Protein AF-A0A813JKU1-F1 (afdb_monomer_lite)

Radius of gyration: 27.36 Å; chains: 1; bounding box: 77×95×71 Å

Structure (mmCIF, N/CA/C/O backbone):
data_AF-A0A813JKU1-F1
#
_entry.id   AF-A0A813JKU1-F1
#
loop_
_atom_site.group_PDB
_atom_site.id
_atom_site.type_symbol
_atom_site.label_atom_id
_atom_site.label_alt_id
_atom_site.label_comp_id
_atom_site.label_asym_id
_atom_site.label_entity_id
_atom_site.label_seq_id
_atom_site.pdbx_PDB_ins_code
_atom_site.Cartn_x
_atom_site.Cartn_y
_atom_site.Cartn_z
_atom_site.occupancy
_atom_site.B_iso_or_equiv
_atom_site.auth_seq_id
_atom_site.auth_comp_id
_atom_site.auth_asym_id
_atom_site.auth_atom_id
_atom_site.pdbx_PDB_model_num
ATOM 1 N N . ALA A 1 1 ? -20.578 58.265 -21.418 1.00 43.88 1 ALA A N 1
ATOM 2 C CA . ALA A 1 1 ? -19.715 58.706 -20.304 1.00 43.88 1 ALA A CA 1
ATOM 3 C C . ALA A 1 1 ? -19.410 57.478 -19.463 1.00 43.88 1 ALA A C 1
ATOM 5 O O . ALA A 1 1 ? -20.355 56.798 -19.110 1.00 43.88 1 ALA A O 1
ATOM 6 N N . ALA A 1 2 ? -18.188 57.074 -19.158 1.00 38.03 2 ALA A N 1
ATOM 7 C CA . ALA A 1 2 ? -16.850 57.430 -19.606 1.00 38.03 2 ALA A CA 1
ATOM 8 C C . ALA A 1 2 ? -15.962 56.232 -19.198 1.00 38.03 2 ALA A C 1
ATOM 10 O O . ALA A 1 2 ? -16.196 55.652 -18.138 1.00 38.03 2 ALA A O 1
ATOM 11 N N . SER A 1 3 ? -14.979 55.861 -20.021 1.00 44.31 3 SER A N 1
ATOM 12 C CA . SER A 1 3 ? -13.839 55.025 -19.595 1.00 44.31 3 SER A CA 1
ATOM 13 C C . SER A 1 3 ? -12.990 55.774 -18.544 1.00 44.31 3 SER A C 1
ATOM 15 O O . SER A 1 3 ? -13.204 56.978 -18.364 1.00 44.31 3 SER A O 1
ATOM 17 N N . PRO A 1 4 ? -12.032 55.119 -17.855 1.00 57.03 4 PRO A N 1
ATOM 18 C CA . PRO A 1 4 ? -10.702 54.827 -18.444 1.00 57.03 4 PRO A CA 1
ATOM 19 C C . PRO A 1 4 ? -10.166 53.421 -18.052 1.00 57.03 4 PRO A C 1
ATOM 21 O O . PRO A 1 4 ? -10.586 52.866 -17.047 1.00 57.03 4 PRO A O 1
ATOM 24 N N . LEU A 1 5 ? -9.387 52.662 -18.837 1.00 42.03 5 LEU A N 1
ATOM 25 C CA . LEU A 1 5 ? -8.078 52.854 -19.502 1.00 42.03 5 LEU A CA 1
ATOM 26 C C . LEU A 1 5 ? -6.871 53.141 -18.575 1.00 42.03 5 LEU A C 1
ATOM 28 O O . LEU A 1 5 ? -6.616 54.295 -18.262 1.00 42.03 5 LEU A O 1
ATOM 32 N N . ALA A 1 6 ? -6.116 52.056 -18.303 1.00 40.31 6 ALA A N 1
ATOM 33 C CA . ALA A 1 6 ? -4.645 51.886 -18.190 1.00 40.31 6 ALA A CA 1
ATOM 34 C C . ALA A 1 6 ? -3.855 52.692 -17.113 1.00 40.31 6 ALA A C 1
ATOM 36 O O . ALA A 1 6 ? -4.310 53.747 -16.681 1.00 40.31 6 ALA A O 1
ATOM 37 N N . PRO A 1 7 ? -2.669 52.214 -16.654 1.00 50.66 7 PRO A N 1
ATOM 38 C CA . PRO A 1 7 ? -1.471 52.234 -17.501 1.00 50.66 7 PRO A CA 1
ATOM 39 C C . PRO A 1 7 ? -0.498 51.038 -17.386 1.00 50.66 7 PRO A C 1
ATOM 41 O O . PRO A 1 7 ? -0.574 50.168 -16.526 1.00 50.66 7 PRO A O 1
ATOM 44 N N . SER A 1 8 ? 0.419 51.080 -18.347 1.00 38.19 8 SER A N 1
ATOM 45 C CA . SER A 1 8 ? 1.563 50.248 -18.721 1.00 38.19 8 SER A CA 1
ATOM 46 C C . SER A 1 8 ? 2.855 50.458 -17.906 1.00 38.19 8 SER A C 1
ATOM 48 O O . SER A 1 8 ? 2.988 51.457 -17.203 1.00 38.19 8 SER A O 1
ATOM 50 N N . SER A 1 9 ? 3.865 49.630 -18.241 1.00 33.66 9 SER A N 1
ATOM 51 C CA . SER A 1 9 ? 5.334 49.755 -18.039 1.00 33.66 9 SER A CA 1
ATOM 52 C C . SER A 1 9 ? 5.868 49.211 -16.696 1.00 33.66 9 SER A C 1
ATOM 54 O O . SER A 1 9 ? 5.161 49.263 -15.704 1.00 33.66 9 SER A O 1
ATOM 56 N N . SER A 1 10 ? 7.055 48.605 -16.569 1.00 32.72 10 SER A N 1
ATOM 57 C CA . SER A 1 10 ? 8.307 48.726 -17.330 1.00 32.72 10 SER A CA 1
ATOM 58 C C . SER A 1 10 ? 9.285 47.561 -17.054 1.00 32.72 10 SER A C 1
ATOM 60 O O . SER A 1 10 ? 9.220 46.894 -16.028 1.00 32.72 10 SER A O 1
ATOM 62 N N . SER A 1 11 ? 10.233 47.416 -17.977 1.00 35.69 11 SER A N 1
ATOM 63 C CA . SER A 1 11 ? 11.456 46.600 -18.036 1.00 35.69 11 SER A CA 1
ATOM 64 C C . SER A 1 11 ? 12.460 46.674 -16.866 1.00 35.69 11 SER A C 1
ATOM 66 O O . SER A 1 11 ? 12.702 47.760 -16.343 1.00 35.69 11 SER A O 1
ATOM 68 N N . SER A 1 12 ? 13.212 45.585 -16.648 1.00 34.47 12 SER A N 1
ATOM 69 C CA . SER A 1 12 ? 14.643 45.563 -16.253 1.00 34.47 12 SER A CA 1
ATOM 70 C C . SER A 1 12 ? 15.233 44.173 -16.599 1.00 34.47 12 SER A C 1
ATOM 72 O O . SER A 1 12 ? 14.646 43.151 -16.276 1.00 34.47 12 SER A O 1
ATOM 74 N N . ALA A 1 13 ? 16.169 44.064 -17.547 1.00 32.50 13 ALA A N 1
ATOM 75 C CA . ALA A 1 13 ? 17.629 44.171 -17.405 1.00 32.50 13 ALA A CA 1
ATOM 76 C C . ALA A 1 13 ? 18.297 42.969 -16.695 1.00 32.50 13 ALA A C 1
ATOM 78 O O . ALA A 1 13 ? 18.271 42.882 -15.473 1.00 32.50 13 ALA A O 1
ATOM 79 N N . ALA A 1 14 ? 18.982 42.111 -17.466 1.00 34.31 14 ALA A N 1
ATOM 80 C CA . ALA A 1 14 ? 20.126 41.322 -16.996 1.00 34.31 14 ALA A CA 1
ATOM 81 C C . ALA A 1 14 ? 21.080 40.986 -18.163 1.00 34.31 14 ALA A C 1
ATOM 83 O O . ALA A 1 14 ? 20.822 40.130 -19.005 1.00 34.31 14 ALA A O 1
ATOM 84 N N . SER A 1 15 ? 22.179 41.732 -18.199 1.00 32.94 15 SER A N 1
ATOM 85 C CA . SER A 1 15 ? 23.469 41.485 -18.855 1.00 32.94 15 SER A CA 1
ATOM 86 C C . SER A 1 15 ? 24.185 40.298 -18.172 1.00 32.94 15 SER A C 1
ATOM 88 O O . SER A 1 15 ? 24.124 40.188 -16.955 1.00 32.94 15 SER A O 1
ATOM 90 N N . SER A 1 16 ? 24.742 39.311 -18.884 1.00 31.53 16 SER A N 1
ATOM 91 C CA . SER A 1 16 ? 26.099 39.247 -19.474 1.00 31.53 16 SER A CA 1
ATOM 92 C C . SER A 1 16 ? 27.037 38.270 -18.742 1.00 31.53 16 SER A C 1
ATOM 94 O O . SER A 1 16 ? 27.193 38.374 -17.532 1.00 31.53 16 SER A O 1
ATOM 96 N N . LEU A 1 17 ? 27.773 37.498 -19.555 1.00 32.31 17 LEU A N 1
ATOM 97 C CA . LEU A 1 17 ? 29.141 36.981 -19.361 1.00 32.31 17 LEU A CA 1
ATOM 98 C C . LEU A 1 17 ? 29.380 35.754 -18.464 1.00 32.31 17 LEU A C 1
ATOM 100 O O . LEU A 1 17 ? 29.077 35.740 -17.278 1.00 32.31 17 LEU A O 1
ATOM 104 N N . GLY A 1 18 ? 30.078 34.773 -19.053 1.00 32.09 18 GLY A N 1
ATOM 105 C CA . GLY A 1 18 ? 30.718 33.667 -18.341 1.00 32.09 18 GLY A CA 1
ATOM 106 C C . GLY A 1 18 ? 31.267 32.561 -19.246 1.00 32.09 18 GLY A C 1
ATOM 107 O O . GLY A 1 18 ? 30.902 31.408 -19.073 1.00 32.09 18 GLY A O 1
ATOM 108 N N . GLN A 1 19 ? 32.111 32.905 -20.227 1.00 36.31 19 GLN A N 1
ATOM 109 C CA . GLN A 1 19 ? 32.976 31.945 -20.928 1.00 36.31 19 GLN A CA 1
ATOM 110 C C . GLN A 1 19 ? 34.104 31.455 -20.007 1.00 36.31 19 GLN A C 1
ATOM 112 O O . GLN A 1 19 ? 34.711 32.252 -19.295 1.00 36.31 19 GLN A O 1
ATOM 117 N N . GLY A 1 20 ? 34.456 30.178 -20.132 1.00 33.41 20 GLY A N 1
ATOM 118 C CA . GLY A 1 20 ? 35.702 29.579 -19.644 1.00 33.41 20 GLY A CA 1
ATOM 119 C C . GLY A 1 20 ? 35.485 28.081 -19.441 1.00 33.41 20 GLY A C 1
ATOM 120 O O . GLY A 1 20 ? 34.502 27.693 -18.833 1.00 33.41 20 GLY A O 1
ATOM 121 N N . GLY A 1 21 ? 36.291 27.156 -19.934 1.00 32.03 21 GLY A N 1
ATOM 122 C CA . GLY A 1 21 ? 37.581 27.212 -20.602 1.00 32.03 21 GLY A CA 1
ATOM 123 C C . GLY A 1 21 ? 38.152 25.800 -20.478 1.00 32.03 21 GLY A C 1
ATOM 124 O O . GLY A 1 21 ? 38.241 25.273 -19.373 1.00 32.03 21 GLY A O 1
ATOM 125 N N . TYR A 1 22 ? 38.472 25.175 -21.607 1.00 32.84 22 TYR A N 1
ATOM 126 C CA . TYR A 1 22 ? 39.131 23.873 -21.674 1.00 32.84 22 TYR A CA 1
ATOM 127 C C . TYR A 1 22 ? 40.507 23.921 -20.996 1.00 32.84 22 TYR A C 1
ATOM 129 O O . TYR A 1 22 ? 41.295 24.827 -21.273 1.00 32.84 22 TYR A O 1
ATOM 137 N N . SER A 1 23 ? 40.853 22.899 -20.212 1.00 34.66 23 SER A N 1
ATOM 138 C CA . SER A 1 23 ? 42.245 22.464 -20.107 1.00 34.66 23 SER A CA 1
ATOM 139 C C . SER A 1 23 ? 42.349 20.959 -19.850 1.00 34.66 23 SER A C 1
ATOM 141 O O . SER A 1 23 ? 41.529 20.337 -19.182 1.00 34.66 23 SER A O 1
ATOM 143 N N . SER A 1 24 ? 43.354 20.401 -20.505 1.00 35.78 24 SER A N 1
ATOM 144 C CA . SER A 1 24 ? 43.693 19.002 -20.708 1.00 35.78 24 SER A CA 1
ATOM 145 C C . SER A 1 24 ? 44.855 18.560 -19.816 1.00 35.78 24 SER A C 1
ATOM 147 O O . SER A 1 24 ? 45.753 19.357 -19.547 1.00 35.78 24 SER A O 1
ATOM 149 N N . GLY A 1 25 ? 44.929 17.258 -19.541 1.00 31.95 25 GLY A N 1
ATOM 150 C CA . GLY A 1 25 ? 46.140 16.538 -19.120 1.00 31.95 25 GLY A CA 1
ATOM 151 C C . GLY A 1 25 ? 45.792 15.466 -18.083 1.00 31.95 25 GLY A C 1
ATOM 152 O O . GLY A 1 25 ? 45.092 15.766 -17.131 1.00 31.95 25 GLY A O 1
ATOM 153 N N . GLY A 1 26 ? 46.189 14.199 -18.170 1.00 30.92 26 GLY A N 1
ATOM 154 C CA . GLY A 1 26 ? 47.168 13.529 -19.021 1.00 30.92 26 GLY A CA 1
ATOM 155 C C . GLY A 1 26 ? 47.955 12.518 -18.172 1.00 30.92 26 GLY A C 1
ATOM 156 O O . GLY A 1 26 ? 48.670 12.936 -17.269 1.00 30.92 26 GLY A O 1
ATOM 157 N N . GLY A 1 27 ? 47.854 11.224 -18.514 1.00 29.70 27 GLY A N 1
ATOM 158 C CA . GLY A 1 27 ? 48.766 10.125 -18.133 1.00 29.70 27 GLY A CA 1
ATOM 159 C C . GLY A 1 27 ? 48.567 9.491 -16.744 1.00 29.70 27 GLY A C 1
ATOM 160 O O . GLY A 1 27 ? 48.146 10.165 -15.818 1.00 29.70 27 GLY A O 1
ATOM 161 N N . ALA A 1 28 ? 48.932 8.240 -16.449 1.00 31.11 28 ALA A N 1
ATOM 162 C CA . ALA A 1 28 ? 49.235 6.994 -17.171 1.00 31.11 28 ALA A CA 1
ATOM 163 C C . ALA A 1 28 ? 49.734 5.972 -16.107 1.00 31.11 28 ALA A C 1
ATOM 165 O O . ALA A 1 28 ? 50.276 6.393 -15.088 1.00 31.11 28 ALA A O 1
ATOM 166 N N . ALA A 1 29 ? 49.663 4.669 -16.433 1.00 30.69 29 ALA A N 1
ATOM 167 C CA . ALA A 1 29 ? 50.284 3.488 -15.783 1.00 30.69 29 ALA A CA 1
ATOM 168 C C . ALA A 1 29 ? 49.507 2.862 -14.595 1.00 30.69 29 ALA A C 1
ATOM 170 O O . ALA A 1 29 ? 49.226 3.557 -13.630 1.00 30.69 29 ALA A O 1
ATOM 171 N N . ALA A 1 30 ? 49.046 1.599 -14.569 1.00 30.17 30 ALA A N 1
ATOM 172 C CA . ALA A 1 30 ? 49.457 0.266 -15.073 1.00 30.17 30 ALA A CA 1
ATOM 173 C C . ALA A 1 30 ? 49.959 -0.672 -13.945 1.00 30.17 30 ALA A C 1
ATOM 175 O O . ALA A 1 30 ? 50.674 -0.235 -13.050 1.00 30.17 30 ALA A O 1
ATOM 176 N N . ALA A 1 31 ? 49.645 -1.971 -14.116 1.00 30.30 31 ALA A N 1
ATOM 177 C CA . ALA A 1 31 ? 50.051 -3.194 -13.386 1.00 30.30 31 ALA A CA 1
ATOM 178 C C . ALA A 1 31 ? 49.042 -3.703 -12.324 1.00 30.30 31 ALA A C 1
ATOM 180 O O . ALA A 1 31 ? 48.851 -3.074 -11.293 1.00 30.30 31 ALA A O 1
ATOM 181 N N . ALA A 1 32 ? 48.237 -4.741 -12.599 1.00 28.75 32 ALA A N 1
ATOM 182 C CA . ALA A 1 32 ? 48.532 -6.180 -12.791 1.00 28.75 32 ALA A CA 1
ATOM 183 C C . ALA A 1 32 ? 48.592 -6.978 -11.468 1.00 28.75 32 ALA A C 1
ATOM 185 O O . ALA A 1 32 ? 49.443 -6.726 -10.622 1.00 28.75 32 ALA A O 1
ATOM 186 N N . GLY A 1 33 ? 47.729 -7.996 -11.331 1.00 29.22 33 GLY A N 1
ATOM 187 C CA . GLY A 1 33 ? 47.760 -8.957 -10.221 1.00 29.22 33 GLY A CA 1
ATOM 188 C C . GLY A 1 33 ? 46.598 -9.955 -10.237 1.00 29.22 33 GLY A C 1
ATOM 189 O O . GLY A 1 33 ? 45.496 -9.642 -9.814 1.00 29.22 33 GLY A O 1
ATOM 190 N N . VAL A 1 34 ? 46.876 -11.150 -10.751 1.00 29.03 34 VAL A N 1
ATOM 191 C CA . VAL A 1 34 ? 45.981 -12.253 -11.138 1.00 29.03 34 VAL A CA 1
ATOM 192 C C . VAL A 1 34 ? 45.562 -13.178 -9.971 1.00 29.03 34 VAL A C 1
ATOM 194 O O . VAL A 1 34 ? 46.394 -13.549 -9.152 1.00 29.03 34 VAL A O 1
ATOM 197 N N . ALA A 1 35 ? 44.278 -13.568 -10.002 1.00 28.94 35 ALA A N 1
ATOM 198 C CA . ALA A 1 35 ? 43.594 -14.848 -9.703 1.00 28.94 35 ALA A CA 1
ATOM 199 C C . ALA A 1 35 ? 43.874 -15.744 -8.466 1.00 28.94 35 ALA A C 1
ATOM 201 O O . ALA A 1 35 ? 45.001 -16.126 -8.166 1.00 28.94 35 ALA A O 1
ATOM 202 N N . SER A 1 36 ? 42.747 -16.229 -7.907 1.00 29.64 36 SER A N 1
ATOM 203 C CA . SER A 1 36 ? 42.287 -17.644 -7.767 1.00 29.64 36 SER A CA 1
ATOM 204 C C . SER A 1 36 ? 41.766 -17.956 -6.356 1.00 29.64 36 SER A C 1
ATOM 206 O O . SER A 1 36 ? 42.502 -17.845 -5.385 1.00 29.64 36 SER A O 1
ATOM 208 N N . ILE A 1 37 ? 40.454 -18.136 -6.149 1.00 28.03 37 ILE A N 1
ATOM 209 C CA . ILE A 1 37 ? 39.567 -19.297 -6.419 1.00 28.03 37 ILE A CA 1
ATOM 210 C C . ILE A 1 37 ? 39.654 -20.431 -5.369 1.00 28.03 37 ILE A C 1
ATOM 212 O O . ILE A 1 37 ? 40.641 -21.148 -5.268 1.00 28.03 37 ILE A O 1
ATOM 216 N N . ALA A 1 38 ? 38.493 -20.607 -4.719 1.00 26.42 38 ALA A N 1
ATOM 217 C CA . ALA A 1 38 ? 37.835 -21.815 -4.198 1.00 26.42 38 ALA A CA 1
ATOM 218 C C . ALA A 1 38 ? 38.379 -22.587 -2.981 1.00 26.42 38 ALA A C 1
ATOM 220 O O . ALA A 1 38 ? 39.446 -23.187 -3.007 1.00 26.42 38 ALA A O 1
ATOM 221 N N . ALA A 1 39 ? 37.472 -22.792 -2.015 1.00 27.00 39 ALA A N 1
ATOM 222 C CA . ALA A 1 39 ? 37.118 -24.138 -1.559 1.00 27.00 39 ALA A CA 1
ATOM 223 C C . ALA A 1 39 ? 35.670 -24.187 -1.027 1.00 27.00 39 ALA A C 1
ATOM 225 O O . ALA A 1 39 ? 35.248 -23.369 -0.212 1.00 27.00 39 ALA A O 1
ATOM 226 N N . LEU A 1 40 ? 34.928 -25.170 -1.539 1.00 27.81 40 LEU A N 1
ATOM 227 C CA . LEU A 1 40 ? 33.524 -25.503 -1.301 1.00 27.81 40 LEU A CA 1
ATOM 228 C C . LEU A 1 40 ? 33.293 -26.301 -0.003 1.00 27.81 40 LEU A C 1
ATOM 230 O O . LEU A 1 40 ? 34.072 -27.180 0.347 1.00 27.81 40 LEU A O 1
ATOM 234 N N . LEU A 1 41 ? 32.141 -26.008 0.614 1.00 26.45 41 LEU A N 1
ATOM 235 C CA . LEU A 1 41 ? 31.121 -26.887 1.216 1.00 26.45 41 LEU A CA 1
ATOM 236 C C . LEU A 1 41 ? 31.515 -28.266 1.781 1.00 26.45 41 LEU A C 1
ATOM 238 O O . LEU A 1 41 ? 31.995 -29.134 1.058 1.00 26.45 41 LEU A O 1
ATOM 242 N N . SER A 1 42 ? 30.999 -28.567 2.983 1.00 27.34 42 SER A N 1
ATOM 243 C CA . SER A 1 42 ? 30.005 -29.649 3.148 1.00 27.34 42 SER A CA 1
ATOM 244 C C . SER A 1 42 ? 29.386 -29.744 4.552 1.00 27.34 42 SER A C 1
ATOM 246 O O . SER A 1 42 ? 30.074 -29.971 5.538 1.00 27.34 42 SER A O 1
ATOM 248 N N . SER A 1 43 ? 28.047 -29.709 4.554 1.00 26.03 43 SER A N 1
ATOM 249 C CA . SER A 1 43 ? 27.122 -30.639 5.225 1.00 26.03 43 SER A CA 1
ATOM 250 C C . SER A 1 43 ? 27.147 -30.806 6.752 1.00 26.03 43 SER A C 1
ATOM 252 O O . SER A 1 43 ? 28.095 -31.339 7.322 1.00 26.03 43 SER A O 1
ATOM 254 N N . ARG A 1 44 ? 25.983 -30.564 7.381 1.00 27.94 44 ARG A N 1
ATOM 255 C CA . ARG A 1 44 ? 25.314 -31.564 8.241 1.00 27.94 44 ARG A CA 1
ATOM 256 C C . ARG A 1 44 ? 23.856 -31.194 8.539 1.00 27.94 44 ARG A C 1
ATOM 258 O O . ARG A 1 44 ? 23.561 -30.176 9.153 1.00 27.94 44 ARG A O 1
ATOM 265 N N . ARG A 1 45 ? 22.948 -32.082 8.124 1.00 29.59 45 ARG A N 1
ATOM 266 C CA . ARG A 1 45 ? 21.524 -32.152 8.495 1.00 29.59 45 ARG A CA 1
ATOM 267 C C . ARG A 1 45 ? 21.335 -33.359 9.419 1.00 29.59 45 ARG A C 1
ATOM 269 O O . ARG A 1 45 ? 21.906 -34.406 9.135 1.00 29.59 45 ARG A O 1
ATOM 276 N N . THR A 1 46 ? 20.535 -33.206 10.475 1.00 28.34 46 THR A N 1
ATOM 277 C CA . THR A 1 46 ? 19.747 -34.195 11.269 1.00 28.34 46 THR A CA 1
ATOM 278 C C . THR A 1 46 ? 19.440 -33.485 12.601 1.00 28.34 46 THR A C 1
ATOM 280 O O . THR A 1 46 ? 20.312 -32.837 13.154 1.00 28.34 46 THR A O 1
ATOM 283 N N . HIS A 1 47 ? 18.221 -33.391 13.127 1.00 29.33 47 HIS A N 1
ATOM 284 C CA . HIS A 1 47 ? 17.259 -34.435 13.456 1.00 29.33 47 HIS A CA 1
ATOM 285 C C . HIS A 1 47 ? 15.850 -33.826 13.575 1.00 29.33 47 HIS A C 1
ATOM 287 O O . HIS A 1 47 ? 15.674 -32.761 14.163 1.00 29.33 47 HIS A O 1
ATOM 293 N N . ARG A 1 48 ? 14.830 -34.541 13.085 1.00 28.72 48 ARG A N 1
ATOM 294 C CA . ARG A 1 48 ? 13.412 -34.257 13.350 1.00 28.72 48 ARG A CA 1
ATOM 295 C C . ARG A 1 48 ? 12.973 -35.131 14.529 1.00 28.72 48 ARG A C 1
ATOM 297 O O . ARG A 1 48 ? 13.110 -36.349 14.459 1.00 28.72 48 ARG A O 1
ATOM 304 N N . SER A 1 49 ? 12.475 -34.511 15.596 1.00 28.88 49 SER A N 1
ATOM 305 C CA . SER A 1 49 ? 11.897 -35.186 16.763 1.00 28.88 49 SER A CA 1
ATOM 306 C C . SER A 1 49 ? 10.394 -34.927 16.796 1.00 28.88 49 SER A C 1
ATOM 308 O O . SER A 1 49 ? 9.949 -33.781 16.794 1.00 28.88 49 SER A O 1
ATOM 310 N N . SER A 1 50 ? 9.619 -36.006 16.773 1.00 31.98 50 SER A N 1
ATOM 311 C CA . SER A 1 50 ? 8.164 -36.028 16.883 1.00 31.98 50 SER A CA 1
ATOM 312 C C . SER A 1 50 ? 7.726 -35.853 18.337 1.00 31.98 50 SER A C 1
ATOM 314 O O . SER A 1 50 ? 8.171 -36.610 19.204 1.00 31.98 50 SER A O 1
ATOM 316 N N . ARG A 1 51 ? 6.786 -34.941 18.608 1.00 31.38 51 ARG A N 1
ATOM 317 C CA . ARG A 1 51 ? 6.028 -34.936 19.866 1.00 31.38 51 ARG A CA 1
ATOM 318 C C . ARG A 1 51 ? 4.528 -34.838 19.614 1.00 31.38 51 ARG A C 1
ATOM 320 O O . ARG A 1 51 ? 4.048 -33.928 18.952 1.00 31.38 51 ARG A O 1
ATOM 327 N N . ASN A 1 52 ? 3.830 -35.813 20.190 1.00 32.81 52 ASN A N 1
ATOM 328 C CA . ASN A 1 52 ? 2.386 -35.877 20.367 1.00 32.81 52 ASN A CA 1
ATOM 329 C C . ASN A 1 52 ? 1.895 -34.722 21.247 1.00 32.81 52 ASN A C 1
ATOM 331 O O . ASN A 1 52 ? 2.451 -34.507 22.326 1.00 32.81 52 ASN A O 1
ATOM 335 N N . VAL A 1 53 ? 0.795 -34.074 20.859 1.00 31.20 53 VAL A N 1
ATOM 336 C CA . VAL A 1 53 ? 0.022 -33.197 21.749 1.00 31.20 53 VAL A CA 1
ATOM 337 C C . VAL A 1 53 ? -1.454 -33.589 21.694 1.00 31.20 53 VAL A C 1
ATOM 339 O O . VAL A 1 53 ? -2.033 -33.812 20.633 1.00 31.20 53 VAL A O 1
ATOM 342 N N . ARG A 1 54 ? -2.031 -33.745 22.889 1.00 28.03 54 ARG A N 1
ATOM 343 C CA . ARG A 1 54 ? -3.421 -34.122 23.156 1.00 28.03 54 ARG A CA 1
ATOM 344 C C . ARG A 1 54 ? -4.374 -32.974 22.805 1.00 28.03 54 ARG A C 1
ATOM 346 O O . ARG A 1 54 ? -4.114 -31.830 23.160 1.00 28.03 54 ARG A O 1
ATOM 353 N N . ARG A 1 55 ? -5.509 -33.319 22.186 1.00 27.39 55 ARG A N 1
ATOM 354 C CA . ARG A 1 55 ? -6.664 -32.436 21.951 1.00 27.39 55 ARG A CA 1
ATOM 355 C C . ARG A 1 55 ? -7.292 -31.981 23.271 1.00 27.39 55 ARG A C 1
ATOM 357 O O . ARG A 1 55 ? -7.652 -32.819 24.095 1.00 27.39 55 ARG A O 1
ATOM 364 N N . VAL A 1 56 ? -7.516 -30.676 23.399 1.00 28.03 56 VAL A N 1
ATOM 365 C CA . VAL A 1 56 ? -8.498 -30.083 24.315 1.00 28.03 56 VAL A CA 1
ATOM 366 C C . VAL A 1 56 ? -9.638 -29.546 23.448 1.00 28.03 56 VAL A C 1
ATOM 368 O O . VAL A 1 56 ? -9.400 -28.790 22.512 1.00 28.03 56 VAL A O 1
ATOM 371 N N . GLN A 1 57 ? -10.866 -29.995 23.713 1.00 25.12 57 GLN A N 1
ATOM 372 C CA . GLN A 1 57 ? -12.073 -29.512 23.042 1.00 25.12 57 GLN A CA 1
ATOM 373 C C . GLN A 1 57 ? -12.546 -28.209 23.691 1.00 25.12 57 GLN A C 1
ATOM 375 O O . GLN A 1 57 ? -12.805 -28.186 24.892 1.00 25.12 57 GLN A O 1
ATOM 380 N N . VAL A 1 58 ? -12.758 -27.171 22.884 1.00 27.03 58 VAL A N 1
ATOM 381 C CA . VAL A 1 58 ? -13.606 -26.024 23.233 1.00 27.03 58 VAL A CA 1
ATOM 382 C C . VAL A 1 58 ? -14.602 -25.824 22.090 1.00 27.03 58 VAL A C 1
ATOM 384 O O . VAL A 1 58 ? -14.219 -25.767 20.926 1.00 27.03 58 VAL A O 1
ATOM 387 N N . ARG A 1 59 ? -15.898 -25.806 22.423 1.00 26.94 59 ARG A N 1
ATOM 388 C CA . ARG A 1 59 ? -17.021 -25.589 21.494 1.00 26.94 59 ARG A CA 1
ATOM 389 C C . ARG A 1 59 ? -17.292 -24.094 21.330 1.00 26.94 59 ARG A C 1
ATOM 391 O O . ARG A 1 59 ? -17.630 -23.487 22.339 1.00 26.94 59 ARG A O 1
ATOM 398 N N . VAL A 1 60 ? -17.305 -23.577 20.094 1.00 29.88 60 VAL A N 1
ATOM 399 C CA . VAL A 1 60 ? -18.146 -22.440 19.641 1.00 29.88 60 VAL A CA 1
ATOM 400 C C . VAL A 1 60 ? -18.416 -22.579 18.120 1.00 29.88 60 VAL A C 1
ATOM 402 O O . VAL A 1 60 ? -17.567 -23.098 17.404 1.00 29.88 60 VAL A O 1
ATOM 405 N N . ALA A 1 61 ? -19.593 -22.160 17.636 1.00 31.62 61 ALA A N 1
ATOM 406 C CA . ALA A 1 61 ? -20.090 -22.208 16.241 1.00 31.62 61 ALA A CA 1
ATOM 407 C C . ALA A 1 61 ? -20.673 -20.826 15.824 1.00 31.62 61 ALA A C 1
ATOM 409 O O . ALA A 1 61 ? -20.891 -20.024 16.732 1.00 31.62 61 ALA A O 1
ATOM 410 N N . PRO A 1 62 ? -21.128 -20.581 14.568 1.00 42.59 62 PRO A N 1
ATOM 411 C CA . PRO A 1 62 ? -20.483 -20.805 13.261 1.00 42.59 62 PRO A CA 1
ATOM 412 C C . PRO A 1 62 ? -20.522 -19.566 12.318 1.00 42.59 62 PRO A C 1
ATOM 414 O O . PRO A 1 62 ? -21.450 -18.764 12.380 1.00 42.59 62 PRO A O 1
ATOM 417 N N . GLY A 1 63 ? -19.585 -19.489 11.358 1.00 35.88 63 GLY A N 1
ATOM 418 C CA . GLY A 1 63 ? -19.718 -18.645 10.158 1.00 35.88 63 GLY A CA 1
ATOM 419 C C . GLY A 1 63 ? -18.389 -18.205 9.533 1.00 35.88 63 GLY A C 1
ATOM 420 O O . GLY A 1 63 ? -17.903 -17.133 9.852 1.00 35.88 63 GLY A O 1
ATOM 421 N N . PHE A 1 64 ? -17.830 -19.026 8.637 1.00 41.75 64 PHE A N 1
ATOM 422 C CA . PHE A 1 64 ? -16.649 -18.742 7.798 1.00 41.75 64 PHE A CA 1
ATOM 423 C C . PHE A 1 64 ? -15.278 -18.644 8.509 1.00 41.75 64 PHE A C 1
ATOM 425 O O . PHE A 1 64 ? -14.628 -17.607 8.571 1.00 41.75 64 PHE A O 1
ATOM 432 N N . ARG A 1 65 ? -14.763 -19.792 8.967 1.00 43.75 65 ARG A N 1
ATOM 433 C CA . ARG A 1 65 ? -13.317 -20.073 8.905 1.00 43.75 65 ARG A CA 1
ATOM 434 C C . ARG A 1 65 ? -13.143 -21.392 8.165 1.00 43.75 65 ARG A C 1
ATOM 436 O O . ARG A 1 65 ? -13.762 -22.384 8.543 1.00 43.75 65 ARG A O 1
ATOM 443 N N . GLY A 1 66 ? -12.384 -21.351 7.072 1.00 40.53 66 GLY A N 1
ATOM 444 C CA . GLY A 1 66 ? -12.172 -22.479 6.170 1.00 40.53 66 GLY A CA 1
ATOM 445 C C . GLY A 1 66 ? -11.620 -23.721 6.871 1.00 40.53 66 GLY A C 1
ATOM 446 O O . GLY A 1 66 ? -11.050 -23.648 7.959 1.00 40.53 66 GLY A O 1
ATOM 447 N N . ASN A 1 67 ? -11.814 -24.868 6.220 1.00 35.84 67 ASN A N 1
ATOM 448 C CA . ASN A 1 67 ? -11.298 -26.174 6.624 1.00 35.84 67 ASN A CA 1
ATOM 449 C C . ASN A 1 67 ? -9.829 -26.106 7.091 1.00 35.84 67 ASN A C 1
ATOM 451 O O . ASN A 1 67 ? -8.933 -25.797 6.306 1.00 35.84 67 ASN A O 1
ATOM 455 N N . GLU A 1 68 ? -9.565 -26.491 8.344 1.00 41.34 68 GLU A N 1
ATOM 456 C CA . GLU A 1 68 ? -8.219 -26.785 8.861 1.00 41.34 68 GLU A CA 1
ATOM 457 C C . GLU A 1 68 ? -7.683 -28.106 8.265 1.00 41.34 68 GLU A C 1
ATOM 459 O O . GLU A 1 68 ? -7.465 -29.096 8.967 1.00 41.34 68 GLU A O 1
ATOM 464 N N . SER A 1 69 ? -7.487 -28.173 6.947 1.00 38.97 69 SER A N 1
ATOM 465 C CA . SER A 1 69 ? -6.806 -29.302 6.308 1.00 38.97 69 SER A CA 1
ATOM 466 C C . SER A 1 69 ? -5.315 -29.004 6.142 1.00 38.97 69 SER A C 1
ATOM 468 O O . SER A 1 69 ? -4.944 -28.180 5.316 1.00 38.97 69 SER A O 1
ATOM 470 N N . ASN A 1 70 ? -4.471 -29.692 6.922 1.00 32.03 70 ASN A N 1
ATOM 471 C CA . ASN A 1 70 ? -3.062 -30.043 6.654 1.00 32.03 70 ASN A CA 1
ATOM 472 C C . ASN A 1 70 ? -2.169 -29.035 5.891 1.00 32.03 70 ASN A C 1
ATOM 474 O O . ASN A 1 70 ? -1.327 -29.447 5.093 1.00 32.03 70 ASN A O 1
ATOM 478 N N . HIS A 1 71 ? -2.273 -27.736 6.160 1.00 39.44 71 HIS A N 1
ATOM 479 C CA . HIS A 1 71 ? -1.313 -26.752 5.660 1.00 39.44 71 HIS A CA 1
ATOM 480 C C . HIS A 1 71 ? -0.354 -26.324 6.774 1.00 39.44 71 HIS A C 1
ATOM 482 O O . HIS A 1 71 ? -0.768 -26.255 7.932 1.00 39.44 71 HIS A O 1
ATOM 488 N N . PRO A 1 72 ? 0.935 -26.073 6.462 1.00 36.38 72 PRO A N 1
ATOM 489 C CA . PRO A 1 72 ? 1.905 -25.637 7.455 1.00 36.38 72 PRO A CA 1
ATOM 490 C C . PRO A 1 72 ? 1.378 -24.377 8.136 1.00 36.38 72 PRO A C 1
ATOM 492 O O . PRO A 1 72 ? 0.985 -23.401 7.485 1.00 36.38 72 PRO A O 1
ATOM 495 N N . ASP A 1 73 ? 1.320 -24.455 9.457 1.00 43.50 73 ASP A N 1
ATOM 496 C CA . ASP A 1 73 ? 0.878 -23.377 10.311 1.00 43.50 73 ASP A CA 1
ATOM 497 C C . ASP A 1 73 ? 1.904 -22.238 10.239 1.00 43.50 73 ASP A C 1
ATOM 499 O O . ASP A 1 73 ? 2.871 -22.204 10.998 1.00 43.50 73 ASP A O 1
ATOM 503 N N . LEU A 1 74 ? 1.704 -21.314 9.294 1.00 42.16 74 LEU A N 1
ATOM 504 C CA . LEU A 1 74 ? 2.515 -20.101 9.167 1.00 42.16 74 LEU A CA 1
ATOM 505 C C . LEU A 1 74 ? 2.382 -19.201 10.405 1.00 42.16 74 LEU A C 1
ATOM 507 O O . LEU A 1 74 ? 3.158 -18.260 10.548 1.00 42.16 74 LEU A O 1
ATOM 511 N N . THR A 1 75 ? 1.427 -19.453 11.312 1.00 46.66 75 THR A N 1
ATOM 512 C CA . THR A 1 75 ? 1.354 -18.741 12.596 1.00 46.66 75 THR A CA 1
ATOM 513 C C . THR A 1 75 ? 2.366 -19.275 13.613 1.00 46.66 75 THR A C 1
ATOM 515 O O . THR A 1 75 ? 2.802 -18.508 14.466 1.00 46.66 75 THR A O 1
ATOM 518 N N . ASN A 1 76 ? 2.837 -20.519 13.447 1.00 46.50 76 ASN A N 1
ATOM 519 C CA . ASN A 1 76 ? 3.874 -21.145 14.280 1.00 46.50 76 ASN A CA 1
ATOM 520 C C . ASN A 1 76 ? 5.307 -20.929 13.777 1.00 46.50 76 ASN A C 1
ATOM 522 O O . ASN A 1 76 ? 6.254 -21.407 14.408 1.00 46.50 76 ASN A O 1
ATOM 526 N N . GLU A 1 77 ? 5.500 -20.248 12.648 1.00 53.12 77 GLU A N 1
ATOM 527 C CA . GLU A 1 77 ? 6.839 -19.824 12.250 1.00 53.12 77 GLU A CA 1
ATOM 528 C C . GLU A 1 77 ? 7.351 -18.788 13.250 1.00 53.12 77 GLU A C 1
ATOM 530 O O . GLU A 1 77 ? 6.656 -17.814 13.560 1.00 53.12 77 GLU A O 1
ATOM 535 N N . VAL A 1 78 ? 8.555 -19.044 13.775 1.00 55.91 78 VAL A N 1
ATOM 536 C CA . VAL A 1 78 ? 9.279 -18.121 14.652 1.00 55.91 78 VAL A CA 1
ATOM 537 C C . VAL A 1 78 ? 9.265 -16.749 13.973 1.00 55.91 78 VAL A C 1
ATOM 539 O O . VAL A 1 78 ? 9.624 -16.681 12.795 1.00 55.91 78 VAL A O 1
ATOM 542 N N . PRO A 1 79 ? 8.805 -15.681 14.653 1.00 60.41 79 PRO A N 1
ATOM 543 C CA . PRO A 1 79 ? 8.791 -14.353 14.058 1.00 60.41 79 PRO A CA 1
ATOM 544 C C . PRO A 1 79 ? 10.199 -14.022 13.569 1.00 60.41 79 PRO A C 1
ATOM 546 O O . PRO A 1 79 ? 11.171 -14.277 14.288 1.00 60.41 79 PRO A O 1
ATOM 549 N N . ALA A 1 80 ? 10.296 -13.505 12.342 1.00 57.97 80 ALA A N 1
ATOM 550 C CA . ALA A 1 80 ? 11.574 -13.100 11.776 1.00 57.97 80 ALA A CA 1
ATOM 551 C C . ALA A 1 80 ? 12.271 -12.150 12.755 1.00 57.97 80 ALA A C 1
ATOM 553 O O . ALA A 1 80 ? 11.637 -11.273 13.355 1.00 57.97 80 ALA A O 1
ATOM 554 N N . THR A 1 81 ? 13.574 -12.338 12.938 1.00 73.25 81 THR A N 1
ATOM 555 C CA . THR A 1 81 ? 14.373 -11.384 13.703 1.00 73.25 81 THR A CA 1
ATOM 556 C C . THR A 1 81 ? 14.316 -10.015 13.028 1.00 73.25 81 THR A C 1
ATOM 558 O O . THR A 1 81 ? 14.050 -9.900 11.833 1.00 73.25 81 THR A O 1
ATOM 561 N N . GLU A 1 82 ? 14.549 -8.944 13.782 1.00 63.53 82 GLU A N 1
ATOM 562 C CA . GLU A 1 82 ? 14.514 -7.591 13.217 1.00 63.53 82 GLU A CA 1
ATOM 563 C C . GLU A 1 82 ? 15.558 -7.397 12.102 1.00 63.53 82 GLU A C 1
ATOM 565 O O . GLU A 1 82 ? 15.311 -6.662 11.149 1.00 63.53 82 GLU A O 1
ATOM 570 N N . ASP A 1 83 ? 16.686 -8.102 12.187 1.00 65.19 83 ASP A N 1
ATOM 571 C CA . ASP A 1 83 ? 17.732 -8.084 11.165 1.00 65.19 83 ASP A CA 1
ATOM 572 C C . ASP A 1 83 ? 17.299 -8.826 9.894 1.00 65.19 83 ASP A C 1
ATOM 574 O O . ASP A 1 83 ? 17.417 -8.271 8.802 1.00 65.19 83 ASP A O 1
ATOM 578 N N . GLU A 1 84 ? 16.683 -10.007 10.023 1.00 61.47 84 GLU A N 1
ATOM 579 C CA . GLU A 1 84 ? 16.052 -10.702 8.889 1.00 61.47 84 GLU A CA 1
ATOM 580 C C . GLU A 1 84 ? 14.930 -9.851 8.284 1.00 61.47 84 GLU A C 1
ATOM 582 O O . GLU A 1 84 ? 14.780 -9.778 7.069 1.00 61.47 84 GLU A O 1
ATOM 587 N N . ALA A 1 85 ? 14.157 -9.154 9.117 1.00 59.88 85 ALA A N 1
ATOM 588 C CA . ALA A 1 85 ? 13.096 -8.270 8.667 1.00 59.88 85 ALA A CA 1
ATOM 589 C C . ALA A 1 85 ? 13.617 -7.067 7.869 1.00 59.88 85 ALA A C 1
ATOM 591 O O . ALA A 1 85 ? 12.990 -6.644 6.895 1.00 59.88 85 ALA A O 1
ATOM 592 N N . MET A 1 86 ? 14.768 -6.520 8.259 1.00 56.97 86 MET A N 1
ATOM 593 C CA . MET A 1 86 ? 15.443 -5.461 7.512 1.00 56.97 86 MET A CA 1
ATOM 594 C C . MET A 1 86 ? 15.993 -5.962 6.180 1.00 56.97 86 MET A C 1
ATOM 596 O O . MET A 1 86 ? 15.772 -5.313 5.161 1.00 56.97 86 MET A O 1
ATOM 600 N N . GLU A 1 87 ? 16.676 -7.107 6.184 1.00 55.69 87 GLU A N 1
ATOM 601 C CA . GLU A 1 87 ? 17.228 -7.717 4.971 1.00 55.69 87 GLU A CA 1
ATOM 602 C C . GLU A 1 87 ? 16.116 -8.050 3.969 1.00 55.69 87 GLU A C 1
ATOM 604 O O . GLU A 1 87 ? 16.225 -7.753 2.783 1.00 55.69 87 GLU A O 1
ATOM 609 N N . ILE A 1 88 ? 15.001 -8.587 4.466 1.00 50.28 88 ILE A N 1
ATOM 610 C CA . ILE A 1 88 ? 13.850 -8.978 3.655 1.00 50.28 88 ILE A CA 1
ATOM 611 C C . ILE A 1 88 ? 13.059 -7.774 3.139 1.00 50.28 88 ILE A C 1
ATOM 613 O O . ILE A 1 88 ? 12.557 -7.816 2.016 1.00 50.28 88 ILE A O 1
ATOM 617 N N . SER A 1 89 ? 12.861 -6.743 3.965 1.00 54.34 89 SER A N 1
ATOM 618 C CA . SER A 1 89 ? 12.031 -5.608 3.559 1.00 54.34 89 SER A CA 1
ATOM 619 C C . SER A 1 89 ? 12.744 -4.712 2.558 1.00 54.34 89 SER A C 1
ATOM 621 O O . SER A 1 89 ? 12.054 -4.097 1.751 1.00 54.34 89 SER A O 1
ATOM 623 N N . GLY A 1 90 ? 14.079 -4.579 2.633 1.00 54.28 90 GLY A N 1
ATOM 624 C CA . GLY A 1 90 ? 14.897 -3.749 1.732 1.00 54.28 90 GLY A CA 1
ATOM 625 C C . GLY A 1 90 ? 14.439 -2.286 1.608 1.00 54.28 90 GLY A C 1
ATOM 626 O O . GLY A 1 90 ? 14.946 -1.529 0.783 1.00 54.28 90 GLY A O 1
ATOM 627 N N . THR A 1 91 ? 13.452 -1.884 2.407 1.00 55.50 91 THR A N 1
ATOM 628 C CA . THR A 1 91 ? 12.621 -0.712 2.179 1.00 55.50 91 THR A CA 1
ATOM 629 C C . THR A 1 91 ? 13.301 0.472 2.813 1.00 55.50 91 THR A C 1
ATOM 631 O O . THR A 1 91 ? 13.606 0.454 4.007 1.00 55.50 91 THR A O 1
ATOM 634 N N . ARG A 1 92 ? 13.537 1.513 2.018 1.00 57.16 92 ARG A N 1
ATOM 635 C CA . ARG A 1 92 ? 14.255 2.701 2.462 1.00 57.16 92 ARG A CA 1
ATOM 636 C C . ARG A 1 92 ? 13.343 3.913 2.420 1.00 57.16 92 ARG A C 1
ATOM 638 O O . ARG A 1 92 ? 12.709 4.204 1.415 1.00 57.16 92 ARG A O 1
ATOM 645 N N . LEU A 1 93 ? 13.351 4.646 3.518 1.00 53.94 93 LEU A N 1
ATOM 646 C CA . LEU A 1 93 ? 12.688 5.916 3.714 1.00 53.94 93 LEU A CA 1
ATOM 647 C C . LEU A 1 93 ? 13.734 7.028 3.617 1.00 53.94 93 LEU A C 1
ATOM 649 O O . LEU A 1 93 ? 14.562 7.171 4.515 1.00 53.94 93 LEU A O 1
ATOM 653 N N . GLY A 1 94 ? 13.779 7.753 2.494 1.00 51.62 94 GLY A N 1
ATOM 654 C CA . GLY A 1 94 ? 14.841 8.741 2.246 1.00 51.62 94 GLY A CA 1
ATOM 655 C C . GLY A 1 94 ? 16.254 8.141 2.347 1.00 51.62 94 GLY A C 1
ATOM 656 O O . GLY A 1 94 ? 17.159 8.770 2.889 1.00 51.62 94 GLY A O 1
ATOM 657 N N . GLY A 1 95 ? 16.427 6.886 1.912 1.00 55.88 95 GLY A N 1
ATOM 658 C CA . GLY A 1 95 ? 17.690 6.144 2.028 1.00 55.88 95 GLY A CA 1
ATOM 659 C C . GLY A 1 95 ? 17.898 5.397 3.356 1.00 55.88 95 GLY A C 1
ATOM 660 O O . GLY A 1 95 ? 18.904 4.696 3.499 1.00 55.88 95 GLY A O 1
ATOM 661 N N . ILE A 1 96 ? 16.957 5.462 4.303 1.00 57.12 96 ILE A N 1
ATOM 662 C CA . ILE A 1 96 ? 17.072 4.818 5.624 1.00 57.12 96 ILE A CA 1
ATOM 663 C C . ILE A 1 96 ? 16.207 3.563 5.691 1.00 57.12 96 ILE A C 1
ATOM 665 O O . ILE A 1 96 ? 15.002 3.672 5.488 1.00 57.12 96 ILE A O 1
ATOM 669 N N . PRO A 1 97 ? 16.767 2.388 6.021 1.00 66.75 97 PRO A N 1
ATOM 670 C CA . PRO A 1 97 ? 15.981 1.170 6.188 1.00 66.75 97 PRO A CA 1
ATOM 671 C C . PRO A 1 97 ? 14.840 1.361 7.198 1.00 66.75 97 PRO A C 1
ATOM 673 O O . PRO A 1 97 ? 15.080 1.756 8.343 1.00 66.75 97 PRO A O 1
ATOM 676 N N . MET A 1 98 ? 13.602 1.083 6.790 1.00 72.38 98 MET A N 1
ATOM 677 C CA . MET A 1 98 ? 12.456 1.106 7.695 1.00 72.38 98 MET A CA 1
ATOM 678 C C . MET A 1 98 ? 12.493 -0.126 8.600 1.00 72.38 98 MET A C 1
ATOM 680 O O . MET A 1 98 ? 12.528 -1.257 8.125 1.00 72.38 98 MET A O 1
ATOM 684 N N . LYS A 1 99 ? 12.444 0.087 9.918 1.00 75.00 99 LYS A N 1
ATOM 685 C CA . LYS A 1 99 ? 12.357 -0.996 10.907 1.00 75.00 99 LYS A CA 1
ATOM 686 C C . LYS A 1 99 ? 11.004 -0.983 11.586 1.00 75.00 99 LYS A C 1
ATOM 688 O O . LYS A 1 99 ? 10.575 0.067 12.058 1.00 75.00 99 LYS A O 1
ATOM 693 N N . LEU A 1 100 ? 10.354 -2.135 11.720 1.00 75.81 100 LEU A N 1
ATOM 694 C CA . LEU A 1 100 ? 9.057 -2.221 12.401 1.00 75.81 100 LEU A CA 1
ATOM 695 C C . LEU A 1 100 ? 9.102 -1.702 13.853 1.00 75.81 100 LEU A C 1
ATOM 697 O O . LEU A 1 100 ? 8.129 -1.151 14.357 1.00 75.81 100 LEU A O 1
ATOM 701 N N . SER A 1 101 ? 10.228 -1.902 14.537 1.00 77.12 101 SER A N 1
ATOM 702 C CA . SER A 1 101 ? 10.450 -1.502 15.933 1.00 77.12 101 SER A CA 1
ATOM 703 C C . SER A 1 101 ? 10.553 0.013 16.139 1.00 77.12 101 SER A C 1
ATOM 705 O O . SER A 1 101 ? 10.474 0.480 17.274 1.00 77.12 101 SER A O 1
ATOM 707 N N . THR A 1 102 ? 10.786 0.771 15.065 1.00 79.81 102 THR A N 1
ATOM 708 C CA . THR A 1 102 ? 11.173 2.178 15.129 1.00 79.81 102 THR A CA 1
ATOM 709 C C . THR A 1 102 ? 10.006 3.043 14.677 1.00 79.81 102 THR A C 1
ATOM 711 O O . THR A 1 102 ? 9.876 3.365 13.498 1.00 79.81 102 THR A O 1
ATOM 714 N N . TRP A 1 103 ? 9.164 3.418 15.639 1.00 84.88 103 TRP A N 1
ATOM 715 C CA . TRP A 1 103 ? 8.095 4.392 15.453 1.00 84.88 103 TRP A CA 1
ATOM 716 C C . TRP A 1 103 ? 8.119 5.436 16.585 1.00 84.88 103 TRP A C 1
ATOM 718 O O . TRP A 1 103 ? 8.284 5.043 17.744 1.00 84.88 103 TRP A O 1
ATOM 728 N N . PRO A 1 104 ? 7.948 6.736 16.284 1.00 82.88 104 PRO A N 1
ATOM 729 C CA . PRO A 1 104 ? 7.858 7.317 14.943 1.00 82.88 104 PRO A CA 1
ATOM 730 C C . PRO A 1 104 ? 9.187 7.160 14.174 1.00 82.88 104 PRO A C 1
ATOM 732 O O . PRO A 1 104 ? 10.252 7.048 14.793 1.00 82.88 104 PRO A O 1
ATOM 735 N N . PRO A 1 105 ? 9.165 7.139 12.829 1.00 72.69 105 PRO A N 1
ATOM 736 C CA . PRO A 1 105 ? 10.385 7.225 12.036 1.00 72.69 105 PRO A CA 1
ATOM 737 C C . PRO A 1 105 ? 11.215 8.440 12.475 1.00 72.69 105 PRO A C 1
ATOM 739 O O . PRO A 1 105 ? 10.715 9.564 12.517 1.00 72.69 105 PRO A O 1
ATOM 742 N N . LYS A 1 106 ? 12.482 8.223 12.855 1.00 69.81 106 LYS A N 1
ATOM 743 C CA . LYS A 1 106 ? 13.333 9.291 13.398 1.00 69.81 106 LYS A CA 1
ATOM 744 C C . LYS A 1 106 ? 13.611 10.346 12.345 1.00 69.81 106 LYS A C 1
ATOM 746 O O . LYS A 1 106 ? 14.386 10.070 11.440 1.00 69.81 106 LYS A O 1
ATOM 751 N N . ALA A 1 107 ? 13.065 11.543 12.538 1.00 63.22 107 ALA A N 1
ATOM 752 C CA . ALA A 1 107 ? 13.392 12.767 11.818 1.00 63.22 107 ALA A CA 1
ATOM 753 C C . ALA A 1 107 ? 14.871 12.860 11.396 1.00 63.22 107 ALA A C 1
ATOM 755 O O . ALA A 1 107 ? 15.766 12.899 12.240 1.00 63.22 107 ALA A O 1
ATOM 756 N N . VAL A 1 108 ? 15.126 12.956 10.091 1.00 59.22 108 VAL A N 1
ATOM 757 C CA . VAL A 1 108 ? 16.460 13.248 9.560 1.00 59.22 108 VAL A CA 1
ATOM 758 C C . VAL A 1 108 ? 16.505 14.720 9.235 1.00 59.22 108 VAL A C 1
ATOM 760 O O . VAL A 1 108 ? 15.668 15.242 8.496 1.00 59.22 108 VAL A O 1
ATOM 763 N N . VAL A 1 109 ? 17.475 15.391 9.839 1.00 58.47 109 VAL A N 1
ATOM 764 C CA . VAL A 1 109 ? 17.742 16.798 9.587 1.00 58.47 109 VAL A CA 1
ATOM 765 C C . VAL A 1 109 ? 18.421 16.886 8.225 1.00 58.47 109 VAL A C 1
ATOM 767 O O . VAL A 1 109 ? 19.573 16.482 8.075 1.00 58.47 109 VAL A O 1
ATOM 770 N N . GLY A 1 110 ? 17.692 17.370 7.220 1.00 60.09 110 GLY A N 1
ATOM 771 C CA . GLY A 1 110 ? 18.276 17.629 5.908 1.00 60.09 110 GLY A CA 1
ATOM 772 C C . GLY A 1 110 ? 19.288 18.786 5.956 1.00 60.09 110 GLY A C 1
ATOM 773 O O . GLY A 1 110 ? 19.269 19.586 6.901 1.00 60.09 110 GLY A O 1
ATOM 774 N N . PRO A 1 111 ? 20.154 18.927 4.935 1.00 47.66 111 PRO A N 1
ATOM 775 C CA . PRO A 1 111 ? 20.992 20.113 4.773 1.00 47.66 111 PRO A CA 1
ATOM 776 C C . PRO A 1 111 ? 20.084 21.351 4.683 1.00 47.66 111 PRO A C 1
ATOM 778 O O . PRO A 1 111 ? 19.364 21.542 3.707 1.00 47.66 111 PRO A O 1
ATOM 781 N N . GLY A 1 112 ? 20.045 22.141 5.760 1.00 63.16 112 GLY A N 1
ATOM 782 C CA . GLY A 1 112 ? 19.097 23.249 5.946 1.00 63.16 112 GLY A CA 1
ATOM 783 C C . GLY A 1 112 ? 18.269 23.194 7.236 1.00 63.16 112 GLY A C 1
ATOM 784 O O . GLY A 1 112 ? 17.457 24.084 7.459 1.00 63.16 112 GLY A O 1
ATOM 785 N N . GLY A 1 113 ? 18.445 22.180 8.092 1.00 55.28 113 GLY A N 1
ATOM 786 C CA . GLY A 1 113 ? 17.858 22.160 9.442 1.00 55.28 113 GLY A CA 1
ATOM 787 C C . GLY A 1 113 ? 16.384 21.747 9.510 1.00 55.28 113 GLY A C 1
ATOM 788 O O . GLY A 1 113 ? 15.860 21.530 10.599 1.00 55.28 113 GLY A O 1
ATOM 789 N N . ASN A 1 114 ? 15.715 21.599 8.366 1.00 52.78 114 ASN A N 1
ATOM 790 C CA . ASN A 1 114 ? 14.315 21.196 8.320 1.00 52.78 114 ASN A CA 1
ATOM 791 C C . ASN A 1 114 ? 14.190 19.675 8.465 1.00 52.78 114 ASN A C 1
ATOM 793 O O . ASN A 1 114 ? 14.734 18.908 7.668 1.00 52.78 114 ASN A O 1
ATOM 797 N N . VAL A 1 115 ? 13.440 19.256 9.482 1.00 51.50 115 VAL A N 1
ATOM 798 C CA . VAL A 1 115 ? 12.972 17.882 9.675 1.00 51.50 115 VAL A CA 1
ATOM 799 C C . VAL A 1 115 ? 11.864 17.614 8.657 1.00 51.50 115 VAL A C 1
ATOM 801 O O . VAL A 1 115 ? 10.855 18.311 8.665 1.00 51.50 115 VAL A O 1
ATOM 804 N N . ARG A 1 116 ? 12.066 16.655 7.744 1.00 57.69 116 ARG A N 1
ATOM 805 C CA . ARG A 1 116 ? 11.186 16.484 6.569 1.00 57.69 116 ARG A CA 1
ATOM 806 C C . ARG A 1 116 ? 10.796 15.048 6.234 1.00 57.69 116 ARG A C 1
ATOM 808 O O . ARG A 1 116 ? 10.422 14.806 5.100 1.00 57.69 116 ARG A O 1
ATOM 815 N N . ILE A 1 117 ? 10.882 14.076 7.138 1.00 54.22 117 ILE A N 1
ATOM 816 C CA . ILE A 1 117 ? 10.701 12.666 6.729 1.00 54.22 117 ILE A CA 1
ATOM 817 C C . ILE A 1 117 ? 9.370 12.418 6.013 1.00 54.22 117 ILE A C 1
ATOM 819 O O . ILE A 1 117 ? 9.383 11.918 4.894 1.00 54.22 117 ILE A O 1
ATOM 823 N N . ALA A 1 118 ? 8.263 12.900 6.571 1.00 50.09 118 ALA A N 1
ATOM 824 C CA . ALA A 1 118 ? 6.954 12.836 5.928 1.00 50.09 118 ALA A CA 1
ATOM 825 C C . ALA A 1 118 ? 6.870 13.585 4.580 1.00 50.09 118 ALA A C 1
ATOM 827 O O . ALA A 1 118 ? 6.189 13.156 3.656 1.00 50.09 118 ALA A O 1
ATOM 828 N N . GLN A 1 119 ? 7.587 14.706 4.443 1.00 52.97 119 GLN A N 1
ATOM 829 C CA . GLN A 1 119 ? 7.628 15.498 3.204 1.00 52.97 119 GLN A CA 1
ATOM 830 C C . GLN A 1 119 ? 8.580 14.913 2.146 1.00 52.97 119 GLN A C 1
ATOM 832 O O . GLN A 1 119 ? 8.472 15.248 0.968 1.00 52.97 119 GLN A O 1
ATOM 837 N N . LEU A 1 120 ? 9.535 14.073 2.554 1.00 49.25 120 LEU A N 1
ATOM 838 C CA . LEU A 1 120 ? 10.481 13.387 1.672 1.00 49.25 120 LEU A CA 1
ATOM 839 C C . LEU A 1 120 ? 9.894 12.092 1.099 1.00 49.25 120 LEU A C 1
ATOM 841 O O . LEU A 1 120 ? 10.334 11.656 0.046 1.00 49.25 120 LEU A O 1
ATOM 845 N N . GLU A 1 121 ? 8.889 11.500 1.743 1.00 54.19 121 GLU A N 1
ATOM 846 C CA . GLU A 1 121 ? 8.199 10.284 1.276 1.00 54.19 121 GLU A CA 1
ATOM 847 C C . GLU A 1 121 ? 7.392 10.495 0.002 1.00 54.19 121 GLU A C 1
ATOM 849 O O . GLU A 1 121 ? 7.314 9.595 -0.826 1.00 54.19 121 GLU A O 1
ATOM 854 N N . GLY A 1 122 ? 6.848 11.700 -0.184 1.00 48.44 122 GLY A N 1
ATOM 855 C CA . GLY A 1 122 ? 6.272 12.104 -1.463 1.00 48.44 122 GLY A CA 1
ATOM 856 C C . GLY A 1 122 ? 7.324 12.357 -2.545 1.00 48.44 122 GLY A C 1
ATOM 857 O O . GLY A 1 122 ? 6.960 12.519 -3.701 1.00 48.44 122 GLY A O 1
ATOM 858 N N . ARG A 1 123 ? 8.622 12.400 -2.197 1.00 50.66 123 ARG A N 1
ATOM 859 C CA . ARG A 1 123 ? 9.717 12.738 -3.113 1.00 50.66 123 ARG A CA 1
ATOM 860 C C . ARG A 1 123 ? 10.572 11.528 -3.493 1.00 50.66 123 ARG A C 1
ATOM 862 O O . ARG A 1 123 ? 11.693 11.390 -3.009 1.00 50.66 123 ARG A O 1
ATOM 869 N N . ILE A 1 124 ? 10.081 10.681 -4.396 1.00 45.03 124 ILE A N 1
ATOM 870 C CA . ILE A 1 124 ? 10.874 9.599 -5.011 1.00 45.03 124 ILE A CA 1
ATOM 871 C C . ILE A 1 124 ? 11.261 9.985 -6.444 1.00 45.03 124 ILE A C 1
ATOM 873 O O . ILE A 1 124 ? 10.675 9.533 -7.419 1.00 45.03 124 ILE A O 1
ATOM 877 N N . GLY A 1 125 ? 12.258 10.859 -6.576 1.00 49.41 125 GLY A N 1
ATOM 878 C CA . GLY A 1 125 ? 12.725 11.338 -7.878 1.00 49.41 125 GLY A CA 1
ATOM 879 C C . GLY A 1 125 ? 12.997 12.838 -7.896 1.00 49.41 125 GLY A C 1
ATOM 880 O O . GLY A 1 125 ? 12.680 13.562 -6.951 1.00 49.41 125 GLY A O 1
ATOM 881 N N . LYS A 1 126 ? 13.627 13.302 -8.980 1.00 47.47 126 LYS A N 1
ATOM 882 C CA . LYS A 1 126 ? 14.038 14.704 -9.162 1.00 47.47 126 LYS A CA 1
ATOM 883 C C . LYS A 1 126 ? 12.839 15.659 -9.298 1.00 47.47 126 LYS A C 1
ATOM 885 O O . LYS A 1 126 ? 12.950 16.809 -8.881 1.00 47.47 126 LYS A O 1
ATOM 890 N N . ASP A 1 127 ? 11.699 15.146 -9.770 1.00 55.94 127 ASP A N 1
ATOM 891 C CA . ASP A 1 127 ? 10.509 15.926 -10.153 1.00 55.94 127 ASP A CA 1
ATOM 892 C C . ASP A 1 127 ? 9.262 15.633 -9.299 1.00 55.94 127 ASP A C 1
ATOM 894 O O . ASP A 1 127 ? 8.133 15.921 -9.693 1.00 55.94 127 ASP A O 1
ATOM 898 N N . CYS A 1 128 ? 9.432 15.041 -8.118 1.00 57.31 128 CYS A N 1
ATOM 899 C CA . CYS A 1 128 ? 8.290 14.646 -7.302 1.00 57.31 128 CYS A CA 1
ATOM 900 C C . CYS A 1 128 ? 7.612 15.806 -6.568 1.00 57.31 128 CYS A C 1
ATOM 902 O O . CYS A 1 128 ? 8.263 16.674 -5.974 1.00 57.31 128 CYS A O 1
ATOM 904 N N . VAL A 1 129 ? 6.280 15.753 -6.552 1.00 69.00 129 VAL A N 1
ATOM 905 C CA . VAL A 1 129 ? 5.413 16.729 -5.893 1.00 69.00 129 VAL A CA 1
ATOM 906 C C . VAL A 1 129 ? 5.262 16.364 -4.415 1.00 69.00 129 VAL A C 1
ATOM 908 O O . VAL A 1 129 ? 5.251 15.197 -4.033 1.00 69.00 129 VAL A O 1
ATOM 911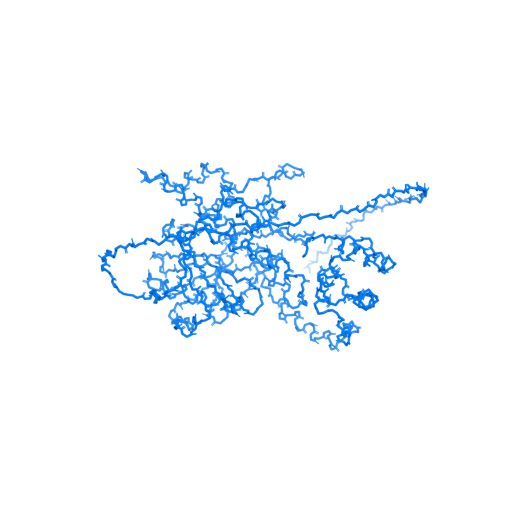 N N . GLU A 1 130 ? 5.157 17.369 -3.546 1.00 77.06 130 GLU A N 1
ATOM 912 C CA . GLU A 1 130 ? 4.797 17.125 -2.149 1.00 77.06 130 GLU A CA 1
ATOM 913 C C . GLU A 1 130 ? 3.357 16.604 -2.080 1.00 77.06 130 GLU A C 1
ATOM 915 O O . GLU A 1 130 ? 2.418 17.298 -2.473 1.00 77.06 130 GLU A O 1
ATOM 920 N N . LEU A 1 131 ? 3.185 15.371 -1.599 1.00 81.50 131 LEU A N 1
ATOM 921 C CA . LEU A 1 131 ? 1.863 14.766 -1.489 1.00 81.50 131 LEU A CA 1
ATOM 922 C C . LEU A 1 131 ? 1.030 15.467 -0.402 1.00 81.50 131 LEU A C 1
ATOM 924 O O . LEU A 1 131 ? 1.547 15.767 0.679 1.00 81.50 131 LEU A O 1
ATOM 928 N N . PRO A 1 132 ? -0.277 15.676 -0.639 1.00 86.12 132 PRO A N 1
ATOM 929 C CA . PRO A 1 132 ? -1.219 16.074 0.398 1.00 86.12 132 PRO A CA 1
ATOM 930 C C . PRO A 1 132 ? -1.194 15.114 1.588 1.00 86.12 132 PRO A C 1
ATOM 932 O O . PRO A 1 132 ? -0.922 13.918 1.444 1.00 86.12 132 PRO A O 1
ATOM 935 N N . LYS A 1 133 ? -1.529 15.630 2.773 1.00 89.00 133 LYS A N 1
ATOM 936 C CA . LYS A 1 133 ? -1.553 14.831 4.003 1.00 89.00 133 LYS A CA 1
ATOM 937 C C . LYS A 1 133 ? -2.541 13.666 3.860 1.00 89.00 133 LYS A C 1
ATOM 939 O O . LYS A 1 133 ? -3.651 13.866 3.376 1.00 89.00 133 LYS A O 1
ATOM 944 N N . PHE A 1 134 ? -2.171 12.474 4.321 1.00 90.94 134 PHE A N 1
ATOM 945 C CA . PHE A 1 134 ? -2.967 11.250 4.147 1.00 90.94 134 PHE A CA 1
ATOM 946 C C . PHE A 1 134 ? -4.439 11.397 4.574 1.00 90.94 134 PHE A C 1
ATOM 948 O O . PHE A 1 134 ? -5.353 10.977 3.869 1.00 90.94 134 PHE A O 1
ATOM 955 N N . GLN A 1 135 ? -4.688 12.063 5.701 1.00 91.31 135 GLN A N 1
ATOM 956 C CA . GLN A 1 135 ? -6.030 12.269 6.241 1.00 91.31 135 GLN A CA 1
ATOM 957 C C . GLN A 1 135 ? -6.952 13.091 5.332 1.00 91.31 135 GLN A C 1
ATOM 959 O O . GLN A 1 135 ? -8.169 12.987 5.460 1.00 91.31 135 GLN A O 1
ATOM 964 N N . THR A 1 136 ? -6.395 13.898 4.423 1.00 92.44 136 THR A N 1
ATOM 965 C CA . THR A 1 136 ? -7.181 14.698 3.475 1.00 92.44 136 THR A CA 1
ATOM 966 C C . THR A 1 136 ? -7.468 13.947 2.183 1.00 92.44 136 THR A C 1
ATOM 968 O O . THR A 1 136 ? -8.125 14.498 1.308 1.00 92.44 136 THR A O 1
ATOM 971 N N . TRP A 1 137 ? -6.944 12.731 2.007 1.00 93.31 137 TRP A N 1
ATOM 972 C CA . TRP A 1 137 ? -7.176 11.959 0.791 1.00 93.31 137 TRP A CA 1
ATOM 973 C C . TRP A 1 137 ? -8.655 11.583 0.686 1.00 93.31 137 TRP A C 1
ATOM 975 O O . TRP A 1 137 ? -9.263 11.221 1.700 1.00 93.31 137 TRP A O 1
ATOM 985 N N . PRO A 1 138 ? -9.238 11.644 -0.519 1.00 94.69 138 PRO A N 1
ATOM 986 C CA . PRO A 1 138 ? -10.668 11.466 -0.695 1.00 94.69 138 PRO A CA 1
ATOM 987 C C . PRO A 1 138 ? -11.087 10.029 -0.383 1.00 94.69 138 PRO A C 1
ATOM 989 O O . PRO A 1 138 ? -10.336 9.076 -0.599 1.00 94.69 138 PRO A O 1
ATOM 992 N N . LEU A 1 139 ? -12.314 9.886 0.106 1.00 95.38 139 LEU A N 1
ATOM 993 C CA . LEU A 1 139 ? -12.966 8.600 0.325 1.00 95.38 139 LEU A CA 1
ATOM 994 C C . LEU A 1 139 ? -13.913 8.306 -0.840 1.00 95.38 139 LEU A C 1
ATOM 996 O O . LEU A 1 139 ? -14.507 9.215 -1.420 1.00 95.38 139 LEU A O 1
ATOM 1000 N N . TYR A 1 140 ? -14.083 7.029 -1.144 1.00 96.50 140 TYR A N 1
ATOM 1001 C CA . TYR A 1 140 ? -15.144 6.507 -1.991 1.00 96.50 140 TYR A CA 1
ATOM 1002 C C . TYR A 1 140 ? -16.077 5.659 -1.139 1.00 96.50 140 TYR A C 1
ATOM 1004 O O . TYR A 1 140 ? -15.597 4.951 -0.263 1.00 96.50 140 TYR A O 1
ATOM 1012 N N . GLU A 1 141 ? -17.381 5.696 -1.378 1.00 97.50 141 GLU A N 1
ATOM 1013 C CA . GLU A 1 141 ? -18.369 4.989 -0.571 1.00 97.50 141 GLU A CA 1
ATOM 1014 C C . GLU A 1 141 ? -19.373 4.186 -1.396 1.00 97.50 141 GLU A C 1
ATOM 1016 O O . GLU A 1 141 ? -19.722 4.561 -2.517 1.00 97.50 141 GLU A O 1
ATOM 1021 N N . ALA A 1 142 ? -19.843 3.084 -0.814 1.00 97.81 142 ALA A N 1
ATOM 1022 C CA . ALA A 1 142 ? -20.932 2.264 -1.333 1.00 97.81 142 ALA A CA 1
ATOM 1023 C C . ALA A 1 142 ? -21.766 1.682 -0.184 1.00 97.81 142 ALA A C 1
ATOM 1025 O O . ALA A 1 142 ? -21.258 1.404 0.908 1.00 97.81 142 ALA A O 1
ATOM 1026 N N . GLU A 1 143 ? -23.051 1.444 -0.447 1.00 98.25 143 GLU A N 1
ATOM 1027 C CA . GLU A 1 143 ? -23.890 0.618 0.424 1.00 98.25 143 GLU A CA 1
ATOM 1028 C C . GLU A 1 143 ? -23.514 -0.854 0.226 1.00 98.25 143 GLU A C 1
ATOM 1030 O O . GLU A 1 143 ? -23.548 -1.363 -0.899 1.00 98.25 143 GLU A O 1
ATOM 1035 N N . LEU A 1 144 ? -23.227 -1.571 1.316 1.00 97.50 144 LEU A N 1
ATOM 1036 C CA . LEU A 1 144 ? -22.846 -2.988 1.262 1.00 97.50 144 LEU A CA 1
ATOM 1037 C C . LEU A 1 144 ? -23.946 -3.839 0.617 1.00 97.50 144 LEU A C 1
ATOM 1039 O O . LEU A 1 144 ? -23.656 -4.746 -0.154 1.00 97.50 144 LEU A O 1
ATOM 1043 N N . SER A 1 145 ? -25.214 -3.493 0.859 1.00 97.06 145 SER A N 1
ATOM 1044 C CA . SER A 1 145 ? -26.372 -4.170 0.254 1.00 97.06 145 SER A CA 1
ATOM 1045 C C . SER A 1 145 ? -26.452 -4.040 -1.274 1.00 97.06 145 SER A C 1
ATOM 1047 O O . SER A 1 145 ? -27.090 -4.870 -1.919 1.00 97.06 145 SER A O 1
ATOM 1049 N N . SER A 1 146 ? -25.807 -3.022 -1.851 1.00 96.31 146 SER A N 1
ATOM 1050 C CA . SER A 1 146 ? -25.742 -2.799 -3.301 1.00 96.31 146 SER A CA 1
ATOM 1051 C C . SER A 1 146 ? -24.439 -3.276 -3.940 1.00 96.31 146 SER A C 1
ATOM 1053 O O . SER A 1 146 ? -24.339 -3.279 -5.166 1.00 96.31 146 SER A O 1
ATOM 1055 N N . MET A 1 147 ? -23.445 -3.673 -3.137 1.00 96.19 147 MET A N 1
ATOM 1056 C CA . MET A 1 147 ? -22.120 -4.005 -3.647 1.00 96.19 147 MET A CA 1
ATOM 1057 C C . MET A 1 147 ? -22.148 -5.360 -4.379 1.00 96.19 147 MET A C 1
ATOM 1059 O O . MET A 1 147 ? -22.516 -6.382 -3.785 1.00 96.19 147 MET A O 1
ATOM 1063 N N . PRO A 1 148 ? -21.760 -5.416 -5.665 1.00 93.50 148 PRO A N 1
ATOM 1064 C CA . PRO A 1 148 ? -21.797 -6.649 -6.436 1.00 93.50 148 PRO A CA 1
ATOM 1065 C C . PRO A 1 148 ? -20.757 -7.649 -5.925 1.00 93.50 148 PRO A C 1
ATOM 1067 O O . PRO A 1 148 ? -19.604 -7.304 -5.658 1.00 93.50 148 PRO A O 1
ATOM 1070 N N . GLY A 1 149 ? -21.167 -8.915 -5.818 1.00 88.81 149 GLY A N 1
ATOM 1071 C CA . GLY A 1 149 ? -20.273 -10.000 -5.412 1.00 88.81 149 GLY A CA 1
ATOM 1072 C C . GLY A 1 149 ? -19.807 -9.922 -3.956 1.00 88.81 149 GLY A C 1
ATOM 1073 O O . GLY A 1 149 ? -18.770 -10.490 -3.636 1.00 88.81 149 GLY A O 1
ATOM 1074 N N . LEU A 1 150 ? -20.547 -9.239 -3.070 1.00 91.25 150 LEU A N 1
ATOM 1075 C CA . LEU A 1 150 ? -20.223 -9.185 -1.636 1.00 91.25 150 LEU A CA 1
ATOM 1076 C C . LEU A 1 150 ? -20.063 -10.587 -1.021 1.00 91.25 150 LEU A C 1
ATOM 1078 O O . LEU A 1 150 ? -19.208 -10.813 -0.168 1.00 91.25 150 LEU A O 1
ATOM 1082 N N . VAL A 1 151 ? -20.894 -11.534 -1.463 1.00 89.81 151 VAL A N 1
ATOM 1083 C CA . VAL A 1 151 ? -20.774 -12.942 -1.081 1.00 89.81 151 VAL A CA 1
ATOM 1084 C C . VAL A 1 151 ? -19.686 -13.581 -1.934 1.00 89.81 151 VAL A C 1
ATOM 1086 O O . VAL A 1 151 ? -19.937 -13.982 -3.069 1.00 89.81 151 VAL A O 1
ATOM 1089 N N . VAL A 1 152 ? -18.486 -13.674 -1.369 1.00 91.06 152 VAL A N 1
ATOM 1090 C CA . VAL A 1 152 ? -17.354 -14.371 -1.982 1.00 91.06 152 VAL A CA 1
ATOM 1091 C C . VAL A 1 152 ? -17.474 -15.869 -1.702 1.00 91.06 152 VAL A C 1
ATOM 1093 O O . VAL A 1 152 ? -17.608 -16.290 -0.551 1.00 91.06 152 VAL A O 1
ATOM 1096 N N . THR A 1 153 ? -17.458 -16.684 -2.753 1.00 94.06 153 THR A N 1
ATOM 1097 C CA . THR A 1 153 ? -17.583 -18.142 -2.650 1.00 94.06 153 THR A CA 1
ATOM 1098 C C . THR A 1 153 ? -16.224 -18.816 -2.450 1.00 94.06 153 THR A C 1
ATOM 1100 O O . THR A 1 153 ? -15.172 -18.225 -2.686 1.00 94.06 153 THR A O 1
ATOM 1103 N N . GLU A 1 154 ? -16.217 -20.088 -2.037 1.00 92.31 154 GLU A N 1
ATOM 1104 C CA . GLU A 1 154 ? -14.970 -20.871 -1.974 1.00 92.31 154 GLU A CA 1
ATOM 1105 C C . GLU A 1 154 ? -14.297 -21.002 -3.350 1.00 92.31 154 GLU A C 1
ATOM 1107 O O . GLU A 1 154 ? -13.072 -21.027 -3.432 1.00 92.31 154 GLU A O 1
ATOM 1112 N N . GLU A 1 155 ? -15.082 -21.032 -4.432 1.00 93.88 155 GLU A N 1
ATOM 1113 C CA . GLU A 1 155 ? -14.566 -21.105 -5.803 1.00 93.88 155 GLU A CA 1
ATOM 1114 C C . GLU A 1 155 ? -13.835 -19.815 -6.202 1.00 93.88 155 GLU A C 1
ATOM 1116 O O . GLU A 1 155 ? -12.787 -19.878 -6.844 1.00 93.88 155 GLU A O 1
ATOM 1121 N N . ASP A 1 156 ? -14.332 -18.654 -5.762 1.00 90.69 156 ASP A N 1
ATOM 1122 C CA . ASP A 1 156 ? -13.665 -17.362 -5.970 1.00 90.69 156 ASP A CA 1
ATOM 1123 C C . ASP A 1 156 ? -12.316 -17.293 -5.235 1.00 90.69 156 ASP A C 1
ATOM 1125 O O . ASP A 1 156 ? -11.386 -16.621 -5.680 1.00 90.69 156 ASP A O 1
ATOM 1129 N N . LEU A 1 157 ? -12.197 -18.023 -4.119 1.00 93.38 157 LEU A N 1
ATOM 1130 C CA . LEU A 1 157 ? -11.005 -18.077 -3.272 1.00 93.38 157 LEU A CA 1
ATOM 1131 C C . LEU A 1 157 ? -10.070 -19.244 -3.583 1.00 93.38 157 LEU A C 1
ATOM 1133 O O . LEU A 1 157 ? -9.037 -19.356 -2.930 1.00 93.38 157 LEU A O 1
ATOM 1137 N N . LYS A 1 158 ? -10.370 -20.102 -4.565 1.00 93.31 158 LYS A N 1
ATOM 1138 C CA . LYS A 1 158 ? -9.580 -21.323 -4.818 1.00 93.31 158 LYS A CA 1
ATOM 1139 C C . LYS A 1 158 ? -8.088 -21.063 -5.059 1.00 93.31 158 LYS A C 1
ATOM 1141 O O . LYS A 1 158 ? -7.253 -21.892 -4.711 1.00 93.31 158 LYS A O 1
ATOM 1146 N N . ASP A 1 159 ? -7.770 -19.905 -5.637 1.00 89.69 159 ASP A N 1
ATOM 1147 C CA . ASP A 1 159 ? -6.408 -19.489 -5.985 1.00 89.69 159 ASP A CA 1
ATOM 1148 C C . ASP A 1 159 ? -5.785 -18.558 -4.928 1.00 89.69 159 ASP A C 1
ATOM 1150 O O . ASP A 1 159 ? -4.638 -18.121 -5.077 1.00 89.69 159 ASP A O 1
ATOM 1154 N N . TYR A 1 160 ? -6.526 -18.265 -3.856 1.00 93.56 160 TYR A N 1
ATOM 1155 C CA . TYR A 1 160 ? -6.175 -17.297 -2.831 1.00 93.56 160 TYR A CA 1
ATOM 1156 C C . TYR A 1 160 ? -6.100 -17.917 -1.438 1.00 93.56 160 TYR A C 1
ATOM 1158 O O . TYR A 1 160 ? -6.844 -18.817 -1.060 1.00 93.56 160 TYR A O 1
ATOM 1166 N N . ARG A 1 161 ? -5.230 -17.346 -0.610 1.00 93.00 161 ARG A N 1
ATOM 1167 C CA . ARG A 1 161 ? -5.200 -17.585 0.829 1.00 93.00 161 ARG A CA 1
ATOM 1168 C C . ARG A 1 161 ? -5.530 -16.295 1.560 1.00 93.00 161 ARG A C 1
ATOM 1170 O O . ARG A 1 161 ? -4.764 -15.337 1.497 1.00 93.00 161 ARG A O 1
ATOM 1177 N N . LEU A 1 162 ? -6.647 -16.292 2.280 1.00 94.81 162 LEU A N 1
ATOM 1178 C CA . LEU A 1 162 ? -6.994 -15.205 3.189 1.00 94.81 162 LEU A CA 1
ATOM 1179 C C . LEU A 1 162 ? -6.130 -15.289 4.453 1.00 94.81 162 LEU A C 1
ATOM 1181 O O . LEU A 1 162 ? -5.968 -16.359 5.046 1.00 94.81 162 LEU A O 1
ATOM 1185 N N . MET A 1 163 ? -5.569 -14.156 4.855 1.00 95.50 163 MET A N 1
ATOM 1186 C CA . MET A 1 163 ? -4.754 -14.004 6.051 1.00 95.50 163 MET A CA 1
ATOM 1187 C C . MET A 1 163 ? -5.266 -12.839 6.893 1.00 95.50 163 MET A C 1
ATOM 1189 O O . MET A 1 163 ? -5.524 -11.758 6.373 1.00 95.50 163 MET A O 1
ATOM 1193 N N . ASP A 1 164 ? -5.365 -13.064 8.199 1.00 95.12 164 ASP A N 1
ATOM 1194 C CA . ASP A 1 164 ? -5.616 -12.025 9.195 1.00 95.12 164 ASP A CA 1
ATOM 1195 C C . ASP A 1 164 ? -4.298 -11.715 9.914 1.00 95.12 164 ASP A C 1
ATOM 1197 O O . ASP A 1 164 ? -3.726 -12.562 10.607 1.00 95.12 164 ASP A O 1
ATOM 1201 N N . PHE A 1 165 ? -3.795 -10.502 9.705 1.00 95.06 165 PHE A N 1
ATOM 1202 C CA . PHE A 1 165 ? -2.570 -9.989 10.299 1.00 95.06 165 PHE A CA 1
ATOM 1203 C C . PHE A 1 165 ? -2.812 -9.095 11.519 1.00 95.06 165 PHE A C 1
ATOM 1205 O O . PHE A 1 165 ? -1.849 -8.578 12.085 1.00 95.06 165 PHE A O 1
ATOM 1212 N N . SER A 1 166 ? -4.054 -8.944 11.984 1.00 91.88 166 SER A N 1
ATOM 1213 C CA . SER A 1 166 ? -4.402 -8.036 13.090 1.00 91.88 166 SER A CA 1
ATOM 1214 C C . SER A 1 166 ? -3.646 -8.359 14.390 1.00 91.88 166 SER A C 1
ATOM 1216 O O . SER A 1 166 ? -3.359 -7.471 15.190 1.00 91.88 166 SER A O 1
ATOM 1218 N N . ALA A 1 167 ? -3.260 -9.626 14.589 1.00 89.31 167 ALA A N 1
ATOM 1219 C CA . ALA A 1 167 ? -2.456 -10.078 15.731 1.00 89.31 167 ALA A CA 1
ATOM 1220 C C . ALA A 1 167 ? -0.942 -10.200 15.447 1.00 89.31 167 ALA A C 1
ATOM 1222 O O . ALA A 1 167 ? -0.163 -10.407 16.377 1.00 89.31 167 ALA A O 1
ATOM 1223 N N . VAL A 1 168 ? -0.518 -10.100 14.185 1.00 90.50 168 VAL A N 1
ATOM 1224 C CA . VAL A 1 168 ? 0.858 -10.356 13.710 1.00 90.50 168 VAL A CA 1
ATOM 1225 C C . VAL A 1 168 ? 1.256 -9.312 12.659 1.00 90.50 168 VAL A C 1
ATOM 1227 O O . VAL A 1 168 ? 1.572 -9.613 11.506 1.00 90.50 168 VAL A O 1
ATOM 1230 N N . LEU A 1 169 ? 1.198 -8.044 13.069 1.00 91.12 169 LEU A N 1
ATOM 1231 C CA . LEU A 1 169 ? 1.461 -6.874 12.220 1.00 91.12 169 LEU A CA 1
ATOM 1232 C C . LEU A 1 169 ? 2.886 -6.842 11.651 1.00 91.12 169 LEU A C 1
ATOM 1234 O O . LEU A 1 169 ? 3.135 -6.202 10.632 1.00 91.12 169 LEU A O 1
ATOM 1238 N N . ASP A 1 170 ? 3.817 -7.558 12.279 1.00 86.00 170 ASP A N 1
ATOM 1239 C CA . ASP A 1 170 ? 5.163 -7.777 11.762 1.00 86.00 170 ASP A CA 1
ATOM 1240 C C . ASP A 1 170 ? 5.158 -8.492 10.414 1.00 86.00 170 ASP A C 1
ATOM 1242 O O . ASP A 1 170 ? 5.866 -8.080 9.497 1.00 86.00 170 ASP A O 1
ATOM 1246 N N . LYS A 1 171 ? 4.295 -9.494 10.245 1.00 87.75 171 LYS A N 1
ATOM 1247 C CA . LYS A 1 171 ? 4.168 -10.220 8.979 1.00 87.75 171 LYS A CA 1
ATOM 1248 C C . LYS A 1 171 ? 3.550 -9.353 7.884 1.00 87.75 171 LYS A C 1
ATOM 1250 O O . LYS A 1 171 ? 4.022 -9.404 6.751 1.00 87.75 171 LYS A O 1
ATOM 1255 N N . ALA A 1 172 ? 2.566 -8.514 8.219 1.00 91.62 172 ALA A N 1
ATOM 1256 C CA . ALA A 1 172 ? 2.009 -7.537 7.279 1.00 91.62 172 ALA A CA 1
ATOM 1257 C C . ALA A 1 172 ? 3.063 -6.516 6.823 1.00 91.62 172 ALA A C 1
ATOM 1259 O O . ALA A 1 172 ? 3.163 -6.223 5.635 1.00 91.62 172 ALA A O 1
ATOM 1260 N N . PHE A 1 173 ? 3.885 -6.016 7.750 1.00 89.50 173 PHE A N 1
ATOM 1261 C CA . PHE A 1 173 ? 4.971 -5.086 7.436 1.00 89.50 173 PHE A CA 1
ATOM 1262 C C . PHE A 1 173 ? 6.026 -5.721 6.524 1.00 89.50 173 PHE A C 1
ATOM 1264 O O . PHE A 1 173 ? 6.433 -5.127 5.531 1.00 89.50 173 PHE A O 1
ATOM 1271 N N . LEU A 1 174 ? 6.438 -6.959 6.809 1.00 84.62 174 LEU A N 1
ATOM 1272 C CA . LEU A 1 174 ? 7.360 -7.701 5.943 1.00 84.62 174 LEU A CA 1
ATOM 1273 C C . LEU A 1 174 ? 6.794 -7.915 4.542 1.00 84.62 174 LEU A C 1
ATOM 1275 O O . LEU A 1 174 ? 7.520 -7.793 3.556 1.00 84.62 174 LEU A O 1
ATOM 1279 N N . LEU A 1 175 ? 5.506 -8.243 4.461 1.00 86.31 175 LEU A N 1
ATOM 1280 C CA . LEU A 1 175 ? 4.812 -8.448 3.201 1.00 86.31 175 LEU A CA 1
ATOM 1281 C C . LEU A 1 175 ? 4.796 -7.162 2.364 1.00 86.31 175 LEU A C 1
ATOM 1283 O O . LEU A 1 175 ? 5.230 -7.188 1.215 1.00 86.31 175 LEU A O 1
ATOM 1287 N N . ALA A 1 176 ? 4.379 -6.040 2.955 1.00 87.81 176 ALA A N 1
ATOM 1288 C CA . ALA A 1 176 ? 4.371 -4.740 2.289 1.00 87.81 176 ALA A CA 1
ATOM 1289 C C . ALA A 1 176 ? 5.783 -4.299 1.856 1.00 87.81 176 ALA A C 1
ATOM 1291 O O . ALA A 1 176 ? 5.957 -3.836 0.730 1.00 87.81 176 ALA A O 1
ATOM 1292 N N . GLY A 1 177 ? 6.804 -4.528 2.690 1.00 81.56 177 GLY A N 1
ATOM 1293 C CA . GLY A 1 177 ? 8.198 -4.242 2.338 1.00 81.56 177 GLY A CA 1
ATOM 1294 C C . GLY A 1 177 ? 8.693 -5.059 1.140 1.00 81.56 177 GLY A C 1
ATOM 1295 O O . GLY A 1 177 ? 9.246 -4.502 0.196 1.00 81.56 177 GLY A O 1
ATOM 1296 N N . ARG A 1 178 ? 8.409 -6.370 1.107 1.00 80.31 178 ARG A N 1
ATOM 1297 C CA . ARG A 1 178 ? 8.732 -7.223 -0.055 1.00 80.31 178 ARG A CA 1
ATOM 1298 C C . ARG A 1 178 ? 8.062 -6.739 -1.332 1.00 80.31 178 ARG A C 1
ATOM 1300 O O . ARG A 1 178 ? 8.661 -6.814 -2.406 1.00 80.31 178 ARG A O 1
ATOM 1307 N N . TRP A 1 179 ? 6.818 -6.280 -1.230 1.00 80.50 179 TRP A N 1
ATOM 1308 C CA . TRP A 1 179 ? 6.107 -5.740 -2.381 1.00 80.50 179 TRP A CA 1
ATOM 1309 C C . TRP A 1 179 ? 6.738 -4.442 -2.858 1.00 80.50 179 TRP A C 1
ATOM 1311 O O . TRP A 1 179 ? 6.880 -4.266 -4.059 1.00 80.50 179 TRP A O 1
ATOM 1321 N N . GLN A 1 180 ? 7.206 -3.578 -1.954 1.00 77.19 180 GLN A N 1
ATOM 1322 C CA . GLN A 1 180 ? 7.989 -2.410 -2.347 1.00 77.19 180 GLN A CA 1
ATOM 1323 C C . GLN A 1 180 ? 9.219 -2.807 -3.158 1.00 77.19 180 GLN A C 1
ATOM 1325 O O . GLN A 1 180 ? 9.400 -2.292 -4.254 1.00 77.19 180 GLN A O 1
ATOM 1330 N N . THR A 1 181 ? 10.030 -3.749 -2.674 1.00 72.00 181 THR A N 1
ATOM 1331 C CA . THR A 1 181 ? 11.229 -4.201 -3.398 1.00 72.00 181 THR A CA 1
ATOM 1332 C C . THR A 1 181 ? 10.877 -4.811 -4.753 1.00 72.00 181 THR A C 1
ATOM 1334 O O . THR A 1 181 ? 11.476 -4.462 -5.768 1.00 72.00 181 THR A O 1
ATOM 1337 N N . THR A 1 182 ? 9.866 -5.682 -4.784 1.00 70.00 182 THR A N 1
ATOM 1338 C CA . THR A 1 182 ? 9.447 -6.379 -6.008 1.00 70.00 182 THR A CA 1
ATOM 1339 C C . THR A 1 182 ? 8.873 -5.406 -7.034 1.00 70.00 182 THR A C 1
ATOM 1341 O O . THR A 1 182 ? 9.193 -5.496 -8.216 1.00 70.00 182 THR A O 1
ATOM 1344 N N . THR A 1 183 ? 8.052 -4.452 -6.601 1.00 66.69 183 THR A N 1
ATOM 1345 C CA . THR A 1 183 ? 7.420 -3.475 -7.488 1.00 66.69 183 THR A CA 1
ATOM 1346 C C . THR A 1 183 ? 8.380 -2.372 -7.893 1.00 66.69 183 THR A C 1
ATOM 1348 O O . THR A 1 183 ? 8.289 -1.921 -9.024 1.00 66.69 183 THR A O 1
ATOM 1351 N N . VAL A 1 184 ? 9.343 -1.975 -7.054 1.00 63.31 184 VAL A N 1
ATOM 1352 C CA . VAL A 1 184 ? 10.435 -1.089 -7.485 1.00 63.31 184 VAL A CA 1
ATOM 1353 C C . VAL A 1 184 ? 11.237 -1.773 -8.591 1.00 63.31 184 VAL A C 1
ATOM 1355 O O . VAL A 1 184 ? 11.357 -1.179 -9.655 1.00 63.31 184 VAL A O 1
ATOM 1358 N N . GLY A 1 185 ? 11.646 -3.036 -8.420 1.00 55.50 185 GLY A N 1
ATOM 1359 C CA . GLY A 1 185 ? 12.363 -3.790 -9.460 1.00 55.50 185 GLY A CA 1
ATOM 1360 C C . GLY A 1 185 ? 11.538 -4.033 -10.733 1.00 55.50 185 GLY A C 1
ATOM 1361 O O . GLY A 1 185 ? 12.054 -3.966 -11.843 1.00 55.50 185 GLY A O 1
ATOM 1362 N N . ARG A 1 186 ? 10.221 -4.251 -10.608 1.00 53.34 186 ARG A N 1
ATOM 1363 C CA . ARG A 1 186 ? 9.324 -4.429 -11.765 1.00 53.34 186 ARG A CA 1
ATOM 1364 C C . ARG A 1 186 ? 8.924 -3.122 -12.437 1.00 53.34 186 ARG A C 1
ATOM 1366 O O . ARG A 1 186 ? 8.721 -3.135 -13.645 1.00 53.34 186 ARG A O 1
ATOM 1373 N N . SER A 1 187 ? 8.834 -2.009 -11.694 1.00 45.31 187 SER A N 1
ATOM 1374 C CA . SER A 1 187 ? 8.411 -0.680 -12.188 1.00 45.31 187 SER A CA 1
ATOM 1375 C C . SER A 1 187 ? 9.238 -0.177 -13.360 1.00 45.31 187 SER A C 1
ATOM 1377 O O . SER A 1 187 ? 8.846 0.744 -14.065 1.00 45.31 187 SER A O 1
ATOM 1379 N N . MET A 1 188 ? 10.376 -0.814 -13.549 1.00 42.03 188 MET A N 1
ATOM 1380 C CA . MET A 1 188 ? 11.380 -0.449 -14.498 1.00 42.03 188 MET A CA 1
ATOM 1381 C C . MET A 1 188 ? 11.238 -1.199 -15.836 1.00 42.03 188 MET A C 1
ATOM 1383 O O . MET A 1 188 ? 11.869 -0.819 -16.804 1.00 42.03 188 MET A O 1
ATOM 1387 N N . GLY A 1 189 ? 10.372 -2.215 -15.934 1.00 37.78 189 GLY A N 1
ATOM 1388 C CA . GLY A 1 189 ? 10.121 -2.965 -17.172 1.00 37.78 189 GLY A CA 1
ATOM 1389 C C . GLY A 1 189 ? 8.764 -2.710 -17.831 1.00 37.78 189 GLY A C 1
ATOM 1390 O O . GLY A 1 189 ? 8.360 -3.500 -18.680 1.00 37.78 189 GLY A O 1
ATOM 1391 N N . PHE A 1 190 ? 8.014 -1.683 -17.421 1.00 48.59 190 PHE A N 1
ATOM 1392 C CA . PHE A 1 190 ? 6.662 -1.455 -17.937 1.00 48.59 190 PHE A CA 1
ATOM 1393 C C . PHE A 1 190 ? 6.646 -0.414 -19.051 1.00 48.59 190 PHE A C 1
ATOM 1395 O O . PHE A 1 190 ? 6.962 0.751 -18.822 1.00 48.59 190 PHE A O 1
ATOM 1402 N N . SER A 1 191 ? 6.199 -0.835 -20.239 1.00 42.69 191 SER A N 1
ATOM 1403 C CA . SER A 1 191 ? 5.747 0.058 -21.308 1.00 42.69 191 SER A CA 1
ATOM 1404 C C . SER A 1 191 ? 4.782 1.106 -20.745 1.00 42.69 191 SER A C 1
ATOM 1406 O O . SER A 1 191 ? 3.941 0.770 -19.915 1.00 42.69 191 SER A O 1
ATOM 1408 N N . GLN A 1 192 ? 4.898 2.346 -21.221 1.00 44.94 192 GLN A N 1
ATOM 1409 C CA . GLN A 1 192 ? 4.292 3.605 -20.745 1.00 44.94 192 GLN A CA 1
ATOM 1410 C C . GLN A 1 192 ? 2.821 3.576 -20.248 1.00 44.94 192 GLN A C 1
ATOM 1412 O O . GLN A 1 192 ? 2.417 4.454 -19.487 1.00 44.94 192 GLN A O 1
ATOM 1417 N N . THR A 1 193 ? 2.024 2.559 -20.574 1.00 44.47 193 THR A N 1
ATOM 1418 C CA . THR A 1 193 ? 0.705 2.281 -19.982 1.00 44.47 193 THR A CA 1
ATOM 1419 C C . THR A 1 193 ? 0.833 1.588 -18.616 1.00 44.47 193 THR A C 1
ATOM 1421 O O . THR A 1 193 ? 0.839 0.360 -18.516 1.00 44.47 193 THR A O 1
ATOM 1424 N N . GLY A 1 194 ? 0.954 2.380 -17.548 1.00 51.03 194 GLY A N 1
ATOM 1425 C CA . GLY A 1 194 ? 1.120 1.891 -16.170 1.00 51.03 194 GLY A CA 1
ATOM 1426 C C . GLY A 1 194 ? 1.857 2.853 -15.236 1.00 51.03 194 GLY A C 1
ATOM 1427 O O . GLY A 1 194 ? 1.905 2.612 -14.028 1.00 51.03 194 GLY A O 1
ATOM 1428 N N . ALA A 1 195 ? 2.398 3.960 -15.760 1.00 54.91 195 ALA A N 1
ATOM 1429 C CA . ALA A 1 195 ? 3.159 4.938 -14.986 1.00 54.91 195 ALA A CA 1
ATOM 1430 C C . ALA A 1 195 ? 2.351 5.517 -13.812 1.00 54.91 195 ALA A C 1
ATOM 1432 O O . ALA A 1 195 ? 2.858 5.573 -12.695 1.00 54.91 195 ALA A O 1
ATOM 1433 N N . GLY A 1 196 ? 1.071 5.858 -14.016 1.00 54.19 196 GLY A N 1
ATOM 1434 C CA . GLY A 1 196 ? 0.202 6.366 -12.950 1.00 54.19 196 GLY A CA 1
ATOM 1435 C C . GLY A 1 196 ? -0.024 5.352 -11.825 1.00 54.19 196 GLY A C 1
ATOM 1436 O O . GLY A 1 196 ? 0.088 5.679 -10.641 1.00 54.19 196 GLY A O 1
ATOM 1437 N N . LYS A 1 197 ? -0.281 4.092 -12.186 1.00 56.72 197 LYS A N 1
ATOM 1438 C CA . LYS A 1 197 ? -0.515 2.997 -11.233 1.00 56.72 197 LYS A CA 1
ATOM 1439 C C . LYS A 1 197 ? 0.747 2.632 -10.449 1.00 56.72 197 LYS A C 1
ATOM 1441 O O . LYS A 1 197 ? 0.682 2.509 -9.225 1.00 56.72 197 LYS A O 1
ATOM 1446 N N . LEU A 1 198 ? 1.899 2.558 -11.112 1.00 61.94 198 LEU A N 1
ATOM 1447 C CA . LEU A 1 198 ? 3.201 2.319 -10.474 1.00 61.94 198 LEU A CA 1
ATOM 1448 C C . LEU A 1 198 ? 3.610 3.471 -9.560 1.00 61.94 198 LEU A C 1
ATOM 1450 O O . LEU A 1 198 ? 4.092 3.249 -8.450 1.00 61.94 198 LEU A O 1
ATOM 1454 N N . SER A 1 199 ? 3.363 4.698 -10.009 1.00 63.12 199 SER A N 1
ATOM 1455 C CA . SER A 1 199 ? 3.606 5.909 -9.239 1.00 63.12 199 SER A CA 1
ATOM 1456 C C . SER A 1 199 ? 2.749 5.932 -7.968 1.00 63.12 199 SER A C 1
ATOM 1458 O O . SER A 1 199 ? 3.237 6.258 -6.889 1.00 63.12 199 SER A O 1
ATOM 1460 N N . SER A 1 200 ? 1.495 5.467 -8.031 1.00 75.94 200 SER A N 1
ATOM 1461 C CA . SER A 1 200 ? 0.681 5.326 -6.817 1.00 75.94 200 SER A CA 1
ATOM 1462 C C . SER A 1 200 ? 1.259 4.332 -5.815 1.00 75.94 200 SER A C 1
ATOM 1464 O O . SER A 1 200 ? 1.193 4.560 -4.610 1.00 75.94 200 SER A O 1
ATOM 1466 N N . PHE A 1 201 ? 1.879 3.254 -6.294 1.00 78.94 201 PHE A N 1
ATOM 1467 C CA . PHE A 1 201 ? 2.481 2.250 -5.430 1.00 78.94 201 PHE A CA 1
ATOM 1468 C C . PHE A 1 201 ? 3.699 2.814 -4.693 1.00 78.94 201 PHE A C 1
ATOM 1470 O O . PHE A 1 201 ? 3.804 2.685 -3.473 1.00 78.94 201 PHE A O 1
ATOM 1477 N N . LYS A 1 202 ? 4.575 3.512 -5.424 1.00 76.31 202 LYS A N 1
ATOM 1478 C CA . LYS A 1 202 ? 5.745 4.197 -4.860 1.00 76.31 202 LYS A CA 1
ATOM 1479 C C . LYS A 1 202 ? 5.356 5.239 -3.808 1.00 76.31 202 LYS A C 1
ATOM 1481 O O . LYS A 1 202 ? 5.998 5.305 -2.764 1.00 76.31 202 LYS A O 1
ATOM 1486 N N . ALA A 1 203 ? 4.269 5.977 -4.036 1.00 80.50 203 ALA A N 1
ATOM 1487 C CA . ALA A 1 203 ? 3.724 6.935 -3.077 1.00 80.50 203 ALA A CA 1
ATOM 1488 C C . ALA A 1 203 ? 3.061 6.267 -1.854 1.00 80.50 203 ALA A C 1
ATOM 1490 O O . ALA A 1 203 ? 3.256 6.701 -0.719 1.00 80.50 203 ALA A O 1
ATOM 1491 N N . CYS A 1 204 ? 2.263 5.216 -2.063 1.00 86.62 204 CYS A N 1
ATOM 1492 C CA . CYS A 1 204 ? 1.383 4.675 -1.025 1.00 86.62 204 CYS A CA 1
ATOM 1493 C C . CYS A 1 204 ? 2.044 3.618 -0.127 1.00 86.62 204 CYS A C 1
ATOM 1495 O O . CYS A 1 204 ? 1.681 3.539 1.047 1.00 86.62 204 CYS A O 1
ATOM 1497 N N . VAL A 1 205 ? 3.012 2.822 -0.607 1.00 86.81 205 VAL A N 1
ATOM 1498 C CA . VAL A 1 205 ? 3.634 1.789 0.247 1.00 86.81 205 VAL A CA 1
ATOM 1499 C C . VAL A 1 205 ? 4.403 2.368 1.437 1.00 86.81 205 VAL A C 1
ATOM 1501 O O . VAL A 1 205 ? 4.213 1.854 2.540 1.00 86.81 205 VAL A O 1
ATOM 1504 N N . PRO A 1 206 ? 5.212 3.438 1.304 1.00 84.88 206 PRO A N 1
ATOM 1505 C CA . PRO A 1 206 ? 5.858 4.052 2.464 1.00 84.88 206 PRO A CA 1
ATOM 1506 C C . PRO A 1 206 ? 4.850 4.494 3.535 1.00 84.88 206 PRO A C 1
ATOM 1508 O O . PRO A 1 206 ? 5.078 4.281 4.729 1.00 84.88 206 PRO A O 1
ATOM 1511 N N . ILE A 1 207 ? 3.703 5.033 3.104 1.00 89.38 207 ILE A N 1
ATOM 1512 C CA . ILE A 1 207 ? 2.595 5.412 3.987 1.00 89.38 207 ILE A CA 1
ATOM 1513 C C . ILE A 1 207 ? 2.028 4.163 4.670 1.00 89.38 207 ILE A C 1
ATOM 1515 O O . ILE A 1 207 ? 1.998 4.106 5.895 1.00 89.38 207 ILE A O 1
ATOM 1519 N N . LEU A 1 208 ? 1.676 3.120 3.910 1.00 91.94 208 LEU A N 1
ATOM 1520 C CA . LEU A 1 208 ? 1.190 1.842 4.448 1.00 91.94 208 LEU A CA 1
ATOM 1521 C C . LEU A 1 208 ? 2.155 1.239 5.485 1.00 91.94 208 LEU A C 1
ATOM 1523 O O . LEU A 1 208 ? 1.740 0.805 6.557 1.00 91.94 208 LEU A O 1
ATOM 1527 N N . MET A 1 209 ? 3.456 1.244 5.201 1.00 89.75 209 MET A N 1
ATOM 1528 C CA . MET A 1 209 ? 4.492 0.727 6.097 1.00 89.75 209 MET A CA 1
ATOM 1529 C C . MET A 1 209 ? 4.559 1.508 7.413 1.00 89.75 209 MET A C 1
ATOM 1531 O O . MET A 1 209 ? 4.645 0.906 8.488 1.00 89.75 209 MET A O 1
ATOM 1535 N N . ARG A 1 210 ? 4.471 2.842 7.357 1.00 90.06 210 ARG A N 1
ATOM 1536 C CA . ARG A 1 210 ? 4.434 3.700 8.552 1.00 90.06 210 ARG A CA 1
ATOM 1537 C C . ARG A 1 210 ? 3.158 3.503 9.361 1.00 90.06 210 ARG A C 1
ATOM 1539 O O . ARG A 1 210 ? 3.21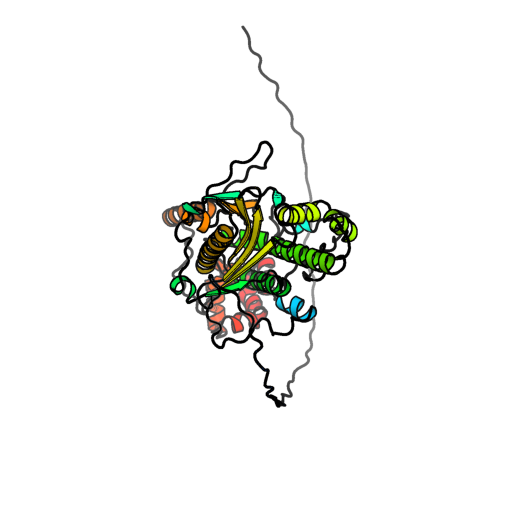0 3.479 10.593 1.00 90.06 210 ARG A O 1
ATOM 1546 N N . GLN A 1 211 ? 2.032 3.317 8.686 1.00 92.62 211 GLN A N 1
ATOM 1547 C CA . GLN A 1 211 ? 0.763 2.989 9.320 1.00 92.62 211 GLN A CA 1
ATOM 1548 C C . GLN A 1 211 ? 0.867 1.662 10.079 1.00 92.62 211 GLN A C 1
ATOM 1550 O O . GLN A 1 211 ? 0.582 1.617 11.274 1.00 92.62 211 GLN A O 1
ATOM 1555 N N . LEU A 1 212 ? 1.394 0.607 9.449 1.00 93.25 212 LEU A N 1
ATOM 1556 C CA . LEU A 1 212 ? 1.639 -0.683 10.106 1.00 93.25 212 LEU A CA 1
ATOM 1557 C C . LEU A 1 212 ? 2.585 -0.555 11.314 1.00 93.25 212 LEU A C 1
ATOM 1559 O O . LEU A 1 212 ? 2.308 -1.127 12.370 1.00 93.25 212 LEU A O 1
ATOM 1563 N N . GLN A 1 213 ? 3.661 0.236 11.207 1.00 91.69 213 GLN A N 1
ATOM 1564 C CA . GLN A 1 213 ? 4.559 0.546 12.331 1.00 91.69 213 GLN A CA 1
ATOM 1565 C C . GLN A 1 213 ? 3.839 1.234 13.494 1.00 91.69 213 GLN A C 1
ATOM 1567 O O . GLN A 1 213 ? 4.027 0.845 14.651 1.00 91.69 213 GLN A O 1
ATOM 1572 N N . GLY A 1 214 ? 3.028 2.253 13.199 1.00 92.06 214 GLY A N 1
ATOM 1573 C CA . GLY A 1 214 ? 2.292 3.016 14.204 1.00 92.06 214 GLY A CA 1
ATOM 1574 C C . GLY A 1 214 ? 1.290 2.145 14.945 1.00 92.06 214 GLY A C 1
ATOM 1575 O O . GLY A 1 214 ? 1.271 2.132 16.175 1.00 92.06 214 GLY A O 1
ATOM 1576 N N . VAL A 1 215 ? 0.534 1.332 14.210 1.00 92.12 215 VAL A N 1
ATOM 1577 C CA . VAL A 1 215 ? -0.450 0.402 14.777 1.00 92.12 215 VAL A CA 1
ATOM 1578 C C . VAL A 1 215 ? 0.234 -0.671 15.622 1.00 92.12 215 VAL A C 1
ATOM 1580 O O . VAL A 1 215 ? -0.192 -0.930 16.748 1.00 92.12 215 VAL A O 1
ATOM 1583 N N . ALA A 1 216 ? 1.340 -1.245 15.142 1.00 91.81 216 ALA A N 1
ATOM 1584 C CA . ALA A 1 216 ? 2.109 -2.226 15.904 1.00 91.81 216 ALA A CA 1
ATOM 1585 C C . ALA A 1 216 ? 2.696 -1.631 17.193 1.00 91.81 216 ALA A C 1
ATOM 1587 O O . ALA A 1 216 ? 2.711 -2.286 18.240 1.00 91.81 216 ALA A O 1
ATOM 1588 N N . SER A 1 217 ? 3.170 -0.388 17.134 1.00 91.94 217 SER A N 1
ATOM 1589 C CA . SER A 1 217 ? 3.744 0.315 18.284 1.00 91.94 217 SER A CA 1
ATOM 1590 C C . SER A 1 217 ? 2.680 0.674 19.315 1.00 91.94 217 SER A C 1
ATOM 1592 O O . SER A 1 217 ? 2.883 0.438 20.508 1.00 91.94 217 SER A O 1
ATOM 1594 N N . TRP A 1 218 ? 1.520 1.145 18.854 1.00 91.56 218 TRP A N 1
ATOM 1595 C CA . TRP A 1 218 ? 0.358 1.410 19.695 1.00 91.56 218 TRP A CA 1
ATOM 1596 C C . TRP A 1 218 ? -0.130 0.137 20.392 1.00 91.56 218 TRP A C 1
ATOM 1598 O O . TRP A 1 218 ? -0.276 0.120 21.612 1.00 91.56 218 TRP A O 1
ATOM 1608 N N . GLY A 1 219 ? -0.253 -0.975 19.662 1.00 89.75 219 GLY A N 1
ATOM 1609 C CA . GLY A 1 219 ? -0.625 -2.272 20.231 1.00 89.75 219 GLY A CA 1
ATOM 1610 C C . GLY A 1 219 ? 0.320 -2.759 21.330 1.00 89.75 219 GLY A C 1
ATOM 1611 O O . GLY A 1 219 ? -0.123 -3.174 22.405 1.00 89.75 219 GLY A O 1
ATOM 1612 N N . LYS A 1 220 ? 1.637 -2.651 21.103 1.00 90.56 220 LYS A N 1
ATOM 1613 C CA . LYS A 1 220 ? 2.662 -2.974 22.113 1.00 90.56 220 LYS A CA 1
ATOM 1614 C C . LYS A 1 220 ? 2.562 -2.073 23.341 1.00 90.56 220 LYS A C 1
ATOM 1616 O O . LYS A 1 220 ? 2.781 -2.546 24.455 1.00 90.56 220 LYS A O 1
ATOM 1621 N N . TRP A 1 221 ? 2.260 -0.791 23.152 1.00 91.88 221 TRP A N 1
ATOM 1622 C CA . TRP A 1 221 ? 2.069 0.146 24.253 1.00 91.88 221 TRP A CA 1
ATOM 1623 C C . TRP A 1 221 ? 0.811 -0.203 25.060 1.00 91.88 221 TRP A C 1
ATOM 1625 O O . TRP A 1 221 ? 0.900 -0.343 26.277 1.00 91.88 221 TRP A O 1
ATOM 1635 N N . CYS A 1 222 ? -0.321 -0.484 24.404 1.00 89.06 222 CYS A N 1
ATOM 1636 C CA . CYS A 1 222 ? -1.548 -0.920 25.080 1.00 89.06 222 CYS A CA 1
ATOM 1637 C C . CYS A 1 222 ? -1.339 -2.205 25.893 1.00 89.06 222 CYS A C 1
ATOM 1639 O O . CYS A 1 222 ? -1.876 -2.335 26.991 1.00 89.06 222 CYS A O 1
ATOM 1641 N N . ALA A 1 223 ? -0.545 -3.149 25.379 1.00 89.06 223 ALA A N 1
ATOM 1642 C CA . ALA A 1 223 ? -0.220 -4.389 26.083 1.00 89.06 223 ALA A CA 1
ATOM 1643 C C . ALA A 1 223 ? 0.655 -4.168 27.331 1.00 89.06 223 ALA A C 1
ATOM 1645 O O . ALA A 1 223 ? 0.566 -4.939 28.282 1.00 89.06 223 ALA A O 1
ATOM 1646 N N . LYS A 1 224 ? 1.502 -3.130 27.339 1.00 91.25 224 LYS A N 1
ATOM 1647 C CA . LYS A 1 224 ? 2.338 -2.768 28.496 1.00 91.25 224 LYS A CA 1
ATOM 1648 C C . LYS A 1 224 ? 1.564 -1.974 29.548 1.00 91.25 224 LYS A C 1
ATOM 1650 O O . LYS A 1 224 ? 1.793 -2.171 30.736 1.00 91.25 224 LYS A O 1
ATOM 1655 N N . ASN A 1 225 ? 0.640 -1.122 29.109 1.00 89.31 225 ASN A N 1
ATOM 1656 C CA . ASN A 1 225 ? -0.081 -0.171 29.959 1.00 89.31 225 ASN A CA 1
ATOM 1657 C C . ASN A 1 225 ? -1.520 -0.605 30.279 1.00 89.31 225 ASN A C 1
ATOM 1659 O O . ASN A 1 225 ? -2.377 0.208 30.616 1.00 89.31 225 ASN A O 1
ATOM 1663 N N . SER A 1 226 ? -1.797 -1.910 30.220 1.00 72.06 226 SER A N 1
ATOM 1664 C CA . SER A 1 226 ? -3.123 -2.525 30.386 1.00 72.06 226 SER A CA 1
ATOM 1665 C C . SER A 1 226 ? -3.814 -2.296 31.749 1.00 72.06 226 SER A C 1
ATOM 1667 O O . SER A 1 226 ? -4.894 -2.836 31.980 1.00 72.06 226 SER A O 1
ATOM 1669 N N . SER A 1 227 ? -3.218 -1.515 32.656 1.00 63.59 227 SER A N 1
ATOM 1670 C CA . SER A 1 227 ? -3.710 -1.230 34.011 1.00 63.59 227 SER A CA 1
ATOM 1671 C C . SER A 1 227 ? -4.408 0.126 34.188 1.00 63.59 227 SER A C 1
ATOM 1673 O O . SER A 1 227 ? -4.881 0.404 35.288 1.00 63.59 227 SER A O 1
ATOM 1675 N N . GLY A 1 228 ? -4.497 0.975 33.160 1.00 52.34 228 GLY A N 1
ATOM 1676 C CA . GLY A 1 228 ? -5.096 2.307 33.282 1.00 52.34 228 GLY A CA 1
ATOM 1677 C C . GLY A 1 228 ? -5.832 2.752 32.025 1.00 52.34 228 GLY A C 1
ATOM 1678 O O . GLY A 1 228 ? -5.561 2.271 30.931 1.00 52.34 228 GLY A O 1
ATOM 1679 N N . ALA A 1 229 ? -6.762 3.695 32.187 1.00 58.09 229 ALA A N 1
ATOM 1680 C CA . ALA A 1 229 ? -7.426 4.431 31.109 1.00 58.09 229 ALA A CA 1
ATOM 1681 C C . ALA A 1 229 ? -6.444 5.371 30.379 1.00 58.09 229 ALA A C 1
ATOM 1683 O O . ALA A 1 229 ? -6.730 6.550 30.169 1.00 58.09 229 ALA A O 1
ATOM 1684 N N . GLU A 1 230 ? -5.241 4.888 30.076 1.00 66.88 230 GLU A N 1
ATOM 1685 C CA . GLU A 1 230 ? -4.243 5.694 29.407 1.00 66.88 230 GLU A CA 1
ATOM 1686 C C . GLU A 1 230 ? -4.686 5.917 27.962 1.00 66.88 230 GLU A C 1
ATOM 1688 O O . GLU A 1 230 ? -4.995 4.990 27.209 1.00 66.88 230 GLU A O 1
ATOM 1693 N N . SER A 1 231 ? -4.808 7.194 27.618 1.00 87.00 231 SER A N 1
ATOM 1694 C CA . SER A 1 231 ? -5.389 7.633 26.359 1.00 87.00 231 SER A CA 1
ATOM 1695 C C . SER A 1 231 ? -4.411 7.456 25.199 1.00 87.00 231 SER A C 1
ATOM 1697 O O . SER A 1 231 ? -3.195 7.480 25.388 1.00 87.00 231 SER A O 1
ATOM 1699 N N . PHE A 1 232 ? -4.944 7.366 23.982 1.00 89.88 232 PHE A N 1
ATOM 1700 C CA . PHE A 1 232 ? -4.154 7.434 22.750 1.00 89.88 232 PHE A CA 1
ATOM 1701 C C . PHE A 1 232 ? -3.205 8.646 22.716 1.00 89.88 232 PHE A C 1
ATOM 1703 O O . PHE A 1 232 ? -2.060 8.530 22.285 1.00 89.88 232 PHE A O 1
ATOM 1710 N N . GLU A 1 233 ? -3.627 9.781 23.274 1.00 91.50 233 GLU A N 1
ATOM 1711 C CA . GLU A 1 233 ? -2.800 10.990 23.354 1.00 91.50 233 GLU A CA 1
ATOM 1712 C C . GLU A 1 233 ? -1.583 10.835 24.278 1.00 91.50 233 GLU A C 1
ATOM 1714 O O . GLU A 1 233 ? -0.535 11.428 24.016 1.00 91.50 233 GLU A O 1
ATOM 1719 N N . SER A 1 234 ? -1.673 10.004 25.322 1.00 92.62 234 SER A N 1
ATOM 1720 C CA . SER A 1 234 ? -0.518 9.686 26.172 1.00 92.62 234 SER A CA 1
ATOM 1721 C C . SER A 1 234 ? 0.561 8.969 25.365 1.00 92.62 234 SER A C 1
ATOM 1723 O O . SER A 1 234 ? 1.728 9.340 25.427 1.00 92.62 234 SER A O 1
ATOM 1725 N N . PHE A 1 235 ? 0.170 8.005 24.529 1.00 93.19 235 PHE A N 1
ATOM 1726 C CA . PHE A 1 235 ? 1.108 7.319 23.645 1.00 93.19 235 PHE A CA 1
ATOM 1727 C C . PHE A 1 235 ? 1.709 8.229 22.582 1.00 93.19 235 PHE A C 1
ATOM 1729 O O . PHE A 1 235 ? 2.918 8.175 22.375 1.00 93.19 235 PHE A O 1
ATOM 1736 N N . ILE A 1 236 ? 0.905 9.076 21.931 1.00 94.06 236 ILE A N 1
ATOM 1737 C CA . ILE A 1 236 ? 1.433 10.047 20.964 1.00 94.06 236 ILE A CA 1
ATOM 1738 C C . ILE A 1 236 ? 2.515 10.902 21.628 1.00 94.06 236 ILE A C 1
ATOM 1740 O O . ILE A 1 236 ? 3.629 10.993 21.110 1.00 94.06 236 ILE A O 1
ATOM 1744 N N . LYS A 1 237 ? 2.231 11.435 22.820 1.00 92.38 237 LYS A N 1
ATOM 1745 C CA . LYS A 1 237 ? 3.186 12.233 23.590 1.00 92.38 237 LYS A CA 1
ATOM 1746 C C . LYS A 1 237 ? 4.451 11.448 23.959 1.00 92.38 237 LYS A C 1
ATOM 1748 O O . LYS A 1 237 ? 5.550 11.959 23.758 1.00 92.38 237 LYS A O 1
ATOM 1753 N N . ASP A 1 238 ? 4.306 10.228 24.470 1.00 92.38 238 ASP A N 1
ATOM 1754 C CA . ASP A 1 238 ? 5.427 9.402 24.940 1.00 92.38 238 ASP A CA 1
ATOM 1755 C C . ASP A 1 238 ? 6.298 8.873 23.794 1.00 92.38 238 ASP A C 1
ATOM 1757 O O . ASP A 1 238 ? 7.502 8.679 23.956 1.00 92.38 238 ASP A O 1
ATOM 1761 N N . SER A 1 239 ? 5.698 8.650 22.624 1.00 90.88 239 SER A N 1
ATOM 1762 C CA . SER A 1 239 ? 6.405 8.198 21.425 1.00 90.88 239 SER A CA 1
ATOM 1763 C C . SER A 1 239 ? 7.291 9.283 20.808 1.00 90.88 239 SER A C 1
ATOM 1765 O O . SER A 1 239 ? 8.228 8.965 20.077 1.00 90.88 239 SER A O 1
ATOM 1767 N N . GLY A 1 240 ? 7.007 10.560 21.086 1.00 90.12 240 GLY A N 1
ATOM 1768 C CA . GLY A 1 240 ? 7.666 11.688 20.431 1.00 90.12 240 GLY A CA 1
ATOM 1769 C C . GLY A 1 240 ? 7.265 11.866 18.963 1.00 90.12 240 GLY A C 1
ATOM 1770 O O . GLY A 1 240 ? 8.028 12.464 18.204 1.00 90.12 240 GLY A O 1
ATOM 1771 N N . ALA A 1 241 ? 6.109 11.335 18.547 1.00 88.69 241 ALA A N 1
ATOM 1772 C CA . ALA A 1 241 ? 5.556 11.576 17.218 1.00 88.69 241 ALA A CA 1
ATOM 1773 C C . ALA A 1 241 ? 5.270 13.069 17.018 1.00 88.69 241 ALA A C 1
ATOM 1775 O O . ALA A 1 241 ? 4.700 13.728 17.890 1.00 88.69 241 ALA A O 1
ATOM 1776 N N . ASP A 1 242 ? 5.668 13.604 15.863 1.00 87.19 242 ASP A N 1
ATOM 1777 C CA . ASP A 1 242 ? 5.271 14.952 15.470 1.00 87.19 242 ASP A CA 1
ATOM 1778 C C . ASP A 1 242 ? 3.777 15.007 15.105 1.00 87.19 242 ASP A C 1
ATOM 1780 O O . ASP A 1 242 ? 3.111 13.981 14.949 1.00 87.19 242 ASP A O 1
ATOM 1784 N N . GLU A 1 243 ? 3.233 16.218 14.966 1.00 88.38 243 GLU A N 1
ATOM 1785 C CA . GLU A 1 243 ? 1.799 16.400 14.718 1.00 88.38 243 GLU A CA 1
ATOM 1786 C C . GLU A 1 243 ? 1.341 15.798 13.380 1.00 88.38 243 GLU A C 1
ATOM 1788 O O . GLU A 1 243 ? 0.187 15.388 13.250 1.00 88.38 243 GLU A O 1
ATOM 1793 N N . PHE A 1 244 ? 2.232 15.706 12.387 1.00 86.38 244 PHE A N 1
ATOM 1794 C CA . PHE A 1 244 ? 1.912 15.085 11.105 1.00 86.38 244 PHE A CA 1
ATOM 1795 C C . PHE A 1 244 ? 1.685 13.580 11.288 1.00 86.38 244 PHE A C 1
ATOM 1797 O O . PHE A 1 244 ? 0.614 13.073 10.949 1.00 86.38 244 PHE A O 1
ATOM 1804 N N . ILE A 1 245 ? 2.659 12.886 11.883 1.00 87.31 245 ILE A N 1
ATOM 1805 C CA . ILE A 1 245 ? 2.611 11.439 12.123 1.00 87.31 245 ILE A CA 1
ATOM 1806 C C . ILE A 1 245 ? 1.488 11.099 13.109 1.00 87.31 245 ILE A C 1
ATOM 1808 O O . ILE A 1 245 ? 0.764 10.119 12.922 1.00 87.31 245 ILE A O 1
ATOM 1812 N N . ALA A 1 246 ? 1.308 11.928 14.139 1.00 91.12 246 ALA A N 1
ATOM 1813 C CA . ALA A 1 246 ? 0.227 11.774 15.098 1.00 91.12 246 ALA A CA 1
ATOM 1814 C C . ALA A 1 246 ? -1.143 11.868 14.419 1.00 91.12 246 ALA A C 1
ATOM 1816 O O . ALA A 1 246 ? -1.992 11.012 14.650 1.00 91.12 246 ALA A O 1
ATOM 1817 N N . THR A 1 247 ? -1.361 12.859 13.548 1.00 91.31 247 THR A N 1
ATOM 1818 C CA . THR A 1 247 ? -2.640 13.022 12.835 1.00 91.31 247 THR A CA 1
ATOM 1819 C C . THR A 1 247 ? -2.935 11.853 11.898 1.00 91.31 247 THR A C 1
ATOM 1821 O O . THR A 1 247 ? -4.077 11.395 11.821 1.00 91.31 247 THR A O 1
ATOM 1824 N N . GLU A 1 248 ? -1.919 11.336 11.211 1.00 90.88 248 GLU A N 1
ATOM 1825 C CA . GLU A 1 248 ? -2.080 10.152 10.371 1.00 90.88 248 GLU A CA 1
ATOM 1826 C C . GLU A 1 248 ? -2.522 8.938 11.196 1.00 90.88 248 GLU A C 1
ATOM 1828 O O . GLU A 1 248 ? -3.525 8.305 10.870 1.00 90.88 248 GLU A O 1
ATOM 1833 N N . LEU A 1 249 ? -1.839 8.647 12.308 1.00 92.25 249 LEU A N 1
ATOM 1834 C CA . LEU A 1 249 ? -2.219 7.515 13.151 1.00 92.25 249 LEU A CA 1
ATOM 1835 C C . LEU A 1 249 ? -3.582 7.732 13.824 1.00 92.25 249 LEU A C 1
ATOM 1837 O O . LEU A 1 249 ? -4.354 6.779 13.913 1.00 92.25 249 LEU A O 1
ATOM 1841 N N . ARG A 1 250 ? -3.915 8.968 14.239 1.00 92.94 250 ARG A N 1
ATOM 1842 C CA . ARG A 1 250 ? -5.259 9.328 14.733 1.00 92.94 250 ARG A CA 1
ATOM 1843 C C . ARG A 1 250 ? -6.325 8.938 13.727 1.00 92.94 250 ARG A C 1
ATOM 1845 O O . ARG A 1 250 ? -7.323 8.361 14.130 1.00 92.94 250 ARG A O 1
ATOM 1852 N N . THR A 1 251 ? -6.099 9.220 12.447 1.00 91.19 251 THR A N 1
ATOM 1853 C CA . THR A 1 251 ? -7.052 8.901 11.375 1.00 91.19 251 THR A CA 1
ATOM 1854 C C . THR A 1 251 ? -7.365 7.407 11.348 1.00 91.19 251 THR A C 1
ATOM 1856 O O . THR A 1 251 ? -8.533 7.041 11.331 1.00 91.19 251 THR A O 1
ATOM 1859 N N . LEU A 1 252 ? -6.346 6.550 11.476 1.00 89.88 252 LEU A N 1
ATOM 1860 C CA . LEU A 1 252 ? -6.541 5.099 11.521 1.00 89.88 252 LEU A CA 1
ATOM 1861 C C . LEU A 1 252 ? -7.332 4.639 12.751 1.00 89.88 252 LEU A C 1
ATOM 1863 O O . LEU A 1 252 ? -8.217 3.795 12.644 1.00 89.88 252 LEU A O 1
ATOM 1867 N N . VAL A 1 253 ? -7.014 5.174 13.934 1.00 88.12 253 VAL A N 1
ATOM 1868 C CA . VAL A 1 253 ? -7.582 4.669 15.198 1.00 88.12 253 VAL A CA 1
ATOM 1869 C C . VAL A 1 253 ? -8.875 5.364 15.632 1.00 88.12 253 VAL A C 1
ATOM 1871 O O . VAL A 1 253 ? -9.529 4.880 16.559 1.00 88.12 253 VAL A O 1
ATOM 1874 N N . ALA A 1 254 ? -9.237 6.496 15.016 1.00 78.62 254 ALA A N 1
ATOM 1875 C CA . ALA A 1 254 ? -10.279 7.410 15.498 1.00 78.62 254 ALA A CA 1
ATOM 1876 C C . ALA A 1 254 ? -11.645 6.742 15.691 1.00 78.62 254 ALA A C 1
ATOM 1878 O O . ALA A 1 254 ? -12.392 7.120 16.592 1.00 78.62 254 ALA A O 1
ATOM 1879 N N . HIS A 1 255 ? -11.972 5.760 14.852 1.00 74.75 255 HIS A N 1
ATOM 1880 C CA . HIS A 1 255 ? -13.317 5.193 14.770 1.00 74.75 255 HIS A CA 1
ATOM 1881 C C . HIS A 1 255 ? -13.542 3.979 15.670 1.00 74.75 255 HIS A C 1
ATOM 1883 O O . HIS A 1 255 ? -14.664 3.716 16.097 1.00 74.75 255 HIS A O 1
ATOM 1889 N N . SER A 1 256 ? -12.484 3.231 15.960 1.00 74.19 256 SER A N 1
ATOM 1890 C CA . SER A 1 256 ? -12.605 1.857 16.452 1.00 74.19 256 SER A CA 1
ATOM 1891 C C . SER A 1 256 ? -11.645 1.539 17.605 1.00 74.19 256 SER A C 1
ATOM 1893 O O . SER A 1 256 ? -11.748 0.489 18.250 1.00 74.19 256 SER A O 1
ATOM 1895 N N . GLY A 1 257 ? -10.720 2.458 17.909 1.00 78.75 257 GLY A N 1
ATOM 1896 C CA . GLY A 1 257 ? -9.602 2.202 18.808 1.00 78.75 257 GLY A CA 1
ATOM 1897 C C . GLY A 1 257 ? -8.696 1.078 18.293 1.00 78.75 257 GLY A C 1
ATOM 1898 O O . GLY A 1 257 ? -8.850 0.570 17.189 1.00 78.75 257 GLY A O 1
ATOM 1899 N N . TYR A 1 258 ? -7.734 0.640 19.110 1.00 77.19 258 TYR A N 1
ATOM 1900 C CA . TYR A 1 258 ? -6.797 -0.412 18.685 1.00 77.19 258 TYR A CA 1
ATOM 1901 C C . TYR A 1 258 ? -7.488 -1.741 18.345 1.00 77.19 258 TYR A C 1
ATOM 1903 O O . TYR A 1 258 ? -7.085 -2.436 17.423 1.00 77.19 258 TYR A O 1
ATOM 1911 N N . LYS A 1 259 ? -8.519 -2.120 19.111 1.00 81.75 259 LYS A N 1
ATOM 1912 C CA . LYS A 1 259 ? -9.137 -3.451 19.001 1.00 81.75 259 LYS A CA 1
ATOM 1913 C C . LYS A 1 259 ? -10.084 -3.606 17.816 1.00 81.75 259 LYS A C 1
ATOM 1915 O O . LYS A 1 259 ? -10.394 -4.740 17.479 1.00 81.75 259 LYS A O 1
ATOM 1920 N N . GLY A 1 260 ? -10.568 -2.508 17.240 1.00 86.44 260 GLY A N 1
ATOM 1921 C CA . GLY A 1 260 ? -11.416 -2.553 16.049 1.00 86.44 260 GLY A CA 1
ATOM 1922 C C . GLY A 1 260 ? -10.661 -2.228 14.761 1.00 86.44 260 GLY A C 1
ATOM 1923 O O . GLY A 1 260 ? -11.288 -1.975 13.738 1.00 86.44 260 GLY A O 1
ATOM 1924 N N . MET A 1 261 ? -9.327 -2.210 14.821 1.00 93.00 261 MET A N 1
ATOM 1925 C CA . MET A 1 261 ? -8.450 -2.158 13.660 1.00 93.00 261 MET A CA 1
ATOM 1926 C C . MET A 1 261 ? -8.162 -3.572 13.168 1.00 93.00 261 MET A C 1
ATOM 1928 O O . MET A 1 261 ? -7.736 -4.431 13.941 1.00 93.00 261 MET A O 1
ATOM 1932 N N . HIS A 1 262 ? -8.329 -3.775 11.871 1.00 95.38 262 HIS A N 1
ATOM 1933 C CA . HIS A 1 262 ? -8.117 -5.041 11.196 1.00 95.38 262 HIS A CA 1
ATOM 1934 C C . HIS A 1 262 ? -7.070 -4.870 10.098 1.00 95.38 262 HIS A C 1
ATOM 1936 O O . HIS A 1 262 ? -7.038 -3.856 9.395 1.00 95.38 262 HIS A O 1
ATOM 1942 N N . VAL A 1 263 ? -6.207 -5.872 9.943 1.00 96.62 263 VAL A N 1
ATOM 1943 C CA . VAL A 1 263 ? -5.252 -5.940 8.835 1.00 96.62 263 VAL A CA 1
ATOM 1944 C C . VAL A 1 263 ? -5.451 -7.264 8.124 1.00 96.62 263 VAL A C 1
ATOM 1946 O O . VAL A 1 263 ? -5.059 -8.308 8.637 1.00 96.62 263 VAL A O 1
ATOM 1949 N N . SER A 1 264 ? -6.060 -7.221 6.945 1.00 97.38 264 SER A N 1
ATOM 1950 C CA . SER A 1 264 ? -6.408 -8.413 6.169 1.00 97.38 264 SER A CA 1
ATOM 1951 C C . SER A 1 264 ? -5.577 -8.463 4.898 1.00 97.38 264 SER A C 1
ATOM 1953 O O . SER A 1 264 ? -5.304 -7.432 4.284 1.00 97.38 264 SER A O 1
ATOM 1955 N N . ALA A 1 265 ? -5.187 -9.661 4.479 1.00 96.31 265 ALA A N 1
ATOM 1956 C CA . ALA A 1 265 ? -4.497 -9.861 3.217 1.00 96.31 265 ALA A CA 1
ATOM 1957 C C . ALA A 1 265 ? -5.051 -11.042 2.441 1.00 96.31 265 ALA A C 1
ATOM 1959 O O . ALA A 1 265 ? -5.455 -12.056 3.008 1.00 96.31 265 ALA A O 1
ATOM 1960 N N . LEU A 1 266 ? -4.993 -10.921 1.125 1.00 95.19 266 LEU A N 1
ATOM 1961 C CA . LEU A 1 266 ? -5.336 -11.962 0.184 1.00 95.19 266 LEU A CA 1
ATOM 1962 C C . LEU A 1 266 ? -4.073 -12.346 -0.586 1.00 95.19 266 LEU A C 1
ATOM 1964 O O . LEU A 1 266 ? -3.522 -11.529 -1.315 1.00 95.19 266 LEU A O 1
ATOM 1968 N N . MET A 1 267 ? -3.598 -13.575 -0.406 1.00 92.50 267 MET A N 1
ATOM 1969 C CA . MET A 1 267 ? -2.348 -14.062 -0.993 1.00 92.50 267 MET A CA 1
ATOM 1970 C C . MET A 1 267 ? -2.643 -15.034 -2.131 1.00 92.50 267 MET A C 1
ATOM 1972 O O . MET A 1 267 ? -3.021 -16.177 -1.879 1.00 92.50 267 MET A O 1
ATOM 1976 N N . GLY A 1 268 ? -2.483 -14.594 -3.375 1.00 88.94 268 GLY A N 1
ATOM 1977 C CA . GLY A 1 268 ? -2.598 -15.449 -4.553 1.00 88.94 268 GLY A CA 1
ATOM 1978 C C . GLY A 1 268 ? -1.251 -16.059 -4.934 1.00 88.94 268 GLY A C 1
ATOM 1979 O O . GLY A 1 268 ? -0.228 -15.379 -4.956 1.00 88.94 268 GLY A O 1
ATOM 1980 N N . SER A 1 269 ? -1.240 -17.355 -5.246 1.00 76.88 269 SER A N 1
ATOM 1981 C CA . SER A 1 269 ? -0.028 -18.020 -5.762 1.00 76.88 269 SER A CA 1
ATOM 1982 C C . SER A 1 269 ? 0.218 -17.699 -7.240 1.00 76.88 269 SER A C 1
ATOM 1984 O O . SER A 1 269 ? 1.359 -17.543 -7.667 1.00 76.88 269 SER A O 1
ATOM 1986 N N . THR A 1 270 ? -0.868 -17.572 -8.002 1.00 79.25 270 THR A N 1
ATOM 1987 C CA . THR A 1 270 ? -0.892 -17.276 -9.443 1.00 79.25 270 THR A CA 1
ATOM 1988 C C . THR A 1 270 ? -1.797 -16.093 -9.792 1.00 79.25 270 THR A C 1
ATOM 1990 O O . THR A 1 270 ? -1.868 -15.710 -10.959 1.00 79.25 270 THR A O 1
ATOM 1993 N N . ARG A 1 271 ? -2.498 -15.531 -8.797 1.00 78.75 271 ARG A N 1
ATOM 1994 C CA . ARG A 1 271 ? -3.481 -14.455 -8.953 1.00 78.75 271 ARG A CA 1
ATOM 1995 C C . ARG A 1 271 ? -3.192 -13.287 -8.016 1.00 78.75 271 ARG A C 1
ATOM 1997 O O . ARG A 1 271 ? -3.974 -13.026 -7.118 1.00 78.75 271 ARG A O 1
ATOM 2004 N N . GLY A 1 272 ? -2.074 -12.592 -8.203 1.00 87.25 272 GLY A N 1
ATOM 2005 C CA . GLY A 1 272 ? -1.774 -11.358 -7.468 1.00 87.25 272 GLY A CA 1
ATOM 2006 C C . GLY A 1 272 ? -1.814 -11.526 -5.946 1.00 87.25 272 GLY A C 1
ATOM 2007 O O . GLY A 1 272 ? -1.859 -12.625 -5.405 1.00 87.25 272 GLY A O 1
ATOM 2008 N N . SER A 1 273 ? -1.753 -10.436 -5.202 1.00 92.00 273 SER A N 1
ATOM 2009 C CA . SER A 1 273 ? -2.017 -10.433 -3.757 1.00 92.00 273 SER A CA 1
ATOM 2010 C C . SER A 1 273 ? -2.487 -9.042 -3.362 1.00 92.00 273 SER A C 1
ATOM 2012 O O . SER A 1 273 ? -2.223 -8.115 -4.115 1.00 92.00 273 SER A O 1
ATOM 2014 N N . ALA A 1 274 ? -3.160 -8.876 -2.227 1.00 94.81 274 ALA A N 1
ATOM 2015 C CA . ALA A 1 274 ? -3.548 -7.567 -1.706 1.00 94.81 274 ALA A CA 1
ATOM 2016 C C . ALA A 1 274 ? -3.499 -7.526 -0.176 1.00 94.81 274 ALA A C 1
ATOM 2018 O O . ALA A 1 274 ? -3.648 -8.555 0.477 1.00 94.81 274 ALA A O 1
ATOM 2019 N N . LEU A 1 275 ? -3.229 -6.352 0.391 1.00 96.06 275 LEU A N 1
ATOM 2020 C CA . LEU A 1 275 ? -3.146 -6.086 1.828 1.00 96.06 275 LEU A CA 1
ATOM 2021 C C . LEU A 1 275 ? -3.958 -4.829 2.113 1.00 96.06 275 LEU A C 1
ATOM 2023 O O . LEU A 1 275 ? -3.811 -3.828 1.410 1.00 96.06 275 LEU A O 1
ATOM 2027 N N . GLY A 1 276 ? -4.788 -4.877 3.149 1.00 96.31 276 GLY A N 1
ATOM 2028 C CA . GLY A 1 276 ? -5.627 -3.760 3.544 1.00 96.31 276 GLY A CA 1
ATOM 2029 C C . GLY A 1 276 ? -5.648 -3.532 5.049 1.00 96.31 276 GLY A C 1
ATOM 2030 O O . GLY A 1 276 ? -5.642 -4.485 5.828 1.00 96.31 276 GLY A O 1
ATOM 2031 N N . ILE A 1 277 ? -5.692 -2.259 5.441 1.00 96.44 277 ILE A N 1
ATOM 2032 C CA . ILE A 1 277 ? -5.961 -1.806 6.810 1.00 96.44 277 ILE A CA 1
ATOM 2033 C C . ILE A 1 277 ? -7.377 -1.244 6.826 1.00 96.44 277 ILE A C 1
ATOM 2035 O O . ILE A 1 277 ? -7.704 -0.361 6.030 1.00 96.44 277 ILE A O 1
ATOM 2039 N N . TRP A 1 278 ? -8.216 -1.745 7.725 1.00 97.12 278 TRP A N 1
ATOM 2040 C CA . TRP A 1 278 ? -9.609 -1.329 7.802 1.00 97.12 278 TRP A CA 1
ATOM 2041 C C . TRP A 1 278 ? -10.156 -1.377 9.228 1.00 97.12 278 TRP A C 1
ATOM 2043 O O . TRP A 1 278 ? -9.552 -1.955 10.131 1.00 97.12 278 TRP A O 1
ATOM 2053 N N . SER A 1 279 ? -11.295 -0.731 9.451 1.00 96.31 279 SER A N 1
ATOM 2054 C CA . SER A 1 279 ? -11.995 -0.740 10.735 1.00 96.31 279 SER A CA 1
ATOM 2055 C C . SER A 1 279 ? -13.502 -0.557 10.571 1.00 96.31 279 SER A C 1
ATOM 2057 O O . SER A 1 279 ? -13.970 -0.206 9.489 1.00 96.31 279 SER A O 1
ATOM 2059 N N . VAL A 1 280 ? -14.269 -0.789 11.642 1.00 95.44 280 VAL A N 1
ATOM 2060 C CA . VAL A 1 280 ? -15.722 -0.553 11.671 1.00 95.44 280 VAL A CA 1
ATOM 2061 C C . VAL A 1 280 ? -16.068 0.500 12.720 1.00 95.44 280 VAL A C 1
ATOM 2063 O O . VAL A 1 280 ? -15.816 0.316 13.911 1.00 95.44 280 VAL A O 1
ATOM 2066 N N . ASP A 1 281 ? -16.696 1.587 12.276 1.00 94.69 281 ASP A N 1
ATOM 2067 C CA . ASP A 1 281 ? -17.355 2.569 13.132 1.00 94.69 281 ASP A CA 1
ATOM 2068 C C . ASP A 1 281 ? -18.772 2.070 13.441 1.00 94.69 281 ASP A C 1
ATOM 2070 O O . ASP A 1 281 ? -19.719 2.288 12.678 1.00 94.69 281 ASP A O 1
ATOM 2074 N N . ALA A 1 282 ? -18.924 1.370 14.567 1.00 91.56 282 ALA A N 1
ATOM 2075 C CA . ALA A 1 282 ? -20.210 0.812 14.982 1.00 91.56 282 ALA A CA 1
ATOM 2076 C C . ALA A 1 282 ? -21.279 1.890 15.236 1.00 91.56 282 ALA A C 1
ATOM 2078 O O . ALA A 1 282 ? -22.468 1.615 15.091 1.00 91.56 282 ALA A O 1
ATOM 2079 N N . ALA A 1 283 ? -20.880 3.116 15.597 1.00 93.00 283 ALA A N 1
ATOM 2080 C CA . ALA A 1 283 ? -21.821 4.206 15.838 1.00 93.00 283 ALA A CA 1
ATOM 2081 C C . ALA A 1 283 ? -22.422 4.732 14.528 1.00 93.00 283 ALA A C 1
ATOM 2083 O O . ALA A 1 283 ? -23.590 5.121 14.497 1.00 93.00 283 ALA A O 1
ATOM 2084 N N . LYS A 1 284 ? -21.635 4.728 13.447 1.00 94.75 284 LYS A N 1
ATOM 2085 C CA . LYS A 1 284 ? -22.088 5.138 12.109 1.00 94.75 284 LYS A CA 1
ATOM 2086 C C . LYS A 1 284 ? -22.607 3.983 11.258 1.00 94.75 284 LYS A C 1
ATOM 2088 O O . LYS A 1 284 ? -23.274 4.230 10.260 1.00 94.75 284 LYS A O 1
ATOM 2093 N N . GLY A 1 285 ? -22.301 2.741 11.634 1.00 95.94 285 GLY A N 1
ATOM 2094 C CA . GLY A 1 285 ? -22.561 1.574 10.797 1.00 95.94 285 GLY A CA 1
ATOM 2095 C C . GLY A 1 285 ? -21.745 1.613 9.502 1.00 95.94 285 GLY A C 1
ATOM 2096 O O . GLY A 1 285 ? -22.252 1.213 8.454 1.00 95.94 285 GLY A O 1
ATOM 2097 N N . THR A 1 286 ? -20.506 2.110 9.565 1.00 96.81 286 THR A N 1
ATOM 2098 C CA . THR A 1 286 ? -19.631 2.289 8.396 1.00 96.81 286 THR A CA 1
ATOM 2099 C C . THR A 1 286 ? -18.319 1.549 8.600 1.00 96.81 286 THR A C 1
ATOM 2101 O O . THR A 1 286 ? -17.662 1.713 9.625 1.00 96.81 286 THR A O 1
ATOM 2104 N N . ALA A 1 287 ? -17.924 0.757 7.610 1.00 97.19 287 ALA A N 1
ATOM 2105 C CA . ALA A 1 287 ? -16.585 0.198 7.511 1.00 97.19 287 ALA A CA 1
ATOM 2106 C C . ALA A 1 287 ? -15.677 1.173 6.760 1.00 97.19 287 ALA A C 1
ATOM 2108 O O . ALA A 1 287 ? -16.069 1.652 5.700 1.00 97.19 287 ALA A O 1
ATOM 2109 N N . THR A 1 288 ? -14.472 1.434 7.253 1.00 96.44 288 THR A N 1
ATOM 2110 C CA . THR A 1 288 ? -13.495 2.288 6.570 1.00 96.44 288 THR A CA 1
ATOM 2111 C C . THR A 1 288 ? -12.254 1.477 6.234 1.00 96.44 288 THR A C 1
ATOM 2113 O O . THR A 1 288 ? -11.582 0.976 7.132 1.00 96.44 288 THR A O 1
ATOM 2116 N N . VAL A 1 289 ? -11.945 1.359 4.946 1.00 96.56 289 VAL A N 1
ATOM 2117 C CA . VAL A 1 289 ? -10.703 0.813 4.396 1.00 96.56 289 VAL A CA 1
ATOM 2118 C C . VAL A 1 289 ? -9.748 1.980 4.174 1.00 96.56 289 VAL A C 1
ATOM 2120 O O . VAL A 1 289 ? -9.874 2.737 3.211 1.00 96.56 289 VAL A O 1
ATOM 2123 N N . GLU A 1 290 ? -8.812 2.147 5.101 1.00 94.94 290 GLU A N 1
ATOM 2124 C CA . GLU A 1 290 ? -7.872 3.272 5.121 1.00 94.94 290 GLU A CA 1
ATOM 2125 C C . GLU A 1 290 ? -6.800 3.138 4.044 1.00 94.94 290 GLU A C 1
ATOM 2127 O O . GLU A 1 290 ? -6.376 4.122 3.444 1.00 94.94 290 GLU A O 1
ATOM 2132 N N . MET A 1 291 ? -6.379 1.907 3.773 1.00 93.88 291 MET A N 1
ATOM 2133 C CA . MET A 1 291 ? -5.456 1.591 2.696 1.00 93.88 291 MET A CA 1
ATOM 2134 C C . MET A 1 291 ? -5.761 0.184 2.203 1.00 93.88 291 MET A C 1
ATOM 2136 O O . MET A 1 291 ? -5.943 -0.716 3.019 1.00 93.88 291 MET A O 1
ATOM 2140 N N . CYS A 1 292 ? -5.796 -0.020 0.889 1.00 94.75 292 CYS A N 1
ATOM 2141 C CA . CYS A 1 292 ? -5.842 -1.340 0.267 1.00 94.75 292 CYS A CA 1
ATOM 2142 C C . CYS A 1 292 ? -4.943 -1.325 -0.965 1.00 94.75 292 CYS A C 1
ATOM 2144 O O . CYS A 1 292 ? -5.109 -0.486 -1.851 1.00 94.75 292 CYS A O 1
ATOM 2146 N N . MET A 1 293 ? -3.956 -2.216 -0.993 1.00 91.19 293 MET A N 1
ATOM 2147 C CA . MET A 1 293 ? -2.938 -2.245 -2.038 1.00 91.19 293 MET A CA 1
ATOM 2148 C C . MET A 1 293 ? -2.683 -3.665 -2.510 1.00 91.19 293 MET A C 1
ATOM 2150 O O . MET A 1 293 ? -2.476 -4.564 -1.700 1.00 91.19 293 MET A O 1
ATOM 2154 N N . GLY A 1 294 ? -2.668 -3.837 -3.823 1.00 89.75 294 GLY A N 1
ATOM 2155 C CA . GLY A 1 294 ? -2.282 -5.042 -4.521 1.00 89.75 294 GLY A CA 1
ATOM 2156 C C . GLY A 1 294 ? -0.768 -5.125 -4.672 1.00 89.75 294 GLY A C 1
ATOM 2157 O O . GLY A 1 294 ? -0.104 -4.109 -4.836 1.00 89.75 294 GLY A O 1
ATOM 2158 N N . HIS A 1 295 ? -0.212 -6.333 -4.630 1.00 80.25 295 HIS A N 1
ATOM 2159 C CA . HIS A 1 295 ? 1.214 -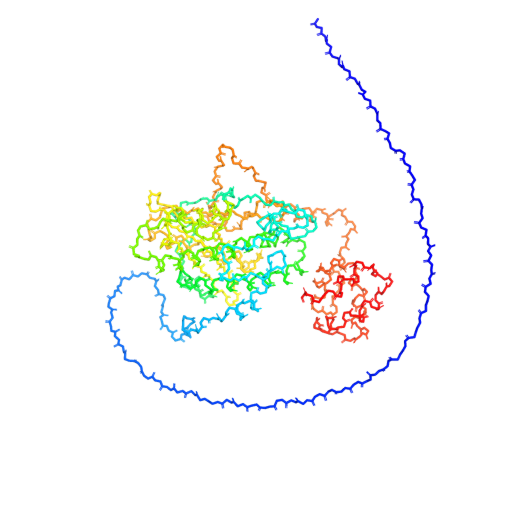6.610 -4.813 1.00 80.25 295 HIS A CA 1
ATOM 2160 C C . HIS A 1 295 ? 1.750 -6.105 -6.156 1.00 80.25 295 HIS A C 1
ATOM 2162 O O . HIS A 1 295 ? 2.895 -5.672 -6.229 1.00 80.25 295 HIS A O 1
ATOM 2168 N N . ASP A 1 296 ? 0.930 -6.151 -7.204 1.00 71.00 296 ASP A N 1
ATOM 2169 C CA . ASP A 1 296 ? 1.211 -5.504 -8.479 1.00 71.00 296 ASP A CA 1
ATOM 217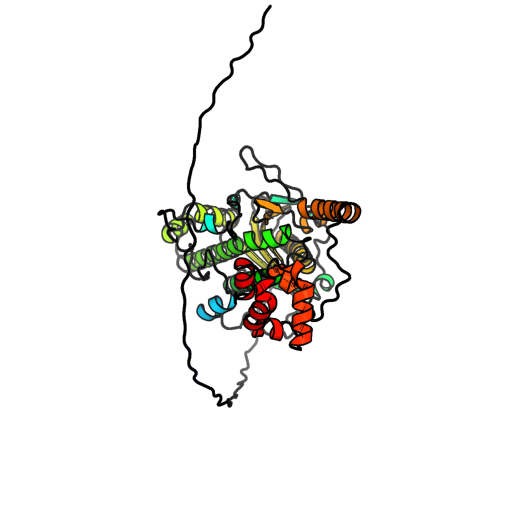0 C C . ASP A 1 296 ? 0.133 -4.460 -8.781 1.00 71.00 296 ASP A C 1
ATOM 2172 O O . ASP A 1 296 ? -0.962 -4.487 -8.228 1.00 71.00 296 ASP A O 1
ATOM 2176 N N . CYS A 1 297 ? 0.445 -3.498 -9.638 1.00 64.25 297 CYS A N 1
ATOM 2177 C CA . CYS A 1 297 ? -0.500 -2.454 -10.019 1.00 64.25 297 CYS A CA 1
ATOM 2178 C C . CYS A 1 297 ? -1.092 -2.696 -11.417 1.00 64.25 297 CYS A C 1
ATOM 2180 O O . CYS A 1 297 ? -1.615 -1.765 -12.029 1.00 64.25 297 CYS A O 1
ATOM 2182 N N . LEU A 1 298 ? -0.948 -3.912 -11.954 1.00 66.19 298 LEU A N 1
ATOM 2183 C CA . LEU A 1 298 ? -1.362 -4.233 -13.313 1.00 66.19 298 LEU A CA 1
ATOM 2184 C C . LEU A 1 298 ? -2.749 -4.861 -13.319 1.00 66.19 298 LEU A C 1
ATOM 2186 O O . LEU A 1 298 ? -3.751 -4.160 -13.241 1.00 66.19 298 LEU A O 1
ATOM 2190 N N . GLU A 1 299 ? -2.800 -6.178 -13.457 1.00 70.00 299 GLU A N 1
ATOM 2191 C CA . GLU A 1 299 ? -4.035 -6.918 -13.659 1.00 70.00 299 GLU A CA 1
ATOM 2192 C C . GLU A 1 299 ? -4.361 -7.733 -12.413 1.00 70.00 299 GLU A C 1
ATOM 2194 O O . GLU A 1 299 ? -5.459 -7.637 -11.866 1.00 70.00 299 GLU A O 1
ATOM 2199 N N . GLN A 1 300 ? -3.390 -8.497 -11.909 1.00 83.75 300 GLN A N 1
ATOM 2200 C CA . GLN A 1 300 ? -3.668 -9.438 -10.835 1.00 83.75 300 GLN A CA 1
ATOM 2201 C C . GLN A 1 300 ? -3.786 -8.763 -9.469 1.00 83.75 300 GLN A C 1
ATOM 2203 O O . GLN A 1 300 ? -4.565 -9.212 -8.629 1.00 83.75 300 GLN A O 1
ATOM 2208 N N . GLY A 1 301 ? -3.034 -7.694 -9.225 1.00 87.19 301 GLY A N 1
ATOM 2209 C CA . GLY A 1 301 ? -3.108 -6.932 -7.990 1.00 87.19 301 GLY A CA 1
ATOM 2210 C C . GLY A 1 301 ? -4.409 -6.147 -7.861 1.00 87.19 301 GLY A C 1
ATOM 2211 O O . GLY A 1 301 ? -5.064 -6.322 -6.839 1.00 87.19 301 GLY A O 1
ATOM 2212 N N . PRO A 1 302 ? -4.875 -5.388 -8.873 1.00 87.69 302 PRO A N 1
ATOM 2213 C CA . PRO A 1 302 ? -6.198 -4.765 -8.815 1.00 87.69 302 PRO A CA 1
ATOM 2214 C C . PRO A 1 302 ? -7.345 -5.771 -8.667 1.00 87.69 302 PRO A C 1
ATOM 2216 O O . PRO A 1 302 ? -8.273 -5.517 -7.902 1.00 87.69 302 PRO A O 1
ATOM 2219 N N . ALA A 1 303 ? -7.258 -6.943 -9.308 1.00 90.00 303 ALA A N 1
ATOM 2220 C CA . ALA A 1 303 ? -8.223 -8.021 -9.083 1.00 90.00 303 ALA A CA 1
ATOM 2221 C C . ALA A 1 303 ? -8.185 -8.542 -7.631 1.00 90.00 303 ALA A C 1
ATOM 2223 O O . ALA A 1 303 ? -9.229 -8.777 -7.020 1.00 90.00 303 ALA A O 1
ATOM 2224 N N . ALA A 1 304 ? -6.989 -8.685 -7.047 1.00 93.19 304 ALA A N 1
ATOM 2225 C CA . ALA A 1 304 ? -6.833 -9.060 -5.643 1.00 93.19 304 ALA A CA 1
ATOM 2226 C C . ALA A 1 304 ? -7.322 -7.959 -4.681 1.00 93.19 304 ALA A C 1
ATOM 2228 O O . ALA A 1 304 ? -7.896 -8.287 -3.646 1.00 93.19 304 ALA A O 1
ATOM 2229 N N . GLU A 1 305 ? -7.138 -6.675 -5.013 1.00 94.12 305 GLU A N 1
ATOM 2230 C CA . GLU A 1 305 ? -7.681 -5.538 -4.255 1.00 94.12 305 GLU A CA 1
ATOM 2231 C C . GLU A 1 305 ? -9.210 -5.574 -4.241 1.00 94.12 305 GLU A C 1
ATOM 2233 O O . GLU A 1 305 ? -9.815 -5.492 -3.176 1.00 94.12 305 GLU A O 1
ATOM 2238 N N . GLU A 1 306 ? -9.838 -5.737 -5.409 1.00 94.94 306 GLU A N 1
ATOM 2239 C CA . GLU A 1 306 ? -11.294 -5.851 -5.533 1.00 94.94 306 GLU A CA 1
ATOM 2240 C C . GLU A 1 306 ? -11.835 -7.012 -4.692 1.00 94.94 306 GLU A C 1
ATOM 2242 O O . GLU A 1 306 ? -12.777 -6.842 -3.913 1.00 94.94 306 GLU A O 1
ATOM 2247 N N . MET A 1 307 ? -11.202 -8.184 -4.800 1.00 95.75 307 MET A N 1
ATOM 2248 C CA . MET A 1 307 ? -11.586 -9.365 -4.033 1.00 95.75 307 MET A CA 1
ATOM 2249 C C . MET A 1 307 ? -11.409 -9.151 -2.524 1.00 95.75 307 MET A C 1
ATOM 2251 O O . MET A 1 307 ? -12.288 -9.511 -1.740 1.00 95.75 307 MET A O 1
ATOM 2255 N N . LEU A 1 308 ? -10.305 -8.527 -2.100 1.00 96.81 308 LEU A N 1
ATOM 2256 C CA . LEU A 1 308 ? -10.074 -8.210 -0.693 1.00 96.81 308 LEU A CA 1
ATOM 2257 C C . LEU A 1 308 ? -11.123 -7.226 -0.159 1.00 96.81 308 LEU A C 1
ATOM 2259 O O . LEU A 1 308 ? -11.635 -7.438 0.937 1.00 96.81 308 LEU A O 1
ATOM 2263 N N . ILE A 1 309 ? -11.503 -6.202 -0.926 1.00 97.38 309 ILE A N 1
ATOM 2264 C CA . ILE A 1 309 ? -12.548 -5.251 -0.518 1.00 97.38 309 ILE A CA 1
ATOM 2265 C C . ILE A 1 309 ? -13.912 -5.945 -0.396 1.00 97.38 309 ILE A C 1
ATOM 2267 O O . ILE A 1 309 ? -14.649 -5.657 0.546 1.00 97.38 309 ILE A O 1
ATOM 2271 N N . ARG A 1 310 ? -14.246 -6.904 -1.273 1.00 97.06 310 ARG A N 1
ATOM 2272 C CA . ARG A 1 310 ? -15.467 -7.724 -1.127 1.00 97.06 310 ARG A CA 1
ATOM 2273 C C . ARG A 1 310 ? -15.471 -8.524 0.170 1.00 97.06 310 ARG A C 1
ATOM 2275 O O . ARG A 1 310 ? -16.463 -8.490 0.896 1.00 97.06 310 ARG A O 1
ATOM 2282 N N . LEU A 1 311 ? -14.358 -9.188 0.485 1.00 97.06 311 LEU A N 1
ATOM 2283 C CA . LEU A 1 311 ? -14.201 -9.939 1.734 1.00 97.06 311 LEU A CA 1
ATOM 2284 C C . LEU A 1 311 ? -14.331 -9.032 2.959 1.00 97.06 311 LEU A C 1
ATOM 2286 O O . LEU A 1 311 ? -15.080 -9.360 3.877 1.00 97.06 311 LEU A O 1
ATOM 2290 N N . ILE A 1 312 ? -13.665 -7.872 2.939 1.00 97.50 312 ILE A N 1
ATOM 2291 C CA . ILE A 1 312 ? -13.780 -6.859 3.994 1.00 97.50 312 ILE A CA 1
ATOM 2292 C C . ILE A 1 312 ? -15.230 -6.396 4.129 1.00 97.50 312 ILE A C 1
ATOM 2294 O O . ILE A 1 312 ? -15.739 -6.312 5.240 1.00 97.50 312 ILE A O 1
ATOM 2298 N N . GLY A 1 313 ? -15.928 -6.135 3.022 1.00 97.44 313 GLY A N 1
ATOM 2299 C CA . GLY A 1 313 ? -17.336 -5.750 3.048 1.00 97.44 313 GLY A CA 1
ATOM 2300 C C . GLY A 1 313 ? -18.229 -6.821 3.680 1.00 97.44 313 GLY A C 1
ATOM 2301 O O . GLY A 1 313 ? -19.108 -6.494 4.477 1.00 97.44 313 GLY A O 1
ATOM 2302 N N . GLY A 1 314 ? -17.997 -8.097 3.359 1.00 96.56 314 GLY A N 1
ATOM 2303 C CA . GLY A 1 314 ? -18.719 -9.219 3.958 1.00 96.56 314 GLY A CA 1
ATOM 2304 C C . GLY A 1 314 ? -18.471 -9.336 5.465 1.00 96.56 314 GLY A C 1
ATOM 2305 O O . GLY A 1 314 ? -19.420 -9.449 6.243 1.00 96.56 314 GLY A O 1
ATOM 2306 N N . GLU A 1 315 ? -17.209 -9.245 5.891 1.00 96.19 315 GLU A N 1
ATOM 2307 C CA . GLU A 1 315 ? -16.829 -9.282 7.308 1.00 96.19 315 GLU A CA 1
ATOM 2308 C C . GLU A 1 315 ? -17.380 -8.071 8.070 1.00 96.19 315 GLU A C 1
ATOM 2310 O O . GLU A 1 315 ? -17.990 -8.215 9.129 1.00 96.19 315 GLU A O 1
ATOM 2315 N N . ALA A 1 316 ? -17.260 -6.876 7.500 1.00 96.62 316 ALA A N 1
ATOM 2316 C CA . ALA A 1 316 ? -17.786 -5.663 8.097 1.00 96.62 316 ALA A CA 1
ATOM 2317 C C . ALA A 1 316 ? -19.316 -5.682 8.204 1.00 96.62 316 ALA A C 1
ATOM 2319 O O . ALA A 1 316 ? -19.863 -5.230 9.210 1.00 96.62 316 ALA A O 1
ATOM 2320 N N . SER A 1 317 ? -20.017 -6.250 7.216 1.00 96.81 317 SER A N 1
ATOM 2321 C CA . SER A 1 317 ? -21.465 -6.460 7.296 1.00 96.81 317 SER A CA 1
ATOM 2322 C C . SER A 1 317 ? -21.835 -7.368 8.470 1.00 96.81 317 SER A C 1
ATOM 2324 O O . SER A 1 317 ? -22.758 -7.056 9.225 1.00 96.81 317 SER A O 1
ATOM 2326 N N . ALA A 1 318 ? -21.067 -8.439 8.702 1.00 95.38 318 ALA A N 1
ATOM 2327 C CA . ALA A 1 318 ? -21.242 -9.306 9.868 1.00 95.38 318 ALA A CA 1
ATOM 2328 C C . ALA A 1 318 ? -20.964 -8.582 11.202 1.00 95.38 318 ALA A C 1
ATOM 2330 O O . ALA A 1 318 ? -21.547 -8.936 12.228 1.00 95.38 318 ALA A O 1
ATOM 2331 N N . LEU A 1 319 ? -20.128 -7.539 11.185 1.00 95.00 319 LEU A N 1
ATOM 2332 C CA . LEU A 1 319 ? -19.874 -6.638 12.315 1.00 95.00 319 LEU A CA 1
ATOM 2333 C C . LEU A 1 319 ? -20.912 -5.503 12.446 1.00 95.00 319 LEU A C 1
ATOM 2335 O O . LEU A 1 319 ? -20.780 -4.651 13.324 1.00 95.00 319 LEU A O 1
ATOM 2339 N N . GLY A 1 320 ? -21.960 -5.494 11.616 1.00 95.75 320 GLY A N 1
ATOM 2340 C CA . GLY A 1 320 ? -23.059 -4.526 11.675 1.00 95.75 320 GLY A CA 1
ATOM 2341 C C . GLY A 1 320 ? -22.868 -3.278 10.812 1.00 95.75 320 GLY A C 1
ATOM 2342 O O . GLY A 1 320 ? -23.672 -2.350 10.908 1.00 95.75 320 GLY A O 1
ATOM 2343 N N . ALA A 1 321 ? -21.839 -3.234 9.961 1.00 96.94 321 ALA A N 1
ATOM 2344 C CA . ALA A 1 321 ? -21.713 -2.173 8.973 1.00 96.94 321 ALA A CA 1
ATOM 2345 C C . ALA A 1 321 ? -22.796 -2.301 7.888 1.00 96.94 321 ALA A C 1
ATOM 2347 O O . ALA A 1 321 ? -23.180 -3.393 7.466 1.00 96.94 321 ALA A O 1
ATOM 2348 N N . THR A 1 322 ? -23.268 -1.155 7.412 1.00 98.00 322 THR A N 1
ATOM 2349 C CA . THR A 1 322 ? -24.217 -1.017 6.296 1.00 98.00 322 THR A CA 1
ATOM 2350 C C . THR A 1 322 ? -23.562 -0.368 5.080 1.00 98.00 322 THR A C 1
ATOM 2352 O O . THR A 1 322 ? -23.934 -0.665 3.946 1.00 98.00 322 THR A O 1
ATOM 2355 N N . LYS A 1 323 ? -22.521 0.436 5.316 1.00 98.06 323 LYS A N 1
ATOM 2356 C CA . LYS A 1 323 ? -21.725 1.128 4.302 1.00 98.06 323 LYS A CA 1
ATOM 2357 C C . LYS A 1 323 ? -20.265 0.715 4.387 1.00 98.06 323 LYS A C 1
ATOM 2359 O O . LYS A 1 323 ? -19.774 0.373 5.464 1.00 98.06 323 LYS A O 1
ATOM 2364 N N . ILE A 1 324 ? -19.566 0.833 3.267 1.00 98.00 324 ILE A N 1
ATOM 2365 C CA . ILE A 1 324 ? -18.109 0.765 3.202 1.00 98.00 324 ILE A CA 1
ATOM 2366 C C . ILE A 1 324 ? -17.567 2.042 2.571 1.00 98.00 324 ILE A C 1
ATOM 2368 O O . ILE A 1 324 ? -18.116 2.538 1.589 1.00 98.00 324 ILE A O 1
ATOM 2372 N N . GLN A 1 325 ? -16.498 2.571 3.151 1.00 96.88 325 GLN A N 1
ATOM 2373 C CA . GLN A 1 325 ? -15.718 3.681 2.634 1.00 96.88 325 GLN A CA 1
ATOM 2374 C C . GLN A 1 325 ? -14.300 3.194 2.352 1.00 96.88 325 GLN A C 1
ATOM 2376 O O . GLN A 1 325 ? -13.695 2.547 3.197 1.00 96.88 325 GLN A O 1
ATOM 2381 N N . CYS A 1 326 ? -13.764 3.486 1.174 1.00 96.12 326 CYS A N 1
ATOM 2382 C CA . CYS A 1 326 ? -12.404 3.147 0.771 1.00 96.12 326 CYS A CA 1
ATOM 2383 C C . CYS A 1 326 ? -11.648 4.427 0.442 1.00 96.12 326 CYS A C 1
ATOM 2385 O O . CYS A 1 326 ? -12.104 5.226 -0.377 1.00 96.12 326 CYS A O 1
ATOM 2387 N N . ARG A 1 327 ? -10.487 4.636 1.057 1.00 94.75 327 ARG A N 1
ATOM 2388 C CA . ARG A 1 327 ? -9.647 5.789 0.733 1.00 94.75 327 ARG A CA 1
ATOM 2389 C C . ARG A 1 327 ? -9.015 5.624 -0.645 1.00 94.75 327 ARG A C 1
ATOM 2391 O O . ARG A 1 327 ? -8.506 4.559 -0.989 1.00 94.75 327 ARG A O 1
ATOM 2398 N N . GLY A 1 328 ? -9.068 6.690 -1.439 1.00 92.44 328 GLY A N 1
ATOM 2399 C CA . GLY A 1 328 ? -8.372 6.774 -2.717 1.00 92.44 328 GLY A CA 1
ATOM 2400 C C . GLY A 1 328 ? -6.855 6.769 -2.542 1.00 92.44 328 GLY A C 1
ATOM 2401 O O . GLY A 1 328 ? -6.344 6.983 -1.444 1.00 92.44 328 GLY A O 1
ATOM 2402 N N . ARG A 1 329 ? -6.127 6.549 -3.638 1.00 90.38 329 ARG A N 1
ATOM 2403 C CA . ARG A 1 329 ? -4.657 6.572 -3.657 1.00 90.38 329 ARG A CA 1
ATOM 2404 C C . ARG A 1 329 ? -4.165 7.747 -4.479 1.00 90.38 329 ARG A C 1
ATOM 2406 O O . ARG A 1 329 ? -4.807 8.110 -5.457 1.00 90.38 329 ARG A O 1
ATOM 2413 N N . LEU A 1 330 ? -3.018 8.312 -4.122 1.00 88.31 330 LEU A N 1
ATOM 2414 C CA . LEU A 1 330 ? -2.369 9.335 -4.940 1.00 88.31 330 LEU A CA 1
ATOM 2415 C C . LEU A 1 330 ? -1.177 8.747 -5.689 1.00 88.31 330 LEU A C 1
ATOM 2417 O O . LEU A 1 330 ? -0.488 7.878 -5.161 1.00 88.31 330 LEU A O 1
ATOM 2421 N N . THR A 1 331 ? -0.927 9.234 -6.900 1.00 85.06 331 THR A N 1
ATOM 2422 C CA . THR A 1 331 ? 0.333 9.028 -7.629 1.00 85.06 331 THR A CA 1
ATOM 2423 C C . THR A 1 331 ? 1.442 9.911 -7.045 1.00 85.06 331 THR A C 1
ATOM 2425 O O . THR A 1 331 ? 1.142 10.879 -6.354 1.00 85.06 331 THR A O 1
ATOM 2428 N N . GLU A 1 332 ? 2.717 9.687 -7.380 1.00 76.56 332 GLU A N 1
ATOM 2429 C CA . GLU A 1 332 ? 3.834 10.594 -7.017 1.00 76.56 332 GLU A CA 1
ATOM 2430 C C . GLU A 1 332 ? 3.642 12.007 -7.583 1.00 76.56 332 GLU A C 1
ATOM 2432 O O . GLU A 1 332 ? 4.081 12.984 -6.984 1.00 76.56 332 GLU A O 1
ATOM 2437 N N . GLY A 1 333 ? 2.944 12.129 -8.719 1.00 78.56 333 GLY A N 1
ATOM 2438 C CA . GLY A 1 333 ? 2.513 13.421 -9.266 1.00 78.56 333 GLY A CA 1
ATOM 2439 C C . GLY A 1 333 ? 1.386 14.112 -8.481 1.00 78.56 333 GLY A C 1
ATOM 2440 O O . GLY A 1 333 ? 0.940 15.180 -8.884 1.00 78.56 333 GLY A O 1
ATOM 2441 N N . GLY A 1 334 ? 0.886 13.509 -7.396 1.00 82.94 334 GLY A N 1
ATOM 2442 C CA . GLY A 1 334 ? -0.221 14.037 -6.593 1.00 82.94 334 GLY A CA 1
ATOM 2443 C C . GLY A 1 334 ? -1.613 13.869 -7.214 1.00 82.94 334 GLY A C 1
ATOM 2444 O O . GLY A 1 334 ? -2.580 14.406 -6.676 1.00 82.94 334 GLY A O 1
ATOM 2445 N N . LEU A 1 335 ? -1.736 13.129 -8.320 1.00 86.81 335 LEU A N 1
ATOM 2446 C CA . LEU A 1 335 ? -3.020 12.858 -8.965 1.00 86.81 335 LEU A CA 1
ATOM 2447 C C . LEU A 1 335 ? -3.755 11.732 -8.241 1.00 86.81 335 LEU A C 1
ATOM 2449 O O . LEU A 1 335 ? -3.144 10.768 -7.781 1.00 86.81 335 LEU A O 1
ATOM 2453 N N . LEU A 1 336 ? -5.078 11.832 -8.164 1.00 89.38 336 LEU A N 1
ATOM 2454 C CA . LEU A 1 336 ? -5.924 10.826 -7.539 1.00 89.38 336 LEU A CA 1
ATOM 2455 C C . LEU A 1 336 ? -6.101 9.628 -8.467 1.00 89.38 336 LEU A C 1
ATOM 2457 O O . LEU A 1 336 ? -6.782 9.709 -9.482 1.00 89.38 336 LEU A O 1
ATOM 2461 N N . LEU A 1 337 ? -5.530 8.491 -8.093 1.00 86.56 337 LEU A N 1
ATOM 2462 C CA . LEU A 1 337 ? -5.797 7.222 -8.742 1.00 86.56 337 LEU A CA 1
ATOM 2463 C C . LEU A 1 337 ? -7.053 6.601 -8.128 1.00 86.56 337 LEU A C 1
ATOM 2465 O O . LEU A 1 337 ? -7.042 6.191 -6.964 1.00 86.56 337 LEU A O 1
ATOM 2469 N N . ALA A 1 338 ? -8.115 6.492 -8.924 1.00 82.00 338 ALA A N 1
ATOM 2470 C CA . ALA A 1 338 ? -9.244 5.622 -8.625 1.00 82.00 338 ALA A CA 1
ATOM 2471 C C . ALA A 1 338 ? -8.856 4.182 -9.008 1.00 82.00 338 ALA A C 1
ATOM 2473 O O . ALA A 1 338 ? -8.651 3.904 -10.192 1.00 82.00 338 ALA A O 1
ATOM 2474 N N . PRO A 1 339 ? -8.698 3.251 -8.048 1.00 76.69 339 PRO A N 1
ATOM 2475 C CA . PRO A 1 339 ? -8.456 1.857 -8.396 1.00 76.69 339 PRO A CA 1
ATOM 2476 C C . PRO A 1 339 ? -9.598 1.315 -9.275 1.00 76.69 339 PRO A C 1
ATOM 2478 O O . PRO A 1 339 ? -10.749 1.687 -9.038 1.00 76.69 339 PRO A O 1
ATOM 2481 N N . PRO A 1 340 ? -9.339 0.387 -10.217 1.00 82.31 340 PRO A N 1
ATOM 2482 C CA . PRO A 1 340 ? -10.392 -0.228 -11.036 1.00 82.31 340 PRO A CA 1
ATOM 2483 C C . PRO A 1 340 ? -11.551 -0.809 -10.211 1.00 82.31 340 PRO A C 1
ATOM 2485 O O . PRO A 1 340 ? -12.706 -0.785 -10.643 1.00 82.31 340 PRO A O 1
ATOM 2488 N N . CYS A 1 341 ? -11.256 -1.259 -8.984 1.00 87.31 341 CYS A N 1
ATOM 2489 C CA . CYS A 1 341 ? -12.262 -1.788 -8.077 1.00 87.31 341 CYS A CA 1
ATOM 2490 C C . CYS A 1 341 ? -13.347 -0.756 -7.709 1.00 87.31 341 CYS A C 1
ATOM 2492 O O . CYS A 1 341 ? -14.480 -1.159 -7.467 1.00 87.31 341 CYS A O 1
ATOM 2494 N N . VAL A 1 342 ? -13.060 0.554 -7.754 1.00 89.62 342 VAL A N 1
ATOM 2495 C CA . VAL A 1 342 ? -14.031 1.622 -7.452 1.00 89.62 342 VAL A CA 1
ATOM 2496 C C . VAL A 1 342 ? -15.264 1.511 -8.345 1.00 89.62 342 VAL A C 1
ATOM 2498 O O . VAL A 1 342 ? -16.379 1.383 -7.843 1.00 89.62 342 VAL A O 1
ATOM 2501 N N . GLY A 1 343 ? -15.067 1.469 -9.665 1.00 90.88 343 GLY A N 1
ATOM 2502 C CA . GLY A 1 343 ? -16.171 1.325 -10.613 1.00 90.88 343 GLY A CA 1
ATOM 2503 C C . GLY A 1 343 ? -16.866 -0.032 -10.492 1.00 90.88 343 GLY A C 1
ATOM 2504 O O . GLY A 1 343 ? -18.091 -0.098 -10.422 1.00 90.88 343 GLY A O 1
ATOM 2505 N N . SER A 1 344 ? -16.087 -1.117 -10.405 1.00 93.12 344 SER A N 1
ATOM 2506 C CA . SER A 1 344 ? -16.628 -2.486 -10.352 1.00 93.12 344 SER A CA 1
ATOM 2507 C C . SER A 1 344 ? -17.488 -2.768 -9.113 1.00 93.12 344 SER A C 1
ATOM 2509 O O . SER A 1 344 ? -18.413 -3.573 -9.183 1.00 93.12 344 SER A O 1
ATOM 2511 N N . LEU A 1 345 ? -17.198 -2.106 -7.987 1.00 95.62 345 LEU A N 1
ATOM 2512 C CA . LEU A 1 345 ? -17.889 -2.288 -6.711 1.00 95.62 345 LEU A CA 1
ATOM 2513 C C . LEU A 1 345 ? -18.995 -1.248 -6.487 1.00 95.62 345 LEU A C 1
ATOM 2515 O O . LEU A 1 345 ? -19.655 -1.278 -5.450 1.00 95.62 345 LEU A O 1
ATOM 2519 N N . GLY A 1 346 ? -19.215 -0.338 -7.441 1.00 96.00 346 GLY A N 1
ATOM 2520 C CA . GLY A 1 346 ? -20.198 0.737 -7.305 1.00 96.00 346 GLY A CA 1
ATOM 2521 C C . GLY A 1 346 ? -19.822 1.774 -6.242 1.00 96.00 346 GLY A C 1
ATOM 2522 O O . GLY A 1 346 ? -20.702 2.423 -5.680 1.00 96.00 346 GLY A O 1
ATOM 2523 N N . LEU A 1 347 ? -18.528 1.919 -5.947 1.00 96.38 347 LEU A N 1
ATOM 2524 C CA . LEU A 1 347 ? -18.017 2.939 -5.041 1.00 96.38 347 LEU A CA 1
ATOM 2525 C C . LEU A 1 347 ? -18.092 4.311 -5.725 1.00 96.38 347 LEU A C 1
ATOM 2527 O O . LEU A 1 347 ? -17.683 4.482 -6.872 1.00 96.38 347 LEU A O 1
ATOM 2531 N N . THR A 1 348 ? -18.593 5.308 -5.004 1.00 96.38 348 THR A N 1
ATOM 2532 C CA . THR A 1 348 ? -18.747 6.685 -5.492 1.00 96.38 348 THR A CA 1
ATOM 2533 C C . THR A 1 348 ? -17.952 7.644 -4.627 1.00 96.38 348 THR A C 1
ATOM 2535 O O . THR A 1 348 ? -17.862 7.465 -3.417 1.00 96.38 348 THR A O 1
ATOM 2538 N N . ARG A 1 349 ? -17.326 8.656 -5.228 1.00 95.38 349 ARG A N 1
ATOM 2539 C CA . ARG A 1 349 ? -16.497 9.605 -4.479 1.00 95.38 349 ARG A CA 1
ATOM 2540 C C . ARG A 1 349 ? -17.357 10.383 -3.478 1.00 95.38 349 ARG A C 1
ATOM 2542 O O . ARG A 1 349 ? -18.342 11.012 -3.861 1.00 95.38 349 ARG A O 1
ATOM 2549 N N . VAL A 1 350 ? -16.954 10.369 -2.210 1.00 95.69 350 VAL A N 1
ATOM 2550 C CA . VAL A 1 350 ? -17.568 11.183 -1.158 1.00 95.69 350 VAL A CA 1
ATOM 2551 C C . VAL A 1 350 ? -17.311 12.650 -1.486 1.00 95.69 350 VAL A C 1
ATOM 2553 O O . VAL A 1 350 ? -16.178 13.040 -1.784 1.00 95.69 350 VAL A O 1
ATOM 2556 N N . ALA A 1 351 ? -18.368 13.462 -1.454 1.00 93.38 351 ALA A N 1
ATOM 2557 C CA . ALA A 1 351 ? -18.262 14.882 -1.756 1.00 93.38 351 ALA A CA 1
ATOM 2558 C C . ALA A 1 351 ? -17.260 15.561 -0.799 1.00 93.38 351 ALA A C 1
ATOM 2560 O O . ALA A 1 351 ? -17.353 15.348 0.415 1.00 93.38 351 ALA A O 1
ATOM 2561 N N . PRO A 1 352 ? -16.321 16.374 -1.318 1.00 90.94 352 PRO A N 1
ATOM 2562 C CA . PRO A 1 352 ? -15.375 17.091 -0.474 1.00 90.94 352 PRO A CA 1
ATOM 2563 C C . PRO A 1 352 ? -16.120 18.062 0.446 1.00 90.94 352 PRO A C 1
ATOM 2565 O O . PRO A 1 352 ? -17.109 18.691 0.053 1.00 90.94 352 PRO A O 1
ATOM 2568 N N . GLN A 1 353 ? -15.644 18.194 1.678 1.00 90.69 353 GLN A N 1
ATOM 2569 C CA . GLN A 1 353 ? -16.136 19.190 2.617 1.00 90.69 353 GLN A CA 1
ATOM 2570 C C . GLN A 1 353 ? -15.569 20.573 2.274 1.00 90.69 353 GLN A C 1
ATOM 2572 O O . GLN A 1 353 ? -14.575 20.718 1.561 1.00 90.69 353 GLN A O 1
ATOM 2577 N N . ALA A 1 354 ? -16.212 21.627 2.781 1.00 92.19 354 ALA A N 1
ATOM 2578 C CA . ALA A 1 354 ? -15.736 22.989 2.571 1.00 92.19 354 ALA A CA 1
ATOM 2579 C C . ALA A 1 354 ? -14.323 23.162 3.158 1.00 92.19 354 ALA A C 1
ATOM 2581 O O . ALA A 1 354 ? -14.140 23.084 4.371 1.00 92.19 354 ALA A O 1
ATOM 2582 N N . GLY A 1 355 ? -13.344 23.435 2.291 1.00 89.75 355 GLY A N 1
ATOM 2583 C CA . GLY A 1 355 ? -11.936 23.590 2.666 1.00 89.75 355 GLY A CA 1
ATOM 2584 C C . GLY A 1 355 ? -11.070 22.351 2.435 1.00 89.75 355 GLY A C 1
ATOM 2585 O O . GLY A 1 355 ? -9.855 22.449 2.609 1.00 89.75 355 GLY A O 1
ATOM 2586 N N . ASP A 1 356 ? -11.653 21.227 2.009 1.00 88.06 356 ASP A N 1
ATOM 2587 C CA . ASP A 1 356 ? -10.869 20.079 1.561 1.00 88.06 356 ASP A CA 1
ATOM 2588 C C . ASP A 1 356 ? -10.090 20.428 0.280 1.00 88.06 356 ASP A C 1
ATOM 2590 O O . ASP A 1 356 ? -10.591 21.176 -0.568 1.00 88.06 356 ASP A O 1
ATOM 2594 N N . PRO A 1 357 ? -8.862 19.904 0.118 1.00 88.69 357 PRO A N 1
ATOM 2595 C CA . PRO A 1 357 ? -8.102 20.097 -1.106 1.00 88.69 357 PRO A CA 1
ATOM 2596 C C . PRO A 1 357 ? -8.816 19.452 -2.298 1.00 88.69 357 PRO A C 1
ATOM 2598 O O . PRO A 1 357 ? -9.387 18.364 -2.204 1.00 88.69 357 PRO A O 1
ATOM 2601 N N . GLU A 1 358 ? -8.756 20.123 -3.445 1.00 90.75 358 GLU A N 1
ATOM 2602 C CA . GLU A 1 358 ? -9.227 19.556 -4.702 1.00 90.75 358 GLU A CA 1
ATOM 2603 C C . GLU A 1 358 ? -8.194 18.554 -5.228 1.00 90.75 358 GLU A C 1
ATOM 2605 O O . GLU A 1 358 ? -6.998 18.839 -5.283 1.00 90.75 358 GLU A O 1
ATOM 2610 N N . PHE A 1 359 ? -8.669 17.372 -5.616 1.00 89.69 359 PHE A N 1
ATOM 2611 C CA . PHE A 1 359 ? -7.835 16.335 -6.215 1.00 89.69 359 PHE A CA 1
ATOM 2612 C C . PHE A 1 359 ? -8.272 16.095 -7.649 1.00 89.69 359 PHE A C 1
ATOM 2614 O O . PHE A 1 359 ? -9.433 15.740 -7.887 1.00 89.69 359 PHE A O 1
ATOM 2621 N N . VAL A 1 360 ? -7.317 16.246 -8.563 1.00 88.81 360 VAL A N 1
ATOM 2622 C CA . VAL A 1 360 ? -7.474 15.920 -9.979 1.00 88.81 360 VAL A CA 1
ATOM 2623 C C . VAL A 1 360 ? -7.349 14.410 -10.133 1.00 88.81 360 VAL A C 1
ATOM 2625 O O . VAL A 1 360 ? -6.344 13.826 -9.723 1.00 88.81 360 VAL A O 1
ATOM 2628 N N . GLU A 1 361 ? -8.379 13.772 -10.682 1.00 85.69 361 GLU A N 1
ATOM 2629 C CA . GLU A 1 361 ? -8.343 12.342 -10.988 1.00 85.69 361 GLU A CA 1
ATOM 2630 C C . GLU A 1 361 ? -7.339 12.062 -12.103 1.00 85.69 361 GLU A C 1
ATOM 2632 O O . GLU A 1 361 ? -7.265 12.782 -13.097 1.00 85.69 361 GLU A O 1
ATOM 2637 N N . ASN A 1 362 ? -6.537 11.017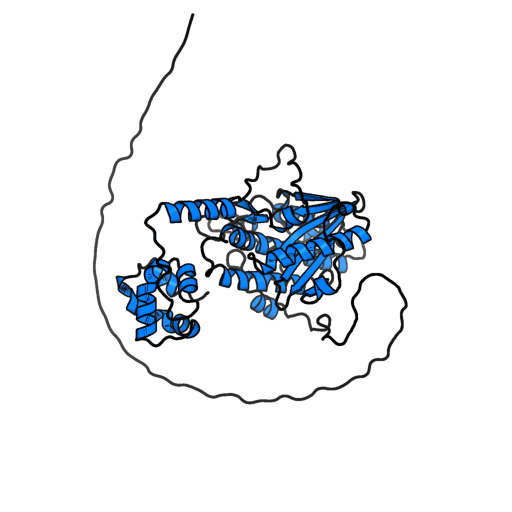 -11.919 1.00 80.56 362 ASN A N 1
ATOM 2638 C CA . ASN A 1 362 ? -5.604 10.559 -12.925 1.00 80.56 362 ASN A CA 1
ATOM 2639 C C . ASN A 1 362 ? -6.369 9.805 -14.018 1.00 80.56 362 ASN A C 1
ATOM 2641 O O . ASN A 1 362 ? -6.451 8.579 -13.999 1.00 80.56 362 ASN A O 1
ATOM 2645 N N . THR A 1 363 ? -6.898 10.546 -14.986 1.00 74.38 363 THR A N 1
ATOM 2646 C CA . THR A 1 363 ? -7.420 9.997 -16.246 1.00 74.38 363 THR A CA 1
ATOM 2647 C C . THR A 1 363 ? -6.297 9.653 -17.226 1.00 74.38 363 THR A C 1
ATOM 2649 O O . THR A 1 363 ? -6.567 9.236 -18.348 1.00 74.38 363 THR A O 1
ATOM 2652 N N . GLY A 1 364 ? -5.036 9.833 -16.815 1.00 64.12 364 GLY A N 1
ATOM 2653 C CA . GLY A 1 364 ? -3.847 9.682 -17.638 1.00 64.12 364 GLY A CA 1
ATOM 2654 C C . GLY A 1 364 ? -3.722 8.308 -18.273 1.00 64.12 364 GLY A C 1
ATOM 2655 O O . GLY A 1 364 ? -3.359 8.251 -19.424 1.00 64.12 364 GLY A O 1
ATOM 2656 N N . ASP A 1 365 ? -4.099 7.197 -17.637 1.00 60.03 365 ASP A N 1
ATOM 2657 C CA . ASP A 1 365 ? -4.011 5.899 -18.332 1.00 60.03 365 ASP A CA 1
ATOM 2658 C C . ASP A 1 365 ? -4.989 5.814 -19.525 1.00 60.03 365 ASP A C 1
ATOM 2660 O O . ASP A 1 365 ? -4.633 5.281 -20.573 1.00 60.03 365 ASP A O 1
ATOM 2664 N N . GLU A 1 366 ? -6.196 6.379 -19.411 1.00 59.31 366 GLU A N 1
ATOM 2665 C CA . GLU A 1 366 ? -7.182 6.428 -20.505 1.00 59.31 366 GLU A CA 1
ATOM 2666 C C . GLU A 1 366 ? -6.799 7.464 -21.562 1.00 59.31 366 GLU A C 1
ATOM 2668 O O . GLU A 1 366 ? -6.912 7.211 -22.761 1.00 59.31 366 GLU A O 1
ATOM 2673 N N . GLN A 1 367 ? -6.308 8.619 -21.116 1.00 53.38 367 GLN A N 1
ATOM 2674 C CA . GLN A 1 367 ? -5.898 9.718 -21.974 1.00 53.38 367 GLN A CA 1
ATOM 2675 C C . GLN A 1 367 ? -4.575 9.417 -22.681 1.00 53.38 367 GLN A C 1
ATOM 2677 O O . GLN A 1 367 ? -4.486 9.657 -23.869 1.00 53.38 367 GLN A O 1
ATOM 2682 N N . THR A 1 368 ? -3.591 8.819 -22.014 1.00 53.00 368 THR A N 1
ATOM 2683 C CA . THR A 1 368 ? -2.338 8.325 -22.598 1.00 53.00 368 THR A CA 1
ATOM 2684 C C . THR A 1 368 ? -2.604 7.139 -23.511 1.00 53.00 368 THR A C 1
ATOM 2686 O O . THR A 1 368 ? -2.031 7.105 -24.585 1.00 53.00 368 THR A O 1
ATOM 2689 N N . MET A 1 369 ? -3.515 6.210 -23.192 1.00 51.12 369 MET A N 1
ATOM 2690 C CA . MET A 1 369 ? -3.942 5.192 -24.168 1.00 51.12 369 MET A CA 1
ATOM 2691 C C . MET A 1 369 ? -4.587 5.834 -25.403 1.00 51.12 369 MET A C 1
ATOM 2693 O O . MET A 1 369 ? -4.247 5.472 -26.525 1.00 51.12 369 MET A O 1
ATOM 2697 N N . ALA A 1 370 ? -5.484 6.805 -25.220 1.00 55.09 370 ALA A N 1
ATOM 2698 C CA . ALA A 1 370 ? -6.135 7.509 -26.323 1.00 55.09 370 ALA A CA 1
ATOM 2699 C C . ALA A 1 370 ? -5.152 8.368 -27.137 1.00 55.09 370 ALA A C 1
ATOM 2701 O O . ALA A 1 370 ? -5.217 8.377 -28.361 1.00 55.09 370 ALA A O 1
ATOM 2702 N N . GLU A 1 371 ? -4.218 9.048 -26.475 1.00 54.75 371 GLU A N 1
ATOM 2703 C CA . GLU A 1 371 ? -3.149 9.848 -27.072 1.00 54.75 371 GLU A CA 1
ATOM 2704 C C . GLU A 1 371 ? -2.104 8.961 -27.738 1.00 54.75 371 GLU A C 1
ATOM 2706 O O . GLU A 1 371 ? -1.610 9.341 -28.783 1.00 54.75 371 GLU A O 1
ATOM 2711 N N . MET A 1 372 ? -1.800 7.770 -27.216 1.00 48.41 372 MET A N 1
ATOM 2712 C CA . MET A 1 372 ? -0.929 6.785 -27.863 1.00 48.41 372 MET A CA 1
ATOM 2713 C C . MET A 1 372 ? -1.603 6.167 -29.081 1.00 48.41 372 MET A C 1
ATOM 2715 O O . MET A 1 372 ? -0.947 6.006 -30.100 1.00 48.41 372 MET A O 1
ATOM 2719 N N . VAL A 1 373 ? -2.900 5.859 -29.019 1.00 53.84 373 VAL A N 1
ATOM 2720 C CA . VAL A 1 373 ? -3.673 5.433 -30.195 1.00 53.84 373 VAL A CA 1
ATOM 2721 C C . VAL A 1 373 ? -3.686 6.557 -31.238 1.00 53.84 373 VAL A C 1
ATOM 2723 O O . VAL A 1 373 ? -3.350 6.319 -32.393 1.00 53.84 373 VAL A O 1
ATOM 2726 N N . ALA A 1 374 ? -3.943 7.801 -30.829 1.00 57.09 374 ALA A N 1
ATOM 2727 C CA . ALA A 1 374 ? -3.941 8.963 -31.719 1.00 57.09 374 ALA A CA 1
ATOM 2728 C C . ALA A 1 374 ? -2.536 9.343 -32.241 1.00 57.09 374 ALA A C 1
ATOM 2730 O O . ALA A 1 374 ? -2.391 9.795 -33.375 1.00 57.09 374 ALA A O 1
ATOM 2731 N N . ALA A 1 375 ? -1.481 9.154 -31.446 1.00 52.56 375 ALA A N 1
ATOM 2732 C CA . ALA A 1 375 ? -0.089 9.413 -31.817 1.00 52.56 375 ALA A CA 1
ATOM 2733 C C . ALA A 1 375 ? 0.517 8.263 -32.628 1.00 52.56 375 ALA A C 1
ATOM 2735 O O . ALA A 1 375 ? 1.380 8.516 -33.464 1.00 52.56 375 ALA A O 1
ATOM 2736 N N . ALA A 1 376 ? 0.048 7.027 -32.457 1.00 53.28 376 ALA A N 1
ATOM 2737 C CA . ALA A 1 376 ? 0.326 5.924 -33.374 1.00 53.28 376 ALA A CA 1
ATOM 2738 C C . ALA A 1 376 ? -0.324 6.173 -34.745 1.00 53.28 376 ALA A C 1
ATOM 2740 O O . ALA A 1 376 ? 0.220 5.772 -35.771 1.00 53.28 376 ALA A O 1
ATOM 2741 N N . GLU A 1 377 ? -1.449 6.890 -34.774 1.00 52.62 377 GLU A N 1
ATOM 2742 C CA . GLU A 1 377 ? -2.096 7.336 -36.010 1.00 52.62 377 GLU A CA 1
ATOM 2743 C C . GLU A 1 377 ? -1.445 8.596 -36.626 1.00 52.62 377 GLU A C 1
ATOM 2745 O O . GLU A 1 377 ? -1.646 8.855 -37.814 1.00 52.62 377 GLU A O 1
ATOM 2750 N N . GLY A 1 378 ? -0.646 9.368 -35.869 1.00 49.47 378 GLY A N 1
ATOM 2751 C CA . GLY A 1 378 ? -0.187 10.706 -36.284 1.00 49.47 378 GLY A CA 1
ATOM 2752 C C . GLY A 1 378 ? 1.305 11.044 -36.149 1.00 49.47 378 GLY A C 1
ATOM 2753 O O . GLY A 1 378 ? 1.726 12.069 -36.685 1.00 49.47 378 GLY A O 1
ATOM 2754 N N . SER A 1 379 ? 2.125 10.241 -35.467 1.00 42.75 379 SER A N 1
ATOM 2755 C CA . SER A 1 379 ? 3.540 10.547 -35.210 1.00 42.75 379 SER A CA 1
ATOM 2756 C C . SER A 1 379 ? 4.483 9.529 -35.854 1.00 42.75 379 SER A C 1
ATOM 2758 O O . SER A 1 379 ? 4.266 8.321 -35.822 1.00 42.75 379 SER A O 1
ATOM 2760 N N . SER A 1 380 ? 5.581 10.031 -36.415 1.00 41.91 380 SER A N 1
ATOM 2761 C CA . SER A 1 380 ? 6.697 9.240 -36.938 1.00 41.91 380 SER A CA 1
ATOM 2762 C C . SER A 1 380 ? 7.661 8.758 -35.845 1.00 41.91 380 SER A C 1
ATOM 2764 O O . SER A 1 380 ? 8.757 8.309 -36.172 1.00 41.91 380 SER A O 1
ATOM 2766 N N . PHE A 1 381 ? 7.297 8.861 -34.560 1.00 44.81 381 PHE A N 1
ATOM 2767 C CA . PHE A 1 381 ? 8.050 8.249 -33.463 1.00 44.81 381 PHE A CA 1
ATOM 2768 C C . PHE A 1 381 ? 7.656 6.768 -33.387 1.00 44.81 381 PHE A C 1
ATOM 2770 O O . PHE A 1 381 ? 6.964 6.308 -32.482 1.00 44.81 381 PHE A O 1
ATOM 2777 N N . GLN A 1 382 ? 8.022 6.023 -34.433 1.00 50.28 382 GLN A N 1
ATOM 2778 C CA . GLN A 1 382 ? 7.865 4.579 -34.460 1.00 50.28 382 GLN A CA 1
ATOM 2779 C C . GLN A 1 382 ? 8.883 3.991 -33.489 1.00 50.28 382 GLN A C 1
ATOM 2781 O O . GLN A 1 382 ? 10.046 3.804 -33.841 1.00 50.28 382 GLN A O 1
ATOM 2786 N N . PHE A 1 383 ? 8.432 3.655 -32.279 1.00 54.28 383 PHE A N 1
ATOM 2787 C CA . PHE A 1 383 ? 9.028 2.527 -31.577 1.00 54.28 383 PHE A CA 1
ATOM 2788 C C . PHE A 1 383 ? 9.020 1.371 -32.562 1.00 54.28 383 PHE A C 1
ATOM 2790 O O . PHE A 1 383 ? 7.951 0.891 -32.951 1.00 54.28 383 PHE A O 1
ATOM 2797 N N . ASP A 1 384 ? 10.203 0.970 -33.015 1.00 60.16 384 ASP A N 1
ATOM 2798 C CA . ASP A 1 384 ? 10.309 -0.129 -33.949 1.00 60.16 384 ASP A CA 1
ATOM 2799 C C . ASP A 1 384 ? 10.053 -1.434 -33.186 1.00 60.16 384 ASP A C 1
ATOM 2801 O O . ASP A 1 384 ? 10.950 -2.143 -32.719 1.00 60.16 384 ASP A O 1
ATOM 2805 N N . MET A 1 385 ? 8.765 -1.717 -33.004 1.00 60.84 385 MET A N 1
ATOM 2806 C CA . MET A 1 385 ? 8.240 -2.968 -32.472 1.00 60.84 385 MET A CA 1
ATOM 2807 C C . MET A 1 385 ? 8.630 -4.155 -33.361 1.00 60.84 385 MET A C 1
ATOM 2809 O O . MET A 1 385 ? 8.462 -5.295 -32.940 1.00 60.84 385 MET A O 1
ATOM 2813 N N . SER A 1 386 ? 9.152 -3.910 -34.572 1.00 72.56 386 SER A N 1
ATOM 2814 C CA . SER A 1 386 ? 9.692 -4.965 -35.427 1.00 72.56 386 SER A CA 1
ATOM 2815 C C . SER A 1 386 ? 11.099 -5.413 -35.021 1.00 72.56 386 SER A C 1
ATOM 2817 O O . SER A 1 386 ? 11.537 -6.476 -35.459 1.00 72.56 386 SER A O 1
ATOM 2819 N N . ILE A 1 387 ? 11.798 -4.668 -34.151 1.00 80.62 387 ILE A N 1
ATOM 2820 C CA . ILE A 1 387 ? 13.088 -5.108 -33.609 1.00 80.62 387 ILE A CA 1
ATOM 2821 C C . ILE A 1 387 ? 12.832 -6.171 -32.537 1.00 80.62 387 ILE A C 1
ATOM 2823 O O . ILE A 1 387 ? 12.479 -5.869 -31.396 1.00 80.62 387 ILE A O 1
ATOM 2827 N N . GLU A 1 388 ? 13.013 -7.432 -32.908 1.00 89.19 388 GLU A N 1
ATOM 2828 C CA . GLU A 1 388 ? 12.994 -8.557 -31.975 1.00 89.19 388 GLU A CA 1
ATOM 2829 C C . GLU A 1 388 ? 14.145 -8.420 -30.961 1.00 89.19 388 GLU A C 1
ATOM 2831 O O . GLU A 1 388 ? 15.271 -8.068 -31.324 1.00 89.19 388 GLU A O 1
ATOM 2836 N N . GLU A 1 389 ? 13.870 -8.639 -29.674 1.00 91.12 389 GLU A N 1
ATOM 2837 C CA . GLU A 1 389 ? 14.919 -8.667 -28.648 1.00 91.12 389 GLU A CA 1
ATOM 2838 C C . GLU A 1 389 ? 15.682 -9.994 -28.718 1.00 91.12 389 GLU A C 1
ATOM 2840 O O . GLU A 1 389 ? 15.075 -11.060 -28.792 1.00 91.12 389 GLU A O 1
ATOM 2845 N N . CYS A 1 390 ? 17.016 -9.954 -28.703 1.00 95.69 390 CYS A N 1
ATOM 2846 C CA . CYS A 1 390 ? 17.814 -11.183 -28.751 1.00 95.69 390 CYS A CA 1
ATOM 2847 C C . CYS A 1 390 ? 17.893 -11.893 -27.389 1.00 95.69 390 CYS A C 1
ATOM 2849 O O . CYS A 1 390 ? 18.141 -13.096 -27.337 1.00 95.69 390 CYS A O 1
ATOM 2851 N N . VAL A 1 391 ? 17.669 -11.157 -26.295 1.00 93.25 391 VAL A N 1
ATOM 2852 C CA . VAL A 1 391 ? 17.560 -11.675 -24.927 1.00 93.25 391 VAL A CA 1
ATOM 2853 C C . VAL A 1 391 ? 16.162 -11.336 -24.399 1.00 93.25 391 VAL A C 1
ATOM 2855 O O . VAL A 1 391 ? 15.808 -10.156 -24.370 1.00 93.25 391 VAL A O 1
ATOM 2858 N N . PRO A 1 392 ? 15.358 -12.325 -23.960 1.00 85.81 392 PRO A N 1
ATOM 2859 C CA . PRO A 1 392 ? 14.037 -12.060 -23.400 1.00 85.81 392 PRO A CA 1
ATOM 2860 C C . PRO A 1 392 ? 14.093 -11.107 -22.199 1.00 85.81 392 PRO A C 1
ATOM 2862 O O . PRO A 1 392 ? 14.781 -11.385 -21.214 1.00 85.81 392 PRO A O 1
ATOM 2865 N N . GLY A 1 393 ? 13.342 -10.005 -22.260 1.00 80.12 393 GLY A N 1
ATOM 2866 C CA . GLY A 1 393 ? 13.309 -8.966 -21.228 1.00 80.12 393 GLY A CA 1
ATOM 2867 C C . GLY A 1 393 ? 14.353 -7.854 -21.384 1.00 80.12 393 GLY A C 1
ATOM 2868 O O . GLY A 1 393 ? 14.369 -6.939 -20.559 1.00 80.12 393 GLY A O 1
ATOM 2869 N N . LEU A 1 394 ? 15.183 -7.879 -22.431 1.00 88.44 394 LEU A N 1
ATOM 2870 C CA . LEU A 1 394 ? 16.194 -6.851 -22.691 1.00 88.44 394 LEU A CA 1
ATOM 2871 C C . LEU A 1 394 ? 15.576 -5.490 -22.989 1.00 88.44 394 LEU A C 1
ATOM 2873 O O . LEU A 1 394 ? 16.042 -4.472 -22.480 1.00 88.44 394 LEU A O 1
ATOM 2877 N N . ARG A 1 395 ? 14.493 -5.466 -23.770 1.00 85.06 395 ARG A N 1
ATOM 2878 C CA . ARG A 1 395 ? 13.762 -4.227 -24.059 1.00 85.06 395 ARG A CA 1
ATOM 2879 C C . ARG A 1 395 ? 13.235 -3.592 -22.776 1.00 85.06 395 ARG A C 1
ATOM 2881 O O . ARG A 1 395 ? 13.364 -2.386 -22.586 1.00 85.06 395 ARG A O 1
ATOM 2888 N N . ASN A 1 396 ? 12.694 -4.418 -21.884 1.00 74.50 396 ASN A N 1
ATOM 2889 C CA . ASN A 1 396 ? 12.219 -3.971 -20.581 1.00 74.50 396 ASN A CA 1
ATOM 2890 C C . ASN A 1 396 ? 13.375 -3.446 -19.734 1.00 74.50 396 ASN A C 1
ATOM 2892 O O . ASN A 1 396 ? 13.216 -2.413 -19.106 1.00 74.50 396 ASN A O 1
ATOM 2896 N N . TRP A 1 397 ? 14.533 -4.111 -19.748 1.00 84.56 397 TRP A N 1
ATOM 2897 C CA . TRP A 1 397 ? 15.717 -3.661 -19.021 1.00 84.56 397 TRP A CA 1
ATOM 2898 C C . TRP A 1 397 ? 16.270 -2.320 -19.524 1.00 84.56 397 TRP A C 1
ATOM 2900 O O . TRP A 1 397 ? 16.685 -1.497 -18.723 1.00 84.56 397 TRP A O 1
ATOM 2910 N N . LEU A 1 398 ? 16.235 -2.049 -20.828 1.00 84.62 398 LEU A N 1
ATOM 2911 C CA . LEU A 1 398 ? 16.646 -0.743 -21.356 1.00 84.62 398 LEU A CA 1
ATOM 2912 C C . LEU A 1 398 ? 15.645 0.362 -21.026 1.00 84.62 398 LEU A C 1
ATOM 2914 O O . LEU A 1 398 ? 16.055 1.483 -20.741 1.00 84.62 398 LEU A O 1
ATOM 2918 N N . LEU A 1 399 ? 14.356 0.028 -20.979 1.00 74.94 399 LEU A N 1
ATOM 2919 C CA . LEU A 1 399 ? 13.304 0.940 -20.537 1.00 74.94 399 LEU A CA 1
ATOM 2920 C C . LEU A 1 399 ? 13.503 1.406 -19.086 1.00 74.94 399 LEU A C 1
ATOM 2922 O O . LEU A 1 399 ? 13.303 2.581 -18.790 1.00 74.94 399 LEU A O 1
ATOM 2926 N N . VAL A 1 400 ? 14.009 0.532 -18.203 1.00 58.97 400 VAL A N 1
ATOM 2927 C CA . VAL A 1 400 ? 14.420 0.878 -16.819 1.00 58.97 400 VAL A CA 1
ATOM 2928 C C . VAL A 1 400 ? 15.369 2.067 -16.809 1.00 58.97 400 VAL A C 1
ATOM 2930 O O . VAL A 1 400 ? 15.304 2.951 -15.954 1.00 58.97 400 VAL A O 1
ATOM 2933 N N . LEU A 1 401 ? 16.319 2.007 -17.735 1.00 78.75 401 LEU A N 1
ATOM 2934 C CA . LEU A 1 401 ? 17.473 2.874 -17.793 1.00 78.75 401 LEU A CA 1
ATOM 2935 C C . LEU A 1 401 ? 17.183 4.116 -18.634 1.00 78.75 401 LEU A C 1
ATOM 2937 O O . LEU A 1 401 ? 18.061 4.969 -18.740 1.00 78.75 401 LEU A O 1
ATOM 2941 N N . TYR A 1 402 ? 15.975 4.240 -19.197 1.00 78.25 402 TYR A N 1
ATOM 2942 C CA . TYR A 1 402 ? 15.630 5.237 -20.207 1.00 78.25 402 TYR A CA 1
ATOM 2943 C C . TYR A 1 402 ? 16.588 5.169 -21.408 1.00 78.25 402 TYR A C 1
ATOM 2945 O O . TYR A 1 402 ? 17.156 6.181 -21.811 1.00 78.25 402 TYR A O 1
ATOM 2953 N N . LEU A 1 403 ? 16.840 3.949 -21.900 1.00 87.06 403 LEU A N 1
ATOM 2954 C CA . LEU A 1 403 ? 17.790 3.611 -22.969 1.00 87.06 403 LEU A CA 1
ATOM 2955 C C . LEU A 1 403 ? 17.128 2.818 -24.109 1.00 87.06 403 LEU A C 1
ATOM 2957 O O . LEU A 1 403 ? 17.816 2.094 -24.829 1.00 87.06 403 LEU A O 1
ATOM 2961 N N . GLU A 1 404 ? 15.801 2.878 -24.273 1.00 85.62 404 GLU A N 1
ATOM 2962 C CA . GLU A 1 404 ? 15.110 2.043 -25.273 1.00 85.62 404 GLU A CA 1
ATOM 2963 C C . GLU A 1 404 ? 15.597 2.273 -26.709 1.00 85.62 404 GLU A C 1
ATOM 2965 O O . GLU A 1 404 ? 15.646 1.331 -27.505 1.00 85.62 404 GLU A O 1
ATOM 2970 N N . ASP A 1 405 ? 16.009 3.503 -27.020 1.00 88.25 405 ASP A N 1
ATOM 2971 C CA . ASP A 1 405 ? 16.559 3.892 -28.324 1.00 88.25 405 ASP A CA 1
ATOM 2972 C C . ASP A 1 405 ? 17.855 3.134 -28.660 1.00 88.25 405 ASP A C 1
ATOM 2974 O O . ASP A 1 405 ? 18.208 2.949 -29.830 1.00 88.25 405 ASP A O 1
ATOM 2978 N N . HIS A 1 406 ? 18.528 2.602 -27.638 1.00 94.75 406 HIS A N 1
ATOM 2979 C CA . HIS A 1 406 ? 19.767 1.843 -27.763 1.00 94.75 406 HIS A CA 1
ATOM 2980 C C . HIS A 1 406 ? 19.537 0.338 -27.961 1.00 94.75 406 HIS A C 1
ATOM 2982 O O . HIS A 1 406 ? 20.507 -0.406 -28.109 1.00 94.75 406 HIS A O 1
ATOM 2988 N N . LEU A 1 407 ? 18.283 -0.141 -28.041 1.00 94.56 407 LEU A N 1
ATOM 2989 C CA . LEU A 1 407 ? 17.961 -1.576 -28.151 1.00 94.56 407 LEU A CA 1
ATOM 2990 C C . LEU A 1 407 ? 18.683 -2.272 -29.304 1.00 94.56 407 LEU A C 1
ATOM 2992 O O . LEU A 1 407 ? 19.143 -3.399 -29.152 1.00 94.56 407 LEU A O 1
ATOM 2996 N N . LYS A 1 408 ? 18.828 -1.612 -30.455 1.00 95.69 408 LYS A N 1
ATOM 2997 C CA . LYS A 1 408 ? 19.540 -2.196 -31.600 1.00 95.69 408 LYS A CA 1
ATOM 2998 C C . LYS A 1 408 ? 21.032 -2.389 -31.314 1.00 95.69 408 LYS A C 1
ATOM 3000 O O . LYS A 1 408 ? 21.598 -3.417 -31.688 1.00 95.69 408 LYS A O 1
ATOM 3005 N N . ALA A 1 409 ? 21.660 -1.409 -30.667 1.00 96.44 409 ALA A N 1
ATOM 3006 C CA . ALA A 1 409 ? 23.069 -1.468 -30.297 1.00 96.44 409 ALA A CA 1
ATOM 3007 C C . ALA A 1 409 ? 23.307 -2.537 -29.220 1.00 96.44 409 ALA A C 1
ATOM 3009 O O . ALA A 1 409 ? 24.201 -3.368 -29.361 1.00 96.44 409 ALA A O 1
ATOM 3010 N N . VAL A 1 410 ? 22.433 -2.595 -28.215 1.00 96.81 410 VAL A N 1
ATOM 3011 C CA . VAL A 1 410 ? 22.503 -3.576 -27.125 1.00 96.81 410 VAL A CA 1
ATOM 3012 C C . VAL A 1 410 ? 22.215 -4.993 -27.636 1.00 96.81 410 VAL A C 1
ATOM 3014 O O . VAL A 1 410 ? 22.939 -5.914 -27.280 1.00 96.81 410 VAL A O 1
ATOM 3017 N N . ASN A 1 411 ? 21.248 -5.180 -28.545 1.00 97.50 411 ASN A N 1
ATOM 3018 C CA . ASN A 1 411 ? 21.026 -6.464 -29.227 1.00 97.50 411 ASN A CA 1
ATOM 3019 C C . ASN A 1 411 ? 22.285 -6.930 -29.973 1.00 97.50 411 ASN A C 1
ATOM 3021 O O . ASN A 1 411 ? 22.629 -8.109 -29.944 1.00 97.50 411 ASN A O 1
ATOM 3025 N N . SER A 1 412 ? 22.967 -6.006 -30.657 1.00 97.19 412 SER A N 1
ATOM 3026 C CA . SER A 1 412 ? 24.180 -6.325 -31.418 1.00 97.19 412 SER A CA 1
ATOM 3027 C C . SER A 1 412 ? 25.296 -6.771 -30.474 1.00 97.19 412 SER A C 1
ATOM 3029 O O . SER A 1 412 ? 25.908 -7.811 -30.698 1.00 97.19 412 SER A O 1
ATOM 3031 N N . TRP A 1 413 ? 25.468 -6.061 -29.357 1.00 97.94 413 TRP A N 1
ATOM 3032 C CA . TRP A 1 413 ? 26.398 -6.444 -28.300 1.00 97.94 413 TRP A CA 1
ATOM 3033 C C . TRP A 1 413 ? 26.061 -7.807 -27.676 1.00 97.94 413 TRP A C 1
ATOM 3035 O O . TRP A 1 413 ? 26.943 -8.651 -27.537 1.00 97.94 413 TRP A O 1
ATOM 3045 N N . CYS A 1 414 ? 24.791 -8.072 -27.352 1.00 97.75 414 CYS A N 1
ATOM 3046 C CA . CYS A 1 414 ? 24.372 -9.357 -26.788 1.00 97.75 414 CYS A CA 1
ATOM 3047 C C . CYS A 1 414 ? 24.681 -10.521 -27.741 1.00 97.75 414 CYS A C 1
ATOM 3049 O O . CYS A 1 414 ? 25.145 -11.569 -27.295 1.00 97.75 414 CYS A O 1
ATOM 3051 N N . LEU A 1 415 ? 24.475 -10.335 -29.049 1.00 97.19 415 LEU A N 1
ATOM 3052 C CA . LEU A 1 415 ? 24.817 -11.333 -30.065 1.00 97.19 415 LEU A CA 1
ATOM 3053 C C . LEU A 1 415 ? 26.334 -11.539 -30.199 1.00 97.19 415 LEU A C 1
ATOM 3055 O O . LEU A 1 415 ? 26.774 -12.676 -30.359 1.00 97.19 415 LEU A O 1
ATOM 3059 N N . GLU A 1 416 ? 27.129 -10.469 -30.120 1.00 97.50 416 GLU A N 1
ATOM 3060 C CA . GLU A 1 416 ? 28.597 -10.528 -30.193 1.00 97.50 416 GLU A CA 1
ATOM 3061 C C . GLU A 1 416 ? 29.220 -11.205 -28.966 1.00 97.50 416 GLU A C 1
ATOM 3063 O O . GLU A 1 416 ? 30.110 -12.045 -29.106 1.00 97.50 416 GLU A O 1
ATOM 3068 N N . MET A 1 417 ? 28.723 -10.880 -27.772 1.00 97.50 417 MET A N 1
ATOM 3069 C CA . MET A 1 417 ? 29.201 -11.439 -26.504 1.00 97.50 417 MET A CA 1
ATOM 3070 C C . MET A 1 417 ? 28.592 -12.809 -26.183 1.00 97.50 417 MET A C 1
ATOM 3072 O O . MET A 1 417 ? 29.041 -13.483 -25.257 1.00 97.50 417 MET A O 1
ATOM 3076 N N . GLY A 1 418 ? 27.582 -13.242 -26.943 1.00 96.75 418 GLY A N 1
ATOM 3077 C CA . GLY A 1 418 ? 26.869 -14.495 -26.707 1.00 96.75 418 GLY A CA 1
ATOM 3078 C C . GLY A 1 418 ? 25.996 -14.480 -25.449 1.00 96.75 418 GLY A C 1
ATOM 3079 O O . GLY A 1 418 ? 25.744 -15.543 -24.884 1.00 96.75 418 GLY A O 1
ATOM 3080 N N . ALA A 1 419 ? 25.540 -13.303 -25.010 1.00 96.12 419 ALA A N 1
ATOM 3081 C CA . ALA A 1 419 ? 24.605 -13.172 -23.899 1.00 96.12 419 ALA A CA 1
ATOM 3082 C C . ALA A 1 419 ? 23.222 -13.683 -24.329 1.00 96.12 419 ALA A C 1
ATOM 3084 O O . ALA A 1 419 ? 22.627 -13.178 -25.282 1.00 96.12 419 ALA A O 1
ATOM 3085 N N . ALA A 1 420 ? 22.707 -14.685 -23.622 1.00 94.19 420 ALA A N 1
ATOM 3086 C CA . ALA A 1 420 ? 21.422 -15.327 -23.886 1.00 94.19 420 ALA A CA 1
ATOM 3087 C C . ALA A 1 420 ? 20.389 -15.055 -22.782 1.00 94.19 420 ALA A C 1
ATOM 3089 O O . ALA A 1 420 ? 19.195 -15.303 -22.968 1.00 94.19 420 ALA A O 1
ATOM 3090 N N . THR A 1 421 ? 20.828 -14.560 -21.623 1.00 91.00 421 THR A N 1
ATOM 3091 C CA . THR A 1 421 ? 19.969 -14.296 -20.464 1.00 91.00 421 THR A CA 1
ATOM 3092 C C . THR A 1 421 ? 20.202 -12.905 -19.884 1.00 91.00 421 THR A C 1
ATOM 3094 O O . THR A 1 421 ? 21.301 -12.361 -19.955 1.00 91.00 421 THR A O 1
ATOM 3097 N N . MET A 1 422 ? 19.179 -12.333 -19.238 1.00 93.19 422 MET A N 1
ATOM 3098 C CA . MET A 1 422 ? 19.328 -11.045 -18.548 1.00 93.19 422 MET A CA 1
ATOM 3099 C C . MET A 1 422 ? 20.386 -11.079 -17.443 1.00 93.19 422 MET A C 1
ATOM 3101 O O . MET A 1 422 ? 21.042 -10.069 -17.223 1.00 93.19 422 MET A O 1
ATOM 3105 N N . ALA A 1 423 ? 20.589 -12.227 -16.785 1.00 87.94 423 ALA A N 1
ATOM 3106 C CA . ALA A 1 423 ? 21.637 -12.384 -15.779 1.00 87.94 423 ALA A CA 1
ATOM 3107 C C . ALA A 1 423 ? 23.020 -12.073 -16.373 1.00 87.94 423 ALA A C 1
ATOM 3109 O O . ALA A 1 423 ? 23.735 -11.241 -15.828 1.00 87.94 423 ALA A O 1
ATOM 3110 N N . GLU A 1 424 ? 23.338 -12.634 -17.541 1.00 93.56 424 GLU A N 1
ATOM 3111 C CA . GLU A 1 424 ? 24.607 -12.391 -18.242 1.00 93.56 424 GLU A CA 1
ATOM 3112 C C . GLU A 1 424 ? 24.757 -10.922 -18.658 1.00 93.56 424 GLU A C 1
ATOM 3114 O O . GLU A 1 424 ? 25.799 -10.318 -18.414 1.00 93.56 424 GLU A O 1
ATOM 3119 N N . VAL A 1 425 ? 23.698 -10.305 -19.200 1.00 94.94 425 VAL A N 1
ATOM 3120 C CA . VAL A 1 425 ? 23.703 -8.867 -19.538 1.00 94.94 425 VAL A CA 1
ATOM 3121 C C . VAL A 1 425 ? 23.972 -8.014 -18.292 1.00 94.94 425 VAL A C 1
ATOM 3123 O O . VAL A 1 425 ? 24.775 -7.085 -18.329 1.00 94.94 425 VAL A O 1
ATOM 3126 N N . THR A 1 426 ? 23.341 -8.345 -17.160 1.00 91.25 426 THR A N 1
ATOM 3127 C CA . THR A 1 426 ? 23.528 -7.610 -15.901 1.00 91.25 426 THR A CA 1
ATOM 3128 C C . THR A 1 426 ? 24.867 -7.885 -15.214 1.00 91.25 426 THR A C 1
ATOM 3130 O O . THR A 1 426 ? 25.344 -7.040 -14.458 1.00 91.25 426 THR A O 1
ATOM 3133 N N . GLU A 1 427 ? 25.484 -9.042 -15.432 1.00 91.38 427 GLU A N 1
ATOM 3134 C CA . GLU A 1 427 ? 26.813 -9.361 -14.900 1.00 91.38 427 GLU A CA 1
ATOM 3135 C C . GLU A 1 427 ? 27.919 -8.664 -15.708 1.00 91.38 427 GLU A C 1
ATOM 3137 O O . GLU A 1 427 ? 28.914 -8.242 -15.123 1.00 91.38 427 GLU A O 1
ATOM 3142 N N . SER A 1 428 ? 27.694 -8.432 -17.006 1.00 96.38 428 SER A N 1
ATOM 3143 C CA . SER A 1 428 ? 28.622 -7.768 -17.938 1.00 96.38 428 SER A CA 1
ATOM 3144 C C . SER A 1 428 ? 28.249 -6.310 -18.261 1.00 96.38 428 SER A C 1
ATOM 3146 O O . SER A 1 428 ? 28.488 -5.820 -19.363 1.00 96.38 428 SER A O 1
ATOM 3148 N N . ARG A 1 429 ? 27.679 -5.574 -17.297 1.00 95.25 429 ARG A N 1
ATOM 3149 C CA . ARG A 1 429 ? 27.310 -4.150 -17.467 1.00 95.25 429 ARG A CA 1
ATOM 3150 C C . ARG A 1 429 ? 28.497 -3.247 -17.801 1.00 95.25 429 ARG A C 1
ATOM 3152 O O . ARG A 1 429 ? 28.345 -2.313 -18.580 1.00 95.25 429 ARG A O 1
ATOM 3159 N N . GLU A 1 430 ? 29.653 -3.511 -17.201 1.00 96.94 430 GLU A N 1
ATOM 3160 C CA . GLU A 1 430 ? 30.884 -2.751 -17.451 1.00 96.94 430 GLU A CA 1
ATOM 3161 C C . GLU A 1 430 ? 31.337 -2.923 -18.907 1.00 96.94 430 GLU A C 1
ATOM 3163 O O . GLU A 1 430 ? 31.552 -1.928 -19.599 1.00 96.94 430 GLU A O 1
ATOM 3168 N N . ASP A 1 431 ? 31.346 -4.167 -19.396 1.00 97.50 431 ASP A N 1
ATOM 3169 C CA . ASP A 1 431 ? 31.684 -4.508 -20.783 1.00 97.50 431 ASP A CA 1
ATOM 3170 C C . ASP A 1 431 ? 30.681 -3.901 -21.781 1.00 97.50 431 ASP A C 1
ATOM 3172 O O . ASP A 1 431 ? 31.061 -3.425 -22.851 1.00 97.50 431 ASP A O 1
ATOM 3176 N N . LEU A 1 432 ? 29.387 -3.898 -21.436 1.00 96.94 432 LEU A N 1
ATOM 3177 C CA . LEU A 1 432 ? 28.341 -3.273 -22.246 1.00 96.94 432 LEU A CA 1
ATOM 3178 C C . LEU A 1 432 ? 28.541 -1.755 -22.348 1.00 96.94 432 LEU A C 1
ATOM 3180 O O . LEU A 1 432 ? 28.423 -1.190 -23.433 1.00 96.94 432 LEU A O 1
ATOM 3184 N N . VAL A 1 433 ? 28.855 -1.088 -21.234 1.00 97.56 433 VAL A N 1
ATOM 3185 C CA . VAL A 1 433 ? 29.124 0.358 -21.207 1.00 97.56 433 VAL A CA 1
ATOM 3186 C C . VAL A 1 433 ? 30.369 0.714 -22.007 1.00 97.56 433 VAL A C 1
ATOM 3188 O O . VAL A 1 433 ? 30.358 1.711 -22.728 1.00 97.56 433 VAL A O 1
ATOM 3191 N N . GLU A 1 434 ? 31.423 -0.096 -21.908 1.00 97.44 434 GLU A N 1
ATOM 3192 C CA . GLU A 1 434 ? 32.635 0.082 -22.707 1.00 97.44 434 GLU A CA 1
ATOM 3193 C C . GLU A 1 434 ? 32.331 -0.059 -24.205 1.00 97.44 434 GLU A C 1
ATOM 3195 O O . GLU A 1 434 ? 32.709 0.806 -24.997 1.00 97.44 434 GLU A O 1
ATOM 3200 N N . ALA A 1 435 ? 31.579 -1.094 -24.592 1.00 97.06 435 ALA A N 1
ATOM 3201 C CA . ALA A 1 435 ? 31.222 -1.344 -25.986 1.00 97.06 435 ALA A CA 1
ATOM 3202 C C . ALA A 1 435 ? 30.299 -0.270 -26.583 1.00 97.06 435 ALA A C 1
ATOM 3204 O O . ALA A 1 435 ? 30.429 0.080 -27.756 1.00 97.06 435 ALA A O 1
ATOM 3205 N N . LEU A 1 436 ? 29.383 0.278 -25.782 1.00 96.06 436 LEU A N 1
ATOM 3206 C CA . LEU A 1 436 ? 28.475 1.348 -26.196 1.00 96.06 436 LEU A CA 1
ATOM 3207 C C . LEU A 1 436 ? 29.058 2.755 -25.979 1.00 96.06 436 LEU A C 1
ATOM 3209 O O . LEU A 1 436 ? 28.323 3.732 -26.082 1.00 96.06 436 LEU A O 1
ATOM 3213 N N . GLY A 1 437 ? 30.355 2.887 -25.680 1.00 93.88 437 GLY A N 1
ATOM 3214 C CA . GLY A 1 437 ? 30.961 4.105 -25.128 1.00 93.88 437 GLY A CA 1
ATOM 3215 C C . GLY A 1 437 ? 30.688 5.420 -25.873 1.00 93.88 437 GLY A C 1
ATOM 3216 O O . GLY A 1 437 ? 30.561 6.454 -25.216 1.00 93.88 437 GLY A O 1
ATOM 3217 N N . ASP A 1 438 ? 30.568 5.381 -27.203 1.00 93.69 438 ASP A N 1
ATOM 3218 C CA . ASP A 1 438 ? 30.265 6.551 -28.049 1.00 93.69 438 ASP A CA 1
ATOM 3219 C C . ASP A 1 438 ? 28.757 6.770 -28.273 1.00 93.69 438 ASP A C 1
ATOM 3221 O O . ASP A 1 438 ? 28.335 7.823 -28.750 1.00 93.69 438 ASP A O 1
ATOM 3225 N N . VAL A 1 439 ? 27.954 5.749 -27.973 1.00 95.06 439 VAL A N 1
ATOM 3226 C CA . VAL A 1 439 ? 26.498 5.723 -28.141 1.00 95.06 439 VAL A CA 1
ATOM 3227 C C . VAL A 1 439 ? 25.799 6.252 -26.888 1.00 95.06 439 VAL A C 1
ATOM 3229 O O . VAL A 1 439 ? 24.782 6.928 -27.014 1.00 95.06 439 VAL A O 1
ATOM 3232 N N . LEU A 1 440 ? 26.360 5.968 -25.708 1.00 95.06 440 LEU A N 1
ATOM 3233 C CA . LEU A 1 440 ? 25.832 6.414 -24.421 1.00 95.06 440 LEU A CA 1
ATOM 3234 C C . LEU A 1 440 ? 26.489 7.718 -23.955 1.00 95.06 440 LEU A C 1
ATOM 3236 O O . LEU A 1 440 ? 27.715 7.858 -23.998 1.00 95.06 440 LEU A O 1
ATOM 3240 N N . ASP A 1 441 ? 25.697 8.641 -23.418 1.00 95.19 441 ASP A N 1
ATOM 3241 C CA . ASP A 1 441 ? 26.210 9.769 -22.642 1.00 95.19 441 ASP A CA 1
ATOM 3242 C C . ASP A 1 441 ? 26.658 9.347 -21.224 1.00 95.19 441 ASP A C 1
ATOM 3244 O O . ASP A 1 441 ? 26.457 8.216 -20.784 1.00 95.19 441 ASP A O 1
ATOM 3248 N N . GLU A 1 442 ? 27.322 10.239 -20.484 1.00 93.00 442 GLU A N 1
ATOM 3249 C CA . GLU A 1 442 ? 27.836 9.897 -19.148 1.00 93.00 442 GLU A CA 1
ATOM 3250 C C . GLU A 1 442 ? 26.730 9.574 -18.133 1.00 93.00 442 GLU A C 1
ATOM 3252 O O . GLU A 1 442 ? 26.921 8.700 -17.287 1.00 93.00 442 GLU A O 1
ATOM 3257 N N . ASP A 1 443 ? 25.564 10.216 -18.225 1.00 86.38 443 ASP A N 1
ATOM 3258 C CA . ASP A 1 443 ? 24.443 9.930 -17.329 1.00 86.38 443 ASP A CA 1
ATOM 3259 C C . ASP A 1 443 ? 23.840 8.553 -17.653 1.00 86.38 443 ASP A C 1
ATOM 3261 O O . ASP A 1 443 ? 23.502 7.791 -16.746 1.00 86.38 443 ASP A O 1
ATOM 3265 N N . GLU A 1 444 ? 23.734 8.205 -18.934 1.00 91.75 444 GLU A N 1
ATOM 3266 C CA . GLU A 1 444 ? 23.312 6.898 -19.438 1.00 91.75 444 GLU A CA 1
ATOM 3267 C C . GLU A 1 444 ? 24.264 5.783 -18.987 1.00 91.75 444 GLU A C 1
ATOM 3269 O O . GLU A 1 444 ? 23.813 4.766 -18.455 1.00 91.75 444 GLU A O 1
ATOM 3274 N N . LYS A 1 445 ? 25.584 5.994 -19.092 1.00 95.50 445 LYS A N 1
ATOM 3275 C CA . LYS A 1 445 ? 26.597 5.049 -18.587 1.00 95.5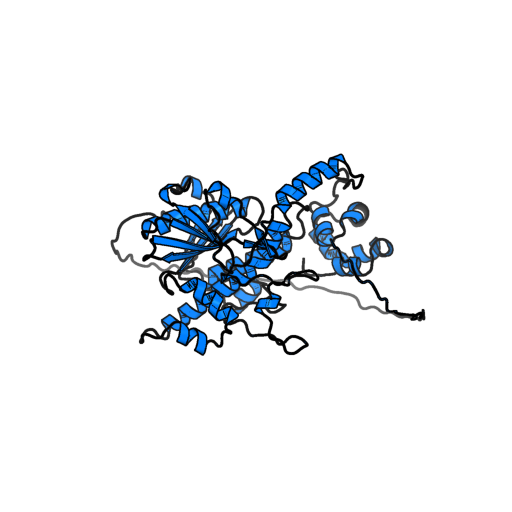0 445 LYS A CA 1
ATOM 3276 C C . LYS A 1 445 ? 26.451 4.811 -17.088 1.00 95.50 445 LYS A C 1
ATOM 3278 O O . LYS A 1 445 ? 26.471 3.664 -16.643 1.00 95.50 445 LYS A O 1
ATOM 3283 N N . GLN A 1 446 ? 26.263 5.874 -16.299 1.00 89.62 446 GLN A N 1
ATOM 3284 C CA . GLN A 1 446 ? 26.046 5.738 -14.855 1.00 89.62 446 GLN A CA 1
ATOM 3285 C C . GLN A 1 446 ? 24.767 4.961 -14.534 1.00 89.62 446 GLN A C 1
ATOM 3287 O O . GLN A 1 446 ? 24.758 4.179 -13.582 1.00 89.62 446 GLN A O 1
ATOM 3292 N N . ARG A 1 447 ? 23.701 5.125 -15.331 1.00 84.19 447 ARG A N 1
ATOM 3293 C CA . ARG A 1 447 ? 22.474 4.331 -15.175 1.00 84.19 447 ARG A CA 1
ATOM 3294 C C . ARG A 1 447 ? 22.738 2.851 -15.432 1.00 84.19 447 ARG A C 1
ATOM 3296 O O . ARG A 1 447 ? 22.348 2.043 -14.597 1.00 84.19 447 ARG A O 1
ATOM 3303 N N . VAL A 1 448 ? 23.449 2.489 -16.503 1.00 90.62 448 VAL A N 1
ATOM 3304 C CA . VAL A 1 448 ? 23.793 1.079 -16.772 1.00 90.62 448 VAL A CA 1
ATOM 3305 C C . VAL A 1 448 ? 24.620 0.478 -15.632 1.00 90.62 448 VAL A C 1
ATOM 3307 O O . VAL A 1 448 ? 24.343 -0.641 -15.214 1.00 90.62 448 VAL A O 1
ATOM 3310 N N . LEU A 1 449 ? 25.600 1.209 -15.089 1.00 92.62 449 LEU A N 1
ATOM 3311 C CA . LEU A 1 449 ? 26.493 0.720 -14.026 1.00 92.62 449 LEU A CA 1
ATOM 3312 C C . LEU A 1 449 ? 25.847 0.654 -12.633 1.00 92.62 449 LEU A C 1
ATOM 3314 O O . LEU A 1 449 ? 26.395 0.011 -11.732 1.00 92.62 449 LEU A O 1
ATOM 3318 N N . ALA A 1 450 ? 24.700 1.302 -12.421 1.00 86.75 450 ALA A N 1
ATOM 3319 C CA . ALA A 1 450 ? 24.020 1.272 -11.134 1.00 86.75 450 ALA A CA 1
ATOM 3320 C C . ALA A 1 450 ? 23.598 -0.168 -10.790 1.00 86.75 450 ALA A C 1
ATOM 3322 O O . ALA A 1 450 ? 22.893 -0.839 -11.542 1.00 86.75 450 ALA A O 1
ATOM 3323 N N . ARG A 1 451 ? 24.074 -0.666 -9.641 1.00 54.22 451 ARG A N 1
ATOM 3324 C CA . ARG A 1 451 ? 23.991 -2.084 -9.251 1.00 54.22 451 ARG A CA 1
ATOM 3325 C C . ARG A 1 451 ? 22.586 -2.524 -8.812 1.00 54.22 451 ARG A C 1
ATOM 3327 O O . ARG A 1 451 ? 22.311 -3.721 -8.813 1.00 54.22 451 ARG A O 1
ATOM 3334 N N . ASP A 1 452 ? 21.720 -1.570 -8.482 1.00 50.72 452 ASP A N 1
ATOM 3335 C CA . ASP A 1 452 ? 20.477 -1.774 -7.728 1.00 50.72 452 ASP A CA 1
ATOM 3336 C C . ASP A 1 452 ? 19.238 -1.952 -8.626 1.00 50.72 452 ASP A C 1
ATOM 3338 O O . ASP A 1 452 ? 18.263 -1.211 -8.483 1.00 50.72 452 ASP A O 1
ATOM 3342 N N . PHE A 1 453 ? 19.264 -2.934 -9.534 1.00 49.38 453 PHE A N 1
ATOM 3343 C CA . PHE A 1 453 ? 18.113 -3.277 -10.379 1.00 49.38 453 PHE A CA 1
ATOM 3344 C C . PHE A 1 453 ? 17.763 -4.760 -10.331 1.00 49.38 453 PHE A C 1
ATOM 3346 O O . PHE A 1 453 ? 18.689 -5.585 -10.518 1.00 49.38 453 PHE A O 1
#

Organism: Polarella glacialis (NCBI:txid89957)

pLDDT: mean 73.35, std 23.41, range [25.12, 98.25]

Sequence (453 aa):
AASPLAPSSSSSAASSLGQGGYSSGGGAAAAAGVASIAALLSSRRTHRSSRNVRRVQVRVAPGFRGNESNHPDLTNEVPATEDEAMEISGTRLGGIPMKLSTWPPKAVVGPGGNVRIAQLEGRIGKDCVELPKFQTWPLYEAELSSMPGLVVTEEDLKDYRLMDFSAVLDKAFLLAGRWQTTTVGRSMGFSQTGAGKLSSFKACVPILMRQLQGVASWGKWCAKNSSGAESFESFIKDSGADEFIATELRTLVAHSGYKGMHVSALMGSTRGSALGIWSVDAAKGTATVEMCMGHDCLEQGPAAEEMLIRLIGGEASALGATKIQCRGRLTEGGLLLAPPCVGSLGLTRVAPQAGDPEFVENTGDEQTMAEMVAAAEGSSFQFDMSIEECVPGLRNWLLVLYLEDHLKAVNSWCLEMGAATMAEVTESREDLVEALGDVLDEDEKQRVLARDF

Secondary structure (DSSP, 8-state):
--------------------------------------------------------------S------S---TTSSPPPPHHHHHHHH--EETTEE--TT--S----B-TTS-B-HHHHHT--STTPPPPPPGGGSPEEEEEGGG-TT-S--TTTTTTEEEEE-TT-HHHHHHHHHHHHHHHHHHTTS--STTHHHHHHHHHHHHHHHHHHHHHHHHHHHHHHSTTS---HHHHHHHHT--HHHHHHHHHHHTTTTGGGEEEEEEEESSS-EEEEEEEEETTTTEEEEEEEEESSSSSHHHHHHHHHHHHHHHHHHHTT--EEEEE-EE-TTS-EE--HHHHHTT-EEPPPPTTPPP--B--HHHHHHHHHHHHHTT------TTS--SSTTHHHHHHHTT-GGGHHHHHHHHHHHT--SHHHHHHTHHHHHHHTTTTS-HHHHHHHH-S--

Foldseek 3Di:
DDDDDDDDDDDDDDDDDDDDDDDDDDDDDDDDDDDDDDDDDDDDDDDDDDDDDDDDDDDDDDDDDDDPPDDPPPVPPDQDDQVSLQVLLVDDQVHHGDTLQQPPPDFDQDPPRDRQSQQCLLPPDPDFDRADQLLLFWKWKDFLVQFPCLPPDVVNCVQKDKDWCLVPLSVVLSVLSNLVLVLLVQVLQDDPLCQFLSLLSSNCSVVVNSLSSLLVQQVVVCVVPVPDPQDPVNVCVVRVPDPSSSVSNCSLQVQPHSVQWIWMKMDGPPQWIKIWIWGANQVQLEIETSDMWTSYSPGRRLVNSLVVVSPSSNVSVVVRRRMYMYGFTAGSRNATEDRPSCVNRVIGIDDRDVPRDDHHHCCVSVVVVVVVVVCVVPPPPDPPPVDDQQEPSVCSNCSSLVRNVCRVVVSVVCVVVVPHYVVVCLVCLVVSCVSCVVVDDPSSSVSSPDNSD